Protein AF-0000000084732501 (afdb_homodimer)

Foldseek 3Di:
DDPPPPPPPPVVVVVVVVVVVVVVVVVVVVCVVCVVLVVLLVVLCVLQVVQDDPQQQCWFFDDPVTNLDTHQVLAVVLLVLLLVLLCVQQQVLQLVLLLCCQLPVPDPVSVVSLVVLVVLQPDDLLVLQVVLLQDDDDDPHVYVNQHQFSNSSSNSLNVNLNSLLNVQNNVLLVPDDVCQVVVCVVVVDDPVCCVPPPRCVLSVLSSLLSSLVSSLVSLQDDNNNVRRAQADRDDAPDGGDPRRHTHHLNNQLVVLCPDPDSSSPNSSSNSSNVSSVVSVVSNVVSVVSNVVSVVVVVVD/DDPPPPPPPPVVVVVVVVVVVVVVVVVVVVCVVCVVLVVLLVVLCVLQVVQDDPQQCCWFFDDPVTNLDTHQVLAVVLLVLLLVLLCVQQQVLQLVLLLCCQVPVPDPVSVVSLVVLVVLQPDDLLVLQVVLLQDDPDDPHVYVNQHQFSNSSSNSLNVNLNSLLNVQSNVLLVPDDVVQLVVCVVVPDDPVCCVPPPRCVLSVLSSLLSSLVSSLVSLQDDNNNVRRAQADRDDAPDGGDPRRHTHHLNNQLVVLCPDPDSSSPNSSSNSSNVSSVVSVVSNVVSVVSNVVSVVVVVVD

Nearest PDB structures (foldseek):
  2onk-assembly2_I  TM=7.971E-01  e=6.782E-07  Archaeoglobus fulgidus
  8y5f-assembly1_C  TM=7.490E-01  e=5.514E-06  Escherichia coli
  3puv-assembly1_G  TM=6.139E-01  e=3.830E-06  Escherichia coli K-12
  4jbw-assembly2_I  TM=6.764E-01  e=1.043E-05  Escherichia coli K-12
  2r6g-assembly1_G  TM=5.823E-01  e=5.140E-05  Escherichia coli K-12

Sequence (600 aa):
MAEARLPEKGLSYYRQIRNIVLGSITGLAFLVAVTPLLAIIYVAYDRGKEALSLSFVTTMPSGFPVGIEGGILNGIAGSLILIVLASLLSVPVGVWAGLYLWDQSHTRLAGVTRLLSDLLLGVPSVIWGVVGFYVFSTNTGWGLHWGFSGLAAGLTLGFIMIPIVTRVTEQALRDVPRSYIEGALALGATRFQVMRDLAIPAAITGIGTGILLGVLNVLGQTAPLVFTNYYNTGIPHSLVGSNGSVGDLAMQIFIYIHEPSKALHVKAMAAALVLTVIVLLLDMGIRLLSWGSRKYARKGMAEARLPEKGLSYYRQIRNIVLGSITGLAFLVAVTPLLAIIYVAYDRGKEALSLSFVTTMPSGFPVGIEGGILNGIAGSLILIVLASLLSVPVGVWAGLYLWDQSHTRLAGVTRLLSDLLLGVPSVIWGVVGFYVFSTNTGWGLHWGFSGLAAGLTLGFIMIPIVTRVTEQALRDVPRSYIEGALALGATRFQVMRDLAIPAAITGIGTGILLGVLNVLGQTAPLVFTNYYNTGIPHSLVGSNGSVGDLAMQIFIYIHEPSKALHVKAMAAALVLTVIVLLLDMGIRLLSWGSRKYARKG

Organism: NCBI:txid412449

Solvent-accessible surface area (backbone atoms only — not comparable to full-atom values): 28794 Å² total; per-residue (Å²): 134,84,80,75,73,73,80,74,64,70,70,44,52,58,50,46,51,50,47,48,51,51,46,50,51,39,50,48,24,43,48,63,64,48,42,57,58,54,48,46,53,46,52,22,42,74,55,3,53,87,51,62,49,70,59,26,59,69,24,46,37,31,65,83,63,79,47,71,30,62,22,45,27,19,16,56,54,24,40,50,49,33,52,51,45,12,42,66,50,13,47,63,36,7,42,46,38,7,51,44,35,56,73,42,51,84,40,68,67,31,49,52,52,51,51,48,32,56,48,54,68,36,54,31,43,49,54,51,6,54,45,32,17,39,42,30,20,32,76,88,43,89,24,73,49,26,31,42,2,32,48,40,28,8,46,44,42,8,60,66,26,19,42,47,22,16,51,31,25,22,51,24,47,67,68,49,61,61,65,62,54,53,50,42,44,74,74,66,47,47,70,65,51,42,42,66,70,43,45,44,65,73,17,42,49,44,30,49,44,25,45,48,52,28,51,36,52,50,63,25,54,42,51,31,31,63,48,11,22,52,62,28,60,49,78,52,90,40,46,50,33,94,54,2,17,32,9,28,48,51,43,47,30,56,53,27,57,71,42,90,46,64,69,29,36,23,42,18,23,26,48,45,40,52,50,48,50,51,40,47,50,54,52,51,53,41,49,60,56,35,59,59,50,60,55,56,62,70,72,99,135,83,79,75,74,71,82,76,62,71,69,44,54,59,49,45,51,50,46,48,51,52,44,49,51,40,51,49,26,45,48,63,63,48,44,56,56,54,48,45,53,46,53,21,42,75,55,3,52,90,50,63,49,70,59,27,59,71,25,47,38,33,63,83,64,79,47,70,30,62,22,43,27,19,16,56,53,24,39,51,51,34,50,50,46,11,42,67,51,12,48,62,36,8,42,46,38,6,50,44,38,54,74,43,52,83,40,66,67,32,49,52,50,51,50,50,31,54,49,54,69,36,54,32,43,48,53,49,7,52,44,34,18,37,42,29,20,31,75,88,44,90,23,72,49,25,30,42,2,31,48,39,28,9,47,43,42,8,61,66,27,19,40,47,21,16,50,30,24,23,51,24,46,66,68,50,61,59,66,61,53,53,51,44,44,72,74,65,47,50,71,65,52,43,42,65,70,43,45,44,65,74,17,42,48,44,33,50,43,25,45,48,52,28,50,37,50,50,64,25,53,41,49,31,31,63,49,12,22,53,62,30,60,49,78,53,90,38,47,50,33,96,54,3,17,30,10,28,49,51,42,46,30,56,53,26,56,71,43,90,47,67,68,30,36,22,41,19,24,26,48,45,38,50,51,48,50,50,40,47,50,54,53,50,51,43,49,59,56,36,57,59,51,59,54,57,62,69,71,101

InterPro domains:
  IPR000515 ABC transporter type 1, transmembrane domain MetI-like [PF00528] (91-288)
  IPR000515 ABC transporter type 1, transmembrane domain MetI-like [PS50928] (76-286)
  IPR000515 ABC transporter type 1, transmembrane domain MetI-like [cd06261] (76-236)
  IPR005672 Phosphate transport system permease protein PstA [TIGR00974] (24-289)
  IPR035906 MetI-like superfamily [G3DSA:1.10.3720.10] (19-296)
  IPR035906 MetI-like superfamily [SSF161098] (28-283)
  IPR051408 Binding-protein-dependent phosphate transport system permease [PTHR42922] (10-289)

pLDDT: mean 85.56, std 14.94, range [30.67, 98.19]

Radius of gyration: 26.14 Å; Cα contacts (8 Å, |Δi|>4): 1042; chains: 2; bounding box: 55×96×90 Å

Structure (mmCIF, N/CA/C/O backbone):
data_AF-0000000084732501-model_v1
#
loop_
_entity.id
_entity.type
_entity.pdbx_description
1 polymer 'Phosphate transport system permease protein PstA'
#
loop_
_atom_site.group_PDB
_atom_site.id
_atom_site.type_symbol
_atom_site.label_atom_id
_atom_site.label_alt_id
_atom_site.label_comp_id
_atom_site.label_asym_id
_atom_site.label_entity_id
_atom_site.label_seq_id
_atom_site.pdbx_PDB_ins_code
_atom_site.Cartn_x
_atom_site.Cartn_y
_atom_site.Cartn_z
_atom_site.occupancy
_atom_site.B_iso_or_equiv
_atom_site.auth_seq_id
_atom_site.auth_comp_id
_atom_site.auth_asym_id
_atom_site.auth_atom_id
_atom_site.pdbx_PDB_model_num
ATOM 1 N N . MET A 1 1 ? -8.578 67.25 -17.594 1 31.23 1 MET A N 1
ATOM 2 C CA . MET A 1 1 ? -7.66 66.25 -18.156 1 31.23 1 MET A CA 1
ATOM 3 C C . MET A 1 1 ? -8.203 64.875 -18 1 31.23 1 MET A C 1
ATOM 5 O O . MET A 1 1 ? -8.516 64.438 -16.891 1 31.23 1 MET A O 1
ATOM 9 N N . ALA A 1 2 ? -8.734 64.188 -19.094 1 41.19 2 ALA A N 1
ATOM 10 C CA . ALA A 1 2 ? -9.508 62.969 -19.312 1 41.19 2 ALA A CA 1
ATOM 11 C C . ALA A 1 2 ? -8.711 61.75 -18.906 1 41.19 2 ALA A C 1
ATOM 13 O O . ALA A 1 2 ? -7.59 61.531 -19.375 1 41.19 2 ALA A O 1
ATOM 14 N N . GLU A 1 3 ? -8.836 61.281 -17.688 1 38.03 3 GLU A N 1
ATOM 15 C CA . GLU A 1 3 ? -8.258 60.031 -17.156 1 38.03 3 GLU A CA 1
ATOM 16 C C . GLU A 1 3 ? -8.516 58.844 -18.078 1 38.03 3 GLU A C 1
ATOM 18 O O . GLU A 1 3 ? -9.672 58.5 -18.328 1 38.03 3 GLU A O 1
ATOM 23 N N . ALA A 1 4 ? -7.781 58.719 -19.203 1 39.06 4 ALA A N 1
ATOM 24 C CA . ALA A 1 4 ? -7.832 57.625 -20.141 1 39.06 4 ALA A CA 1
ATOM 25 C C . ALA A 1 4 ? -7.918 56.281 -19.422 1 39.06 4 ALA A C 1
ATOM 27 O O . ALA A 1 4 ? -7.012 55.906 -18.672 1 39.06 4 ALA A O 1
ATOM 28 N N . ARG A 1 5 ? -9.102 55.812 -19.172 1 38.72 5 ARG A N 1
ATOM 29 C CA . ARG A 1 5 ? -9.43 54.5 -18.703 1 38.72 5 ARG A CA 1
ATOM 30 C C . ARG A 1 5 ? -8.773 53.406 -19.562 1 38.72 5 ARG A C 1
ATOM 32 O O . ARG A 1 5 ? -9.016 53.344 -20.781 1 38.72 5 ARG A O 1
ATOM 39 N N . LEU A 1 6 ? -7.469 53.094 -19.375 1 40.5 6 LEU A N 1
ATOM 40 C CA . LEU A 1 6 ? -6.801 52 -20.047 1 40.5 6 LEU A CA 1
ATOM 41 C C . LEU A 1 6 ? -7.754 50.812 -20.219 1 40.5 6 LEU A C 1
ATOM 43 O O . LEU A 1 6 ? -8.5 50.469 -19.297 1 40.5 6 LEU A O 1
ATOM 47 N N . PRO A 1 7 ? -8.117 50.438 -21.391 1 40.34 7 PRO A N 1
ATOM 48 C CA . PRO A 1 7 ? -9.109 49.406 -21.734 1 40.34 7 PRO A CA 1
ATOM 49 C C . PRO A 1 7 ? -8.875 48.094 -21 1 40.34 7 PRO A C 1
ATOM 51 O O . PRO A 1 7 ? -7.758 47.562 -21 1 40.34 7 PRO A O 1
ATOM 54 N N . GLU A 1 8 ? -9.492 47.719 -19.875 1 43.47 8 GLU A N 1
ATOM 55 C CA . GLU A 1 8 ? -9.648 46.531 -19.031 1 43.47 8 GLU A CA 1
ATOM 56 C C . GLU A 1 8 ? -9.945 45.312 -19.875 1 43.47 8 GLU A C 1
ATOM 58 O O . GLU A 1 8 ? -10.109 44.219 -19.328 1 43.47 8 GLU A O 1
ATOM 63 N N . LYS A 1 9 ? -10.219 45.406 -21.156 1 46.12 9 LYS A N 1
ATOM 64 C CA . LYS A 1 9 ? -10.883 44.406 -21.984 1 46.12 9 LYS A CA 1
ATOM 65 C C . LYS A 1 9 ? -9.922 43.25 -22.328 1 46.12 9 LYS A C 1
ATOM 67 O O . LYS A 1 9 ? -10.352 42.125 -22.531 1 46.12 9 LYS A O 1
ATOM 72 N N . GLY A 1 10 ? -8.75 43.469 -22.797 1 44.5 10 GLY A N 1
ATOM 73 C CA . GLY A 1 10 ? -7.82 42.5 -23.391 1 44.5 10 GLY A CA 1
ATOM 74 C C . GLY A 1 10 ? -7.355 41.438 -22.422 1 44.5 10 GLY A C 1
ATOM 75 O O . GLY A 1 10 ? -6.93 40.344 -22.828 1 44.5 10 GLY A O 1
ATOM 76 N N . LEU A 1 11 ? -6.992 41.781 -21.219 1 49.66 11 LEU A N 1
ATOM 77 C CA . LEU A 1 11 ? -6.543 40.969 -20.109 1 49.66 11 LEU A CA 1
ATOM 78 C C . LEU A 1 11 ? -7.602 39.938 -19.719 1 49.66 11 LEU A C 1
ATOM 80 O O . LEU A 1 11 ? -7.293 38.938 -19.094 1 49.66 11 LEU A O 1
ATOM 84 N N . SER A 1 12 ? -8.844 40.219 -20.266 1 55.19 12 SER A N 1
ATOM 85 C CA . SER A 1 12 ? -10.031 39.469 -19.922 1 55.19 12 SER A CA 1
ATOM 86 C C . SER A 1 12 ? -10.062 38.125 -20.688 1 55.19 12 SER A C 1
ATOM 88 O O . SER A 1 12 ? -10.344 37.094 -20.109 1 55.19 12 SER A O 1
ATOM 90 N N . TYR A 1 13 ? -9.727 38.281 -21.953 1 51.94 13 TYR A N 1
ATOM 91 C CA . TYR A 1 13 ? -9.836 37.094 -22.781 1 51.94 13 TYR A CA 1
ATOM 92 C C . TYR A 1 13 ? -8.805 36.031 -22.359 1 51.94 13 TYR A C 1
ATOM 94 O O . TYR A 1 13 ? -9.117 34.844 -22.25 1 51.94 13 TYR A O 1
ATOM 102 N N . TYR A 1 14 ? -7.555 36.469 -22.297 1 54.69 14 TYR A N 1
ATOM 103 C CA . TYR A 1 14 ? -6.504 35.562 -21.859 1 54.69 14 TYR A CA 1
ATOM 104 C C . TYR A 1 14 ? -6.828 34.969 -20.484 1 54.69 14 TYR A C 1
ATOM 106 O O . TYR A 1 14 ? -6.602 33.781 -20.25 1 54.69 14 TYR A O 1
ATOM 114 N N . ARG A 1 15 ? -7.398 35.812 -19.703 1 60.75 15 ARG A N 1
ATOM 115 C CA . ARG A 1 15 ? -7.82 35.312 -18.406 1 60.75 15 ARG A CA 1
ATOM 116 C C . ARG A 1 15 ? -8.938 34.281 -18.531 1 60.75 15 ARG A C 1
ATOM 118 O O . ARG A 1 15 ? -8.969 33.281 -17.812 1 60.75 15 ARG A O 1
ATOM 125 N N . GLN A 1 16 ? -9.758 34.594 -19.5 1 58.16 16 GLN A N 1
ATOM 126 C CA . GLN A 1 16 ? -10.867 33.656 -19.703 1 58.16 16 GLN A CA 1
ATOM 127 C C . GLN A 1 16 ? -10.375 32.344 -20.281 1 58.16 16 GLN A C 1
ATOM 129 O O . GLN A 1 16 ? -10.805 31.266 -19.859 1 58.16 16 GLN A O 1
ATOM 134 N N . ILE A 1 17 ? -9.547 32.406 -21.312 1 57.41 17 ILE A N 1
ATOM 135 C CA . ILE A 1 17 ? -9.008 31.188 -21.922 1 57.41 17 ILE A CA 1
ATOM 136 C C . ILE A 1 17 ? -8.203 30.406 -20.891 1 57.41 17 ILE A C 1
ATOM 138 O O . ILE A 1 17 ? -8.305 29.172 -20.812 1 57.41 17 ILE A O 1
ATOM 142 N N . ARG A 1 18 ? -7.496 31.109 -20.188 1 60.03 18 ARG A N 1
ATOM 143 C CA . ARG A 1 18 ? -6.688 30.469 -19.156 1 60.03 18 ARG A CA 1
ATOM 144 C C . ARG A 1 18 ? -7.566 29.797 -18.109 1 60.03 18 ARG A C 1
ATOM 146 O O . ARG A 1 18 ? -7.262 28.703 -17.656 1 60.03 18 ARG A O 1
ATOM 153 N N . ASN A 1 19 ? -8.68 30.422 -17.844 1 61.62 19 ASN A N 1
ATOM 154 C CA . ASN A 1 19 ? -9.617 29.828 -16.906 1 61.62 19 ASN A CA 1
ATOM 155 C C . ASN A 1 19 ? -10.266 28.562 -17.469 1 61.62 19 ASN A C 1
ATOM 157 O O . ASN A 1 19 ? -10.461 27.578 -16.766 1 61.62 19 ASN A O 1
ATOM 161 N N . ILE A 1 20 ? -10.555 28.672 -18.734 1 58.94 20 ILE A N 1
ATOM 162 C CA . ILE A 1 20 ? -11.195 27.531 -19.391 1 58.94 20 ILE A CA 1
ATOM 163 C C . ILE A 1 20 ? -10.195 26.375 -19.5 1 58.94 20 ILE A C 1
ATOM 165 O O . ILE A 1 20 ? -10.539 25.219 -19.25 1 58.94 20 ILE A O 1
ATOM 169 N N . VAL A 1 21 ? -8.992 26.75 -19.859 1 63.66 21 VAL A N 1
ATOM 170 C CA . VAL A 1 21 ? -7.969 25.719 -20 1 63.66 21 VAL A CA 1
ATOM 171 C C . VAL A 1 21 ? -7.676 25.078 -18.641 1 63.66 21 VAL A C 1
ATOM 173 O O . VAL A 1 21 ? -7.629 23.844 -18.531 1 63.66 21 VAL A O 1
ATOM 176 N N . LEU A 1 22 ? -7.645 25.922 -17.703 1 65.12 22 LEU A N 1
ATOM 177 C CA . LEU A 1 22 ? -7.387 25.391 -16.375 1 65.12 22 LEU A CA 1
ATOM 178 C C . LEU A 1 22 ? -8.57 24.578 -15.875 1 65.12 22 LEU A C 1
ATOM 180 O O . LEU A 1 22 ? -8.391 23.547 -15.234 1 65.12 22 LEU A O 1
ATOM 184 N N . GLY A 1 23 ? -9.703 25.125 -16.281 1 64 23 GLY A N 1
ATOM 185 C CA . GLY A 1 23 ? -10.898 24.375 -15.914 1 64 23 GLY A CA 1
ATOM 186 C C . GLY A 1 23 ? -10.992 23.031 -16.609 1 64 23 GLY A C 1
ATOM 187 O O . GLY A 1 23 ? -11.352 22.031 -15.992 1 64 23 GLY A O 1
ATOM 188 N N . SER A 1 24 ? -10.695 23.031 -17.875 1 69.62 24 SER A N 1
ATOM 189 C CA . SER A 1 24 ? -10.773 21.797 -18.641 1 69.62 24 SER A CA 1
ATOM 190 C C . SER A 1 24 ? -9.727 20.781 -18.188 1 69.62 24 SER A C 1
ATOM 192 O O . SER A 1 24 ? -10.008 19.594 -18.078 1 69.62 24 SER A O 1
ATOM 194 N N . ILE A 1 25 ? -8.625 21.266 -17.875 1 73.62 25 ILE A N 1
ATOM 195 C CA . ILE A 1 25 ? -7.566 20.391 -17.406 1 73.62 25 ILE A CA 1
ATOM 196 C C . ILE A 1 25 ? -7.953 19.797 -16.062 1 73.62 25 ILE A C 1
ATOM 198 O O . ILE A 1 25 ? -7.715 18.609 -15.812 1 73.62 25 ILE A O 1
ATOM 202 N N . THR A 1 26 ? -8.609 20.656 -15.383 1 70.38 26 THR A N 1
ATOM 203 C CA . THR A 1 26 ? -9.07 20.188 -14.078 1 70.38 26 THR A CA 1
ATOM 204 C C . THR A 1 26 ? -10.148 19.125 -14.242 1 70.38 26 THR A C 1
ATOM 206 O O . THR A 1 26 ? -10.133 18.109 -13.531 1 70.38 26 THR A O 1
ATOM 209 N N . GLY A 1 27 ? -11.039 19.438 -15.141 1 71.19 27 GLY A N 1
ATOM 210 C CA . GLY A 1 27 ? -12.07 18.453 -15.422 1 71.19 27 GLY A CA 1
ATOM 211 C C . GLY A 1 27 ? -11.523 17.125 -15.914 1 71.19 27 GLY A C 1
ATOM 212 O O . GLY A 1 27 ? -11.961 16.062 -15.477 1 71.19 27 GLY A O 1
ATOM 213 N N . LEU A 1 28 ? -10.562 17.172 -16.703 1 75.94 28 LEU A N 1
ATOM 214 C CA . LEU A 1 28 ? -9.938 15.961 -17.25 1 75.94 28 LEU A CA 1
ATOM 215 C C . LEU A 1 28 ? -9.188 15.203 -16.156 1 75.94 28 LEU A C 1
ATOM 217 O O . LEU A 1 28 ? -9.242 13.969 -16.109 1 75.94 28 LEU A O 1
ATOM 221 N N . ALA A 1 29 ? -8.562 15.992 -15.359 1 73 29 ALA A N 1
ATOM 222 C CA . ALA A 1 29 ? -7.84 15.344 -14.266 1 73 29 ALA A CA 1
ATOM 223 C C . ALA A 1 29 ? -8.797 14.633 -13.32 1 73 29 ALA A C 1
ATOM 225 O O . ALA A 1 29 ? -8.508 13.523 -12.852 1 73 29 ALA A O 1
ATOM 226 N N . PHE A 1 30 ? -9.93 15.25 -13.211 1 70.31 30 PHE A N 1
ATOM 227 C CA . PHE A 1 30 ? -10.961 14.648 -12.375 1 70.31 30 PHE A CA 1
ATOM 228 C C . PHE A 1 30 ? -11.477 13.359 -13 1 70.31 30 PHE A C 1
ATOM 230 O O . PHE A 1 30 ? -11.602 12.336 -12.312 1 70.31 30 PHE A O 1
ATOM 237 N N . LEU A 1 31 ? -11.719 13.461 -14.211 1 75.38 31 LEU A N 1
ATOM 238 C CA . LEU A 1 31 ? -12.25 12.297 -14.914 1 75.38 31 LEU A CA 1
ATOM 239 C C . LEU A 1 31 ? -11.266 11.133 -14.852 1 75.38 31 LEU A C 1
ATOM 241 O O . LEU A 1 31 ? -11.656 10 -14.57 1 75.38 31 LEU A O 1
ATOM 245 N N . VAL A 1 32 ? -10.086 11.43 -14.992 1 79.19 32 VAL A N 1
ATOM 246 C CA . VAL A 1 32 ? -9.062 10.391 -14.992 1 79.19 32 VAL A CA 1
ATOM 247 C C . VAL A 1 32 ? -8.898 9.82 -13.586 1 79.19 32 VAL A C 1
ATOM 249 O O . VAL A 1 32 ? -8.695 8.617 -13.414 1 79.19 32 VAL A O 1
ATOM 252 N N . ALA A 1 33 ? -9.148 10.703 -12.641 1 72.5 33 ALA A N 1
ATOM 253 C CA . ALA A 1 33 ? -8.969 10.297 -11.25 1 72.5 33 ALA A CA 1
ATOM 254 C C . ALA A 1 33 ? -10.148 9.461 -10.766 1 72.5 33 ALA A C 1
ATOM 256 O O . ALA A 1 33 ? -9.992 8.578 -9.922 1 72.5 33 ALA A O 1
ATOM 257 N N . VAL A 1 34 ? -11.336 9.695 -11.297 1 78.06 34 VAL A N 1
ATOM 258 C CA . VAL A 1 34 ? -12.562 9.047 -10.836 1 78.06 34 VAL A CA 1
ATOM 259 C C . VAL A 1 34 ? -12.812 7.781 -11.664 1 78.06 34 VAL A C 1
ATOM 261 O O . VAL A 1 34 ? -13.391 6.812 -11.164 1 78.06 34 VAL A O 1
ATOM 264 N N . THR A 1 35 ? -12.352 7.715 -12.797 1 85.81 35 THR A N 1
ATOM 265 C CA . THR A 1 35 ? -12.625 6.676 -13.781 1 85.81 35 THR A CA 1
ATOM 266 C C . THR A 1 35 ? -12.164 5.312 -13.273 1 85.81 35 THR A C 1
ATOM 268 O O . THR A 1 35 ? -12.891 4.324 -13.391 1 85.81 35 THR A O 1
ATOM 271 N N . PRO A 1 36 ? -11.055 5.258 -12.594 1 89 36 PRO A N 1
ATOM 272 C CA . PRO A 1 36 ? -10.625 3.916 -12.188 1 89 36 PRO A CA 1
ATOM 273 C C . PRO A 1 36 ? -11.586 3.262 -11.203 1 89 36 PRO A C 1
ATOM 275 O O . PRO A 1 36 ? -11.82 2.053 -11.266 1 89 36 PRO A O 1
ATOM 278 N N . LEU A 1 37 ? -12.133 4.02 -10.281 1 90.5 37 LEU A N 1
ATOM 279 C CA . LEU A 1 37 ? -13.055 3.445 -9.312 1 90.5 37 LEU A CA 1
ATOM 280 C C . LEU A 1 37 ? -14.32 2.932 -10 1 90.5 37 LEU A C 1
ATOM 282 O O . LEU A 1 37 ? -14.773 1.824 -9.711 1 90.5 37 LEU A O 1
ATOM 286 N N . LEU A 1 38 ? -14.828 3.721 -10.914 1 89.81 38 LEU A N 1
ATOM 287 C CA . LEU A 1 38 ? -16.016 3.309 -11.664 1 89.81 38 LEU A CA 1
ATOM 288 C C . LEU A 1 38 ? -15.711 2.082 -12.523 1 89.81 38 LEU A C 1
ATOM 290 O O . LEU A 1 38 ? -16.547 1.189 -12.648 1 89.81 38 LEU A O 1
ATOM 294 N N . ALA A 1 39 ? -14.562 2.076 -13.086 1 89.94 39 ALA A N 1
ATOM 295 C CA . ALA A 1 39 ? -14.148 0.928 -13.891 1 89.94 39 ALA A CA 1
ATOM 296 C C . ALA A 1 39 ? -14.062 -0.335 -13.039 1 89.94 39 ALA A C 1
ATOM 298 O O . ALA A 1 39 ? -14.477 -1.412 -13.469 1 89.94 39 ALA A O 1
ATOM 299 N N . ILE A 1 40 ? -13.516 -0.196 -11.852 1 94.31 40 ILE A N 1
ATOM 300 C CA . ILE A 1 40 ? -13.367 -1.326 -10.945 1 94.31 40 ILE A CA 1
ATOM 301 C C . ILE A 1 40 ? -14.734 -1.891 -10.586 1 94.31 40 ILE A C 1
ATOM 303 O O . ILE A 1 40 ? -14.969 -3.096 -10.711 1 94.31 40 ILE A O 1
ATOM 307 N N . ILE A 1 41 ? -15.625 -0.994 -10.234 1 94.75 41 ILE A N 1
ATOM 308 C CA . ILE A 1 41 ? -16.953 -1.417 -9.828 1 94.75 41 ILE A CA 1
ATOM 309 C C . ILE A 1 41 ? -17.688 -2.035 -11.023 1 94.75 41 ILE A C 1
ATOM 311 O O . ILE A 1 41 ? -18.297 -3.1 -10.906 1 94.75 41 ILE A O 1
ATOM 315 N N . TYR A 1 42 ? -17.562 -1.419 -12.133 1 93.56 42 TYR A N 1
ATOM 316 C CA . TYR A 1 42 ? -18.266 -1.882 -13.328 1 93.56 42 TYR A CA 1
ATOM 317 C C . TYR A 1 42 ? -17.734 -3.238 -13.773 1 93.56 42 TYR A C 1
ATOM 319 O O . TYR A 1 42 ? -18.516 -4.164 -14.023 1 93.56 42 TYR A O 1
ATOM 327 N N . VAL A 1 43 ? -16.484 -3.396 -13.93 1 93.12 43 VAL A N 1
ATOM 328 C CA . VAL A 1 43 ? -15.883 -4.637 -14.414 1 93.12 43 VAL A CA 1
ATOM 329 C C . VAL A 1 43 ? -16.172 -5.766 -13.43 1 93.12 43 VAL A C 1
ATOM 331 O O . VAL A 1 43 ? -16.516 -6.875 -13.836 1 93.12 43 VAL A O 1
ATOM 334 N N . ALA A 1 44 ? -15.961 -5.484 -12.141 1 95.19 44 ALA A N 1
ATOM 335 C CA . ALA A 1 44 ? -16.219 -6.5 -11.125 1 95.19 44 ALA A CA 1
ATOM 336 C C . ALA A 1 44 ? -17.688 -6.945 -11.164 1 95.19 44 ALA A C 1
ATOM 338 O O . ALA A 1 44 ? -17.984 -8.141 -11.055 1 95.19 44 ALA A O 1
ATOM 339 N N . TYR A 1 45 ? -18.578 -5.965 -11.312 1 96.25 45 TYR A N 1
ATOM 340 C CA . TYR A 1 45 ? -20 -6.289 -11.352 1 96.25 45 TYR A CA 1
ATOM 341 C C . TYR A 1 45 ? -20.344 -7.055 -12.617 1 96.25 45 TYR A C 1
ATOM 343 O O . TYR A 1 45 ? -21.016 -8.086 -12.562 1 96.25 45 TYR A O 1
ATOM 351 N N . ASP A 1 46 ? -19.953 -6.551 -13.758 1 94.38 46 ASP A N 1
ATOM 352 C CA . ASP A 1 46 ? -20.297 -7.125 -15.055 1 94.38 46 ASP A CA 1
ATOM 353 C C . ASP A 1 46 ? -19.797 -8.562 -15.172 1 94.38 46 ASP A C 1
ATOM 355 O O . ASP A 1 46 ? -20.5 -9.43 -15.688 1 94.38 46 ASP A O 1
ATOM 359 N N . ARG A 1 47 ? -18.672 -8.859 -14.641 1 94.06 47 ARG A N 1
ATOM 360 C CA . ARG A 1 47 ? -18.047 -10.172 -14.82 1 94.06 47 ARG A CA 1
ATOM 361 C C . ARG A 1 47 ? -18.391 -11.094 -13.656 1 94.06 47 ARG A C 1
ATOM 363 O O . ARG A 1 47 ? -18.219 -12.312 -13.75 1 94.06 47 ARG A O 1
ATOM 370 N N . GLY A 1 48 ? -18.797 -10.484 -12.484 1 96.56 48 GLY A N 1
ATOM 371 C CA . GLY A 1 48 ? -19 -11.305 -11.297 1 96.56 48 GLY A CA 1
ATOM 372 C C . GLY A 1 48 ? -20.469 -11.438 -10.914 1 96.56 48 GLY A C 1
ATOM 373 O O . GLY A 1 48 ? -20.812 -12.195 -10.008 1 96.56 48 GLY A O 1
ATOM 374 N N . LYS A 1 49 ? -21.438 -10.781 -11.609 1 96.31 49 LYS A N 1
ATOM 375 C CA . LYS A 1 49 ? -22.844 -10.68 -11.195 1 96.31 49 LYS A CA 1
ATOM 376 C C . LYS A 1 49 ? -23.5 -12.047 -11.188 1 96.31 49 LYS A C 1
ATOM 378 O O . LYS A 1 49 ? -24.406 -12.297 -10.391 1 96.31 49 LYS A O 1
ATOM 383 N N . GLU A 1 50 ? -23.094 -12.992 -11.969 1 96.06 50 GLU A N 1
ATOM 384 C CA . GLU A 1 50 ? -23.719 -14.297 -12.078 1 96.06 50 GLU A CA 1
ATOM 385 C C . GLU A 1 50 ? -23.484 -15.141 -10.836 1 96.06 50 GLU A C 1
ATOM 387 O O . GLU A 1 50 ? -24.266 -16.047 -10.523 1 96.06 50 GLU A O 1
ATOM 392 N N . ALA A 1 51 ? -22.406 -14.82 -10.125 1 96.56 51 ALA A N 1
ATOM 393 C CA . ALA A 1 51 ? -22.062 -15.617 -8.953 1 96.56 51 ALA A CA 1
ATOM 394 C C . ALA A 1 51 ? -22.562 -14.953 -7.676 1 96.56 51 ALA A C 1
ATOM 396 O O . ALA A 1 51 ? -22.531 -15.547 -6.598 1 96.56 51 ALA A O 1
ATOM 397 N N . LEU A 1 52 ? -23.109 -13.781 -7.82 1 96.38 52 LEU A N 1
ATOM 398 C CA . LEU A 1 52 ? -23.531 -13.039 -6.641 1 96.38 52 LEU A CA 1
ATOM 399 C C . LEU A 1 52 ? -24.859 -13.57 -6.102 1 96.38 52 LEU A C 1
ATOM 401 O O . LEU A 1 52 ? -25.859 -13.617 -6.828 1 96.38 52 LEU A O 1
ATOM 405 N N . SER A 1 53 ? -24.875 -14.062 -4.988 1 95.81 53 SER A N 1
ATOM 406 C CA . SER A 1 53 ? -26.031 -14.555 -4.258 1 95.81 53 SER A CA 1
ATOM 407 C C . SER A 1 53 ? -25.781 -14.57 -2.754 1 95.81 53 SER A C 1
ATOM 409 O O . SER A 1 53 ? -24.641 -14.391 -2.314 1 95.81 53 SER A O 1
ATOM 411 N N . LEU A 1 54 ? -26.75 -14.727 -2.014 1 95.75 54 LEU A N 1
ATOM 412 C CA . LEU A 1 54 ? -26.594 -14.82 -0.566 1 95.75 54 LEU A CA 1
ATOM 413 C C . LEU A 1 54 ? -25.797 -16.062 -0.188 1 95.75 54 LEU A C 1
ATOM 415 O O . LEU A 1 54 ? -25.016 -16.047 0.761 1 95.75 54 LEU A O 1
ATOM 419 N N . SER A 1 55 ? -26.078 -17.094 -0.917 1 95.62 55 SER A N 1
ATOM 420 C CA . SER A 1 55 ? -25.344 -18.328 -0.681 1 95.62 55 SER A CA 1
ATOM 421 C C . SER A 1 55 ? -23.859 -18.156 -0.967 1 95.62 55 SER A C 1
ATOM 423 O O . SER A 1 55 ? -23.016 -18.781 -0.314 1 95.62 55 SER A O 1
ATOM 425 N N . PHE A 1 56 ? -23.531 -17.312 -1.928 1 96.88 56 PHE A N 1
ATOM 426 C CA . PHE A 1 56 ? -22.141 -17.062 -2.297 1 96.88 56 PHE A CA 1
ATOM 427 C C . PHE A 1 56 ? -21.375 -16.453 -1.134 1 96.88 56 PHE A C 1
ATOM 429 O O . PHE A 1 56 ? -20.203 -16.766 -0.922 1 96.88 56 PHE A O 1
ATOM 436 N N . VAL A 1 57 ? -22.047 -15.633 -0.252 1 97 57 VAL A N 1
ATOM 437 C CA . VAL A 1 57 ? -21.359 -14.898 0.804 1 97 57 VAL A CA 1
ATOM 438 C C . VAL A 1 57 ? -21.484 -15.656 2.125 1 97 57 VAL A C 1
ATOM 440 O O . VAL A 1 57 ? -20.734 -15.391 3.07 1 97 57 VAL A O 1
ATOM 443 N N . THR A 1 58 ? -22.391 -16.703 2.209 1 96.5 58 THR A N 1
ATOM 444 C CA . THR A 1 58 ? -22.688 -17.297 3.508 1 96.5 58 THR A CA 1
ATOM 445 C C . THR A 1 58 ? -22.188 -18.75 3.555 1 96.5 58 THR A C 1
ATOM 447 O O . THR A 1 58 ? -22.266 -19.406 4.594 1 96.5 58 THR A O 1
ATOM 450 N N . THR A 1 59 ? -21.672 -19.219 2.451 1 96.5 59 THR A N 1
ATOM 451 C CA . THR A 1 59 ? -21.234 -20.609 2.436 1 96.5 59 THR A CA 1
ATOM 452 C C . THR A 1 59 ? -19.734 -20.703 2.207 1 96.5 59 THR A C 1
ATOM 454 O O . THR A 1 59 ? -19.125 -19.766 1.708 1 96.5 59 THR A O 1
ATOM 457 N N . MET A 1 60 ? -19.219 -21.875 2.605 1 96.62 60 MET A N 1
ATOM 458 C CA . MET A 1 60 ? -17.812 -22.172 2.4 1 96.62 60 MET A CA 1
ATOM 459 C C . MET A 1 60 ? -17.562 -22.703 0.988 1 96.62 60 MET A C 1
ATOM 461 O O . MET A 1 60 ? -18.453 -23.25 0.359 1 96.62 60 MET A O 1
ATOM 465 N N . PRO A 1 61 ? -16.391 -22.391 0.454 1 95.56 61 PRO A N 1
ATOM 466 C CA . PRO A 1 61 ? -16.094 -22.969 -0.851 1 95.56 61 PRO A CA 1
ATOM 467 C C . PRO A 1 61 ? -16.062 -24.5 -0.819 1 95.56 61 PRO A C 1
ATOM 469 O O . PRO A 1 61 ? -15.648 -25.094 0.178 1 95.56 61 PRO A O 1
ATOM 472 N N . SER A 1 62 ? -16.562 -25.141 -1.858 1 93.56 62 SER A N 1
ATOM 473 C CA . SER A 1 62 ? -16.594 -26.594 -1.991 1 93.56 62 SER A CA 1
ATOM 474 C C . SER A 1 62 ? -16.469 -27.016 -3.451 1 93.56 62 SER A C 1
ATOM 476 O O . SER A 1 62 ? -16.328 -26.172 -4.34 1 93.56 62 SER A O 1
ATOM 478 N N . GLY A 1 63 ? -16.234 -28.281 -3.578 1 91.56 63 GLY A N 1
ATOM 479 C CA . GLY A 1 63 ? -16.156 -28.812 -4.93 1 91.56 63 GLY A CA 1
ATOM 480 C C . GLY A 1 63 ? -14.742 -28.984 -5.434 1 91.56 63 GLY A C 1
ATOM 481 O O . GLY A 1 63 ? -13.781 -28.781 -4.684 1 91.56 63 GLY A O 1
ATOM 482 N N . PHE A 1 64 ? -14.625 -29.469 -6.672 1 86.88 64 PHE A N 1
ATOM 483 C CA . PHE A 1 64 ? -13.344 -29.656 -7.348 1 86.88 64 PHE A CA 1
ATOM 484 C C . PHE A 1 64 ? -13.406 -29.141 -8.781 1 86.88 64 PHE A C 1
ATOM 486 O O . PHE A 1 64 ? -14.305 -29.531 -9.539 1 86.88 64 PHE A O 1
ATOM 493 N N . PRO A 1 65 ? -12.492 -28.281 -9.102 1 88.94 65 PRO A N 1
ATOM 494 C CA . PRO A 1 65 ? -11.469 -27.641 -8.266 1 88.94 65 PRO A CA 1
ATOM 495 C C . PRO A 1 65 ? -12.07 -26.812 -7.141 1 88.94 65 PRO A C 1
ATOM 497 O O . PRO A 1 65 ? -13.242 -26.406 -7.219 1 88.94 65 PRO A O 1
ATOM 500 N N . VAL A 1 66 ? -11.328 -26.609 -6.191 1 85.69 66 VAL A N 1
ATOM 501 C CA . VAL A 1 66 ? -11.812 -25.953 -4.98 1 85.69 66 VAL A CA 1
ATOM 502 C C . VAL A 1 66 ? -12.422 -24.594 -5.34 1 85.69 66 VAL A C 1
ATOM 504 O O . VAL A 1 66 ? -11.812 -23.812 -6.07 1 85.69 66 VAL A O 1
ATOM 507 N N . GLY A 1 67 ? -13.703 -24.391 -4.836 1 91.75 67 GLY A N 1
ATOM 508 C CA . GLY A 1 67 ? -14.359 -23.094 -5.023 1 91.75 67 GLY A CA 1
ATOM 509 C C . GLY A 1 67 ? -15.383 -23.109 -6.141 1 91.75 67 GLY A C 1
ATOM 510 O O . GLY A 1 67 ? -16.156 -22.156 -6.293 1 91.75 67 GLY A O 1
ATOM 511 N N . ILE A 1 68 ? -15.391 -24.156 -6.945 1 93.19 68 ILE A N 1
ATOM 512 C CA . ILE A 1 68 ? -16.344 -24.219 -8.055 1 93.19 68 ILE A CA 1
ATOM 513 C C . ILE A 1 68 ? -17.766 -24.234 -7.508 1 93.19 68 ILE A C 1
ATOM 515 O O . ILE A 1 68 ? -18.688 -23.703 -8.133 1 93.19 68 ILE A O 1
ATOM 519 N N . GLU A 1 69 ? -17.844 -24.812 -6.375 1 93.94 69 GLU A N 1
ATOM 520 C CA . GLU A 1 69 ? -19.109 -24.797 -5.637 1 93.94 69 GLU A CA 1
ATOM 521 C C . GLU A 1 69 ? -18.953 -24.031 -4.324 1 93.94 69 GLU A C 1
ATOM 523 O O . GLU A 1 69 ? -17.844 -23.766 -3.875 1 93.94 69 GLU A O 1
ATOM 528 N N . GLY A 1 70 ? -20.078 -23.562 -3.871 1 95.56 70 GLY A N 1
ATOM 529 C CA . GLY A 1 70 ? -20.062 -22.828 -2.609 1 95.56 70 GLY A CA 1
ATOM 530 C C . GLY A 1 70 ? -19.734 -21.359 -2.766 1 95.56 70 GLY A C 1
ATOM 531 O O . GLY A 1 70 ? -19.984 -20.766 -3.816 1 95.56 70 GLY A O 1
ATOM 532 N N . GLY A 1 71 ? -19.266 -20.766 -1.61 1 96.81 71 GLY A N 1
ATOM 533 C CA . GLY A 1 71 ? -19.094 -19.328 -1.63 1 96.81 71 GLY A CA 1
ATOM 534 C C . GLY A 1 71 ? -17.766 -18.875 -1.042 1 96.81 71 GLY A C 1
ATOM 535 O O . GLY A 1 71 ? -16.734 -19.5 -1.26 1 96.81 71 GLY A O 1
ATOM 536 N N . ILE A 1 72 ? -17.766 -17.75 -0.438 1 97.44 72 ILE A N 1
ATOM 537 C CA . ILE A 1 72 ? -16.5 -17.125 -0.066 1 97.44 72 ILE A CA 1
ATOM 538 C C . ILE A 1 72 ? -16.516 -16.797 1.425 1 97.44 72 ILE A C 1
ATOM 540 O O . ILE A 1 72 ? -15.82 -15.867 1.866 1 97.44 72 ILE A O 1
ATOM 544 N N . LEU A 1 73 ? -17.297 -17.516 2.252 1 97.25 73 LEU A N 1
ATOM 545 C CA . LEU A 1 73 ? -17.391 -17.25 3.68 1 97.25 73 LEU A CA 1
ATOM 546 C C . LEU A 1 73 ? -16.047 -17.391 4.363 1 97.25 73 LEU A C 1
ATOM 548 O O . LEU A 1 73 ? -15.734 -16.656 5.305 1 97.25 73 LEU A O 1
ATOM 552 N N . ASN A 1 74 ? -15.258 -18.359 3.98 1 96.06 74 ASN A N 1
ATOM 553 C CA . ASN A 1 74 ? -13.914 -18.531 4.535 1 96.06 74 ASN A CA 1
ATOM 554 C C . ASN A 1 74 ? -13.062 -17.281 4.324 1 96.06 74 ASN A C 1
ATOM 556 O O . ASN A 1 74 ? -12.328 -16.859 5.223 1 96.06 74 ASN A O 1
ATOM 560 N N . GLY A 1 75 ? -13.195 -16.703 3.098 1 96.81 75 GLY A N 1
ATOM 561 C CA . GLY A 1 75 ? -12.438 -15.5 2.785 1 96.81 75 GLY A CA 1
ATOM 562 C C . GLY A 1 75 ? -12.844 -14.305 3.629 1 96.81 75 GLY A C 1
ATOM 563 O O . GLY A 1 75 ? -11.984 -13.547 4.086 1 96.81 75 GLY A O 1
ATOM 564 N N . ILE A 1 76 ? -14.148 -14.164 3.834 1 96.75 76 ILE A N 1
ATOM 565 C CA . ILE A 1 76 ? -14.664 -13.062 4.641 1 96.75 76 ILE A CA 1
ATOM 566 C C . ILE A 1 76 ? -14.219 -13.234 6.09 1 96.75 76 ILE A C 1
ATOM 568 O O . ILE A 1 76 ? -13.633 -12.312 6.676 1 96.75 76 ILE A O 1
ATOM 572 N N . ALA A 1 77 ? -14.43 -14.398 6.633 1 96.06 77 ALA A N 1
ATOM 573 C CA . ALA A 1 77 ? -14.07 -14.688 8.023 1 96.06 77 ALA A CA 1
ATOM 574 C C . ALA A 1 77 ? -12.562 -14.602 8.227 1 96.06 77 ALA A C 1
ATOM 576 O O . ALA A 1 77 ? -12.102 -14.031 9.219 1 96.06 77 ALA A O 1
ATOM 577 N N . GLY A 1 78 ? -11.812 -15.219 7.352 1 95.88 78 GLY A N 1
ATOM 578 C CA . GLY A 1 78 ? -10.367 -15.188 7.48 1 95.88 78 GLY A CA 1
ATOM 579 C C . GLY A 1 78 ? -9.781 -13.789 7.355 1 95.88 78 GLY A C 1
ATOM 580 O O . GLY A 1 78 ? -8.828 -13.445 8.055 1 95.88 78 GLY A O 1
ATOM 581 N N . SER A 1 79 ? -10.359 -12.977 6.41 1 96.5 79 SER A N 1
ATOM 582 C CA . SER A 1 79 ? -9.93 -11.586 6.32 1 96.5 79 SER A CA 1
ATOM 583 C C . SER A 1 79 ? -10.125 -10.859 7.645 1 96.5 79 SER A C 1
ATOM 585 O O . SER A 1 79 ? -9.258 -10.094 8.07 1 96.5 79 SER A O 1
ATOM 587 N N . LEU A 1 80 ? -11.234 -11.109 8.266 1 95.56 80 LEU A N 1
ATOM 588 C CA . LEU A 1 80 ? -11.516 -10.492 9.555 1 95.56 80 LEU A CA 1
ATOM 589 C C . LEU A 1 80 ? -10.523 -10.961 10.617 1 95.56 80 LEU A C 1
ATOM 591 O O . LEU A 1 80 ? -10.039 -10.156 11.422 1 95.56 80 LEU A O 1
ATOM 595 N N . ILE A 1 81 ? -10.242 -12.203 10.648 1 96.12 81 ILE A N 1
ATOM 596 C CA . ILE A 1 81 ? -9.297 -12.766 11.609 1 96.12 81 ILE A CA 1
ATOM 597 C C . ILE A 1 81 ? -7.926 -12.109 11.43 1 96.12 81 ILE A C 1
ATOM 599 O O . ILE A 1 81 ? -7.301 -11.695 12.406 1 96.12 81 ILE A O 1
ATOM 603 N N . LEU A 1 82 ? -7.488 -12.016 10.234 1 96.75 82 LEU A N 1
ATOM 604 C CA . LEU A 1 82 ? -6.18 -11.445 9.953 1 96.75 82 LEU A CA 1
ATOM 605 C C . LEU A 1 82 ? -6.125 -9.977 10.367 1 96.75 82 LEU A C 1
ATOM 607 O O . LEU A 1 82 ? -5.125 -9.523 10.922 1 96.75 82 LEU A O 1
ATOM 611 N N . ILE A 1 83 ? -7.203 -9.258 10.094 1 96.62 83 ILE A N 1
ATOM 612 C CA . ILE A 1 83 ? -7.262 -7.848 10.453 1 96.62 83 ILE A CA 1
ATOM 613 C C . ILE A 1 83 ? -7.203 -7.699 11.977 1 96.62 83 ILE A C 1
ATOM 615 O O . ILE A 1 83 ? -6.547 -6.797 12.492 1 96.62 83 ILE A O 1
ATOM 619 N N . VAL A 1 84 ? -7.895 -8.516 12.656 1 96.94 84 VAL A N 1
ATOM 620 C CA . VAL A 1 84 ? -7.914 -8.461 14.109 1 96.94 84 VAL A CA 1
ATOM 621 C C . VAL A 1 84 ? -6.523 -8.766 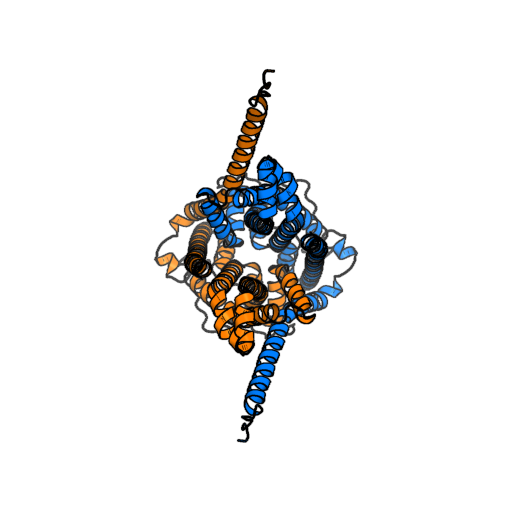14.656 1 96.94 84 VAL A C 1
ATOM 623 O O . VAL A 1 84 ? -6.027 -8.062 15.539 1 96.94 84 VAL A O 1
ATOM 626 N N . LEU A 1 85 ? -5.887 -9.742 14.172 1 97 85 LEU A N 1
ATOM 627 C CA . LEU A 1 85 ? -4.543 -10.109 14.609 1 97 85 LEU A CA 1
ATOM 628 C C . LEU A 1 85 ? -3.555 -8.984 14.32 1 97 85 LEU A C 1
ATOM 630 O O . LEU A 1 85 ? -2.748 -8.625 15.18 1 97 85 LEU A O 1
ATOM 634 N N . ALA A 1 86 ? -3.6 -8.484 13.109 1 97.75 86 ALA A N 1
ATOM 635 C CA . ALA A 1 86 ? -2.715 -7.387 12.727 1 97.75 86 ALA A CA 1
ATOM 636 C C . ALA A 1 86 ? -2.936 -6.172 13.625 1 97.75 86 ALA A C 1
ATOM 638 O O . ALA A 1 86 ? -1.977 -5.523 14.047 1 97.75 86 ALA A O 1
ATOM 639 N N . SER A 1 87 ? -4.215 -5.902 13.922 1 97.62 87 SER A N 1
ATOM 640 C CA . SER A 1 87 ? -4.562 -4.738 14.734 1 97.62 87 SER A CA 1
ATOM 641 C C . SER A 1 87 ? -4.129 -4.926 16.188 1 97.62 87 SER A C 1
ATOM 643 O O . SER A 1 87 ? -3.721 -3.967 16.844 1 97.62 87 SER A O 1
ATOM 645 N N . LEU A 1 88 ? -4.277 -6.086 16.672 1 97.31 88 LEU A N 1
ATOM 646 C CA . LEU A 1 88 ? -3.891 -6.371 18.062 1 97.31 88 LEU A CA 1
ATOM 647 C C . LEU A 1 88 ? -2.414 -6.059 18.281 1 97.31 88 LEU A C 1
ATOM 649 O O . LEU A 1 88 ? -2.027 -5.637 19.375 1 97.31 88 LEU A O 1
ATOM 653 N N . LEU A 1 89 ? -1.648 -6.191 17.297 1 95.5 89 LEU A N 1
ATOM 654 C CA . LEU A 1 89 ? -0.228 -5.879 17.391 1 95.5 89 LEU A CA 1
ATOM 655 C C . LEU A 1 89 ? 0.029 -4.406 17.078 1 95.5 89 LEU A C 1
ATOM 657 O O . LEU A 1 89 ? 0.643 -3.693 17.875 1 95.5 89 LEU A O 1
ATOM 661 N N . SER A 1 90 ? -0.453 -3.959 16 1 96.5 90 SER A N 1
ATOM 662 C CA . SER A 1 90 ? -0.044 -2.684 15.43 1 96.5 90 SER A CA 1
ATOM 663 C C . SER A 1 90 ? -0.648 -1.51 16.188 1 96.5 90 SER A C 1
ATOM 665 O O . SER A 1 90 ? -0.014 -0.463 16.328 1 96.5 90 SER A O 1
ATOM 667 N N . VAL A 1 91 ? -1.909 -1.658 16.656 1 95.38 91 VAL A N 1
ATOM 668 C CA . VAL A 1 91 ? -2.615 -0.525 17.25 1 95.38 91 VAL A CA 1
ATOM 669 C C . VAL A 1 91 ? -1.958 -0.139 18.562 1 95.38 91 VAL A C 1
ATOM 671 O O . VAL A 1 91 ? -1.552 1.011 18.75 1 95.38 91 VAL A O 1
ATOM 674 N N . PRO A 1 92 ? -1.763 -1.047 19.516 1 93.75 92 PRO A N 1
ATOM 675 C CA . PRO A 1 92 ? -1.105 -0.644 20.75 1 93.75 92 PRO A CA 1
ATOM 676 C C . PRO A 1 92 ? 0.322 -0.149 20.531 1 93.75 92 PRO A C 1
ATOM 678 O O . PRO A 1 92 ? 0.712 0.886 21.078 1 93.75 92 PRO A O 1
ATOM 681 N N . VAL A 1 93 ? 1.079 -0.843 19.734 1 93.19 93 VAL A N 1
ATOM 682 C CA . VAL A 1 93 ? 2.477 -0.483 19.516 1 93.19 93 VAL A CA 1
ATOM 683 C C . VAL A 1 93 ? 2.557 0.835 18.75 1 93.19 93 VAL A C 1
ATOM 685 O O . VAL A 1 93 ? 3.322 1.729 19.109 1 93.19 93 VAL A O 1
ATOM 688 N N . GLY A 1 94 ? 1.763 0.933 17.672 1 94.12 94 GLY A N 1
ATOM 689 C CA . GLY A 1 94 ? 1.78 2.127 16.844 1 94.12 94 GLY A CA 1
ATOM 690 C C . GLY A 1 94 ? 1.301 3.367 17.562 1 94.12 94 GLY A C 1
ATOM 691 O O . GLY A 1 94 ? 1.897 4.438 17.438 1 94.12 94 GLY A O 1
ATOM 692 N N . VAL A 1 95 ? 0.209 3.236 18.281 1 92.31 95 VAL A N 1
ATOM 693 C CA . VAL A 1 95 ? -0.324 4.367 19.031 1 92.31 95 VAL A CA 1
ATOM 694 C C . VAL A 1 95 ? 0.69 4.812 20.094 1 92.31 95 VAL A C 1
ATOM 696 O O . VAL A 1 95 ? 0.959 6.008 20.234 1 92.31 95 VAL A O 1
ATOM 699 N N . TRP A 1 96 ? 1.269 3.887 20.75 1 90.5 96 TRP A N 1
ATOM 700 C CA . TRP A 1 96 ? 2.258 4.227 21.766 1 90.5 96 TRP A CA 1
ATOM 701 C C . TRP A 1 96 ? 3.48 4.887 21.141 1 90.5 96 TRP A C 1
ATOM 703 O O . TRP A 1 96 ? 4.02 5.852 21.672 1 90.5 96 TRP A O 1
ATOM 713 N N . ALA A 1 97 ? 3.945 4.348 20.078 1 91.12 97 ALA A N 1
ATOM 714 C CA . ALA A 1 97 ? 5.09 4.934 19.391 1 91.12 97 ALA A CA 1
ATOM 715 C C . ALA A 1 97 ? 4.77 6.344 18.906 1 91.12 97 ALA A C 1
ATOM 717 O O . ALA A 1 97 ? 5.609 7.242 19 1 91.12 97 ALA A O 1
ATOM 718 N N . GLY A 1 98 ? 3.537 6.469 18.328 1 92 98 GLY A N 1
ATOM 719 C CA . GLY A 1 98 ? 3.119 7.797 17.922 1 92 98 GLY A CA 1
ATOM 720 C C . GLY A 1 98 ? 3.051 8.789 19.062 1 92 98 GLY A C 1
ATOM 721 O O . GLY A 1 98 ? 3.428 9.953 18.906 1 92 98 GLY A O 1
ATOM 722 N N . LEU A 1 99 ? 2.568 8.375 20.156 1 89.44 99 LEU A N 1
ATOM 723 C CA . LEU A 1 99 ? 2.514 9.195 21.359 1 89.44 99 LEU A CA 1
ATOM 724 C C . LEU A 1 99 ? 3.916 9.602 21.812 1 89.44 99 LEU A C 1
ATOM 726 O O . LEU A 1 99 ? 4.137 10.75 22.188 1 89.44 99 LEU A O 1
ATOM 730 N N . TYR A 1 100 ? 4.766 8.688 21.781 1 87.12 100 TYR A N 1
ATOM 731 C CA . TYR A 1 100 ? 6.148 8.969 22.141 1 87.12 100 TYR A CA 1
ATOM 732 C C . TYR A 1 100 ? 6.766 10 21.203 1 87.12 100 TYR A C 1
ATOM 734 O O . TYR A 1 100 ? 7.441 10.93 21.656 1 87.12 100 TYR A O 1
ATOM 742 N N . LEU A 1 101 ? 6.574 9.812 19.984 1 90.12 101 LEU A N 1
ATOM 743 C CA . LEU A 1 101 ? 7.133 10.734 19 1 90.12 101 LEU A CA 1
ATOM 744 C C . LEU A 1 101 ? 6.582 12.148 19.203 1 90.12 101 LEU A C 1
ATOM 746 O O . LEU A 1 101 ? 7.309 13.125 19.031 1 90.12 101 LEU A O 1
ATOM 750 N N . TRP A 1 102 ? 5.344 12.141 19.531 1 89.94 102 TRP A N 1
ATOM 751 C CA . TRP A 1 102 ? 4.715 13.438 19.766 1 89.94 102 TRP A CA 1
ATOM 752 C C . TRP A 1 102 ? 5.258 14.086 21.031 1 89.94 102 TRP A C 1
ATOM 754 O O . TRP A 1 102 ? 5.594 15.273 21.031 1 89.94 102 TRP A O 1
ATOM 764 N N . ASP A 1 103 ? 5.379 13.352 22.062 1 86.25 103 ASP A N 1
ATOM 765 C CA . ASP A 1 103 ? 5.785 13.859 23.375 1 86.25 103 ASP A CA 1
ATOM 766 C C . ASP A 1 103 ? 7.27 14.219 23.391 1 86.25 103 ASP A C 1
ATOM 768 O O . ASP A 1 103 ? 7.652 15.258 23.938 1 86.25 103 ASP A O 1
ATOM 772 N N . GLN A 1 104 ? 8.102 13.352 22.875 1 86.38 104 GLN A N 1
ATOM 773 C CA . GLN A 1 104 ? 9.547 13.531 22.891 1 86.38 104 GLN A CA 1
ATOM 774 C C . GLN A 1 104 ? 10.078 13.914 21.516 1 86.38 104 GLN A C 1
ATOM 776 O O . GLN A 1 104 ? 11.094 13.383 21.062 1 86.38 104 GLN A O 1
ATOM 781 N N . SER A 1 105 ? 9.352 14.742 20.875 1 85.56 105 SER A N 1
ATOM 782 C CA . SER A 1 105 ? 9.594 15.062 19.469 1 85.5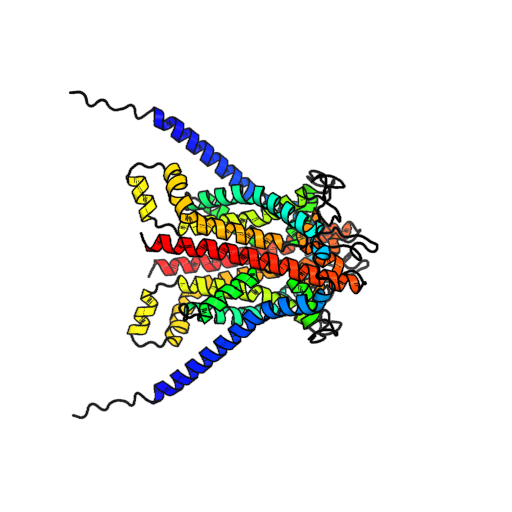6 105 SER A CA 1
ATOM 783 C C . SER A 1 105 ? 10.984 15.648 19.266 1 85.56 105 SER A C 1
ATOM 785 O O . SER A 1 105 ? 11.57 15.508 18.188 1 85.56 105 SER A O 1
ATOM 787 N N . HIS A 1 106 ? 11.641 16.141 20.297 1 87.69 106 HIS A N 1
ATOM 788 C CA . HIS A 1 106 ? 12.891 16.875 20.156 1 87.69 106 HIS A CA 1
ATOM 789 C C . HIS A 1 106 ? 14.094 15.961 20.375 1 87.69 106 HIS A C 1
ATOM 791 O O . HIS A 1 106 ? 15.234 16.359 20.125 1 87.69 106 HIS A O 1
ATOM 797 N N . THR A 1 107 ? 13.898 14.836 20.797 1 87.62 107 THR A N 1
ATOM 798 C CA . THR A 1 107 ? 15 13.938 21.125 1 87.62 107 THR A CA 1
ATOM 799 C C . THR A 1 107 ? 15.539 13.25 19.859 1 87.62 107 THR A C 1
ATOM 801 O O . THR A 1 107 ? 14.828 13.133 18.859 1 87.62 107 THR A O 1
ATOM 804 N N . ARG A 1 108 ? 16.75 12.875 19.938 1 88.06 108 ARG A N 1
ATOM 805 C CA . ARG A 1 108 ? 17.375 12.141 18.859 1 88.06 108 ARG A CA 1
ATOM 806 C C . ARG A 1 108 ? 16.672 10.797 18.625 1 88.06 108 ARG A C 1
ATOM 808 O O . ARG A 1 108 ? 16.547 10.352 17.484 1 88.06 108 ARG A O 1
ATOM 815 N N . LEU A 1 109 ? 16.266 10.211 19.672 1 85 109 LEU A N 1
ATOM 816 C CA . LEU A 1 109 ? 15.594 8.922 19.578 1 85 109 LEU A CA 1
ATOM 817 C C . LEU A 1 109 ? 14.297 9.055 18.781 1 85 109 LEU A C 1
ATOM 819 O O . LEU A 1 109 ? 13.945 8.164 18.016 1 85 109 LEU A O 1
ATOM 823 N N . ALA A 1 110 ? 13.609 10.141 19.016 1 87.56 110 ALA A N 1
ATOM 824 C CA . ALA A 1 110 ? 12.383 10.383 18.25 1 87.56 110 ALA A CA 1
ATOM 825 C C . ALA A 1 110 ? 12.688 10.539 16.766 1 87.56 110 ALA A C 1
ATOM 827 O O . ALA A 1 110 ? 11.953 10.016 15.922 1 87.56 110 ALA A O 1
ATOM 828 N N . GLY A 1 111 ? 13.797 11.195 16.5 1 87.19 111 GLY A N 1
ATOM 829 C CA . GLY A 1 111 ? 14.203 11.359 15.109 1 87.19 111 GLY A CA 1
ATOM 830 C C . GLY A 1 111 ? 14.531 10.047 14.422 1 87.19 111 GLY A C 1
ATOM 831 O O . GLY A 1 111 ? 14.102 9.812 13.289 1 87.19 111 GLY A O 1
ATOM 832 N N . VAL A 1 112 ? 15.227 9.25 15.07 1 86.12 112 VAL A N 1
ATOM 833 C CA . VAL A 1 112 ? 15.602 7.945 14.523 1 86.12 112 VAL A CA 1
ATOM 834 C C . VAL A 1 112 ? 14.352 7.09 14.328 1 86.12 112 VAL A C 1
ATOM 836 O O . VAL A 1 112 ? 14.219 6.387 13.328 1 86.12 112 VAL A O 1
ATOM 839 N N . THR A 1 113 ? 13.445 7.172 15.32 1 86.56 113 THR A N 1
ATOM 840 C CA . THR A 1 113 ? 12.211 6.402 15.227 1 86.56 113 THR A CA 1
ATOM 841 C C . THR A 1 113 ? 11.375 6.863 14.039 1 86.56 113 THR A C 1
ATOM 843 O O . THR A 1 113 ? 10.797 6.043 13.32 1 86.56 113 THR A O 1
ATOM 846 N N . ARG A 1 114 ? 11.359 8.133 13.797 1 87.81 114 ARG A N 1
ATOM 847 C CA . ARG A 1 114 ? 10.648 8.68 12.641 1 87.81 114 ARG A CA 1
ATOM 848 C C . ARG A 1 114 ? 11.266 8.18 11.336 1 87.81 114 ARG A C 1
ATOM 850 O O . ARG A 1 114 ? 10.547 7.746 10.43 1 87.81 114 ARG A O 1
ATOM 857 N N . LEU A 1 115 ? 12.555 8.227 11.367 1 85.44 115 LEU A N 1
ATOM 858 C CA . LEU A 1 115 ? 13.273 7.801 10.172 1 85.44 115 LEU A CA 1
ATOM 859 C C . LEU A 1 115 ? 13.016 6.324 9.875 1 85.44 115 LEU A C 1
ATOM 861 O O . LEU A 1 115 ? 12.719 5.953 8.742 1 85.44 115 LEU A O 1
ATOM 865 N N . LEU A 1 116 ? 13.094 5.539 10.867 1 87.81 116 LEU A N 1
ATOM 866 C CA . LEU A 1 116 ? 12.914 4.102 10.695 1 87.81 116 LEU A CA 1
ATOM 867 C C . LEU A 1 116 ? 11.477 3.781 10.297 1 87.81 116 LEU A C 1
ATOM 869 O O . LEU A 1 116 ? 11.242 2.881 9.484 1 87.81 116 LEU A O 1
ATOM 873 N N . SER A 1 117 ? 10.516 4.453 10.914 1 88.69 117 SER A N 1
ATOM 874 C CA . SER A 1 117 ? 9.117 4.273 10.539 1 88.69 117 SER A CA 1
ATOM 875 C C . SER A 1 117 ? 8.891 4.625 9.07 1 88.69 117 SER A C 1
ATOM 877 O O . SER A 1 117 ? 8.211 3.889 8.352 1 88.69 117 SER A O 1
ATOM 879 N N . ASP A 1 118 ? 9.508 5.676 8.641 1 87.06 118 ASP A N 1
ATOM 880 C CA . ASP A 1 118 ? 9.367 6.105 7.254 1 87.06 118 ASP A CA 1
ATOM 881 C C . ASP A 1 118 ? 10.016 5.102 6.301 1 87.06 118 ASP A C 1
ATOM 883 O O . ASP A 1 118 ? 9.484 4.84 5.219 1 87.06 118 ASP A O 1
ATOM 887 N N . LEU A 1 119 ? 11.133 4.598 6.703 1 88.75 119 LEU A N 1
ATOM 888 C CA . LEU A 1 119 ? 11.812 3.604 5.883 1 88.75 119 LEU A CA 1
ATOM 889 C C . LEU A 1 119 ? 10.984 2.332 5.77 1 88.75 119 LEU A C 1
ATOM 891 O O . LEU A 1 119 ? 10.922 1.718 4.699 1 88.75 119 LEU A O 1
ATOM 895 N N . LEU A 1 120 ? 10.367 1.962 6.816 1 90.56 120 LEU A N 1
ATOM 896 C CA . LEU A 1 120 ? 9.547 0.755 6.832 1 90.56 120 LEU A CA 1
ATOM 897 C C . LEU A 1 120 ? 8.359 0.893 5.883 1 90.56 120 LEU A C 1
ATOM 899 O O . LEU A 1 120 ? 7.945 -0.085 5.262 1 90.56 120 LEU A O 1
ATOM 903 N N . LEU A 1 121 ? 7.867 2.088 5.738 1 88.5 121 LEU A N 1
ATOM 904 C CA . LEU A 1 121 ? 6.727 2.338 4.863 1 88.5 121 LEU A CA 1
ATOM 905 C C . LEU A 1 121 ? 7.094 2.082 3.404 1 88.5 121 LEU A C 1
ATOM 907 O O . LEU A 1 121 ? 6.219 1.794 2.582 1 88.5 121 LEU A O 1
ATOM 911 N N . GLY A 1 122 ? 8.352 2.119 3.125 1 87.88 122 GLY A N 1
ATOM 912 C CA . GLY A 1 122 ? 8.805 1.961 1.751 1 87.88 122 GLY A CA 1
ATOM 913 C C . GLY A 1 122 ? 9.148 0.526 1.397 1 87.88 122 GLY A C 1
ATOM 914 O O . GLY A 1 122 ? 9.375 0.206 0.228 1 87.88 122 GLY A O 1
ATOM 915 N N . VAL A 1 123 ? 9.117 -0.335 2.377 1 91.88 123 VAL A N 1
ATOM 916 C CA . VAL A 1 123 ? 9.508 -1.721 2.137 1 91.88 123 VAL A CA 1
ATOM 917 C C . VAL A 1 123 ? 8.445 -2.414 1.282 1 91.88 123 VAL A C 1
ATOM 919 O O . VAL A 1 123 ? 7.262 -2.402 1.622 1 91.88 123 VAL A O 1
ATOM 922 N N . PRO A 1 124 ? 8.828 -3.027 0.22 1 93.5 124 PRO A N 1
ATOM 923 C CA . PRO A 1 124 ? 7.875 -3.738 -0.636 1 93.5 124 PRO A CA 1
ATOM 924 C C . PRO A 1 124 ? 7.184 -4.895 0.084 1 93.5 124 PRO A C 1
ATOM 926 O O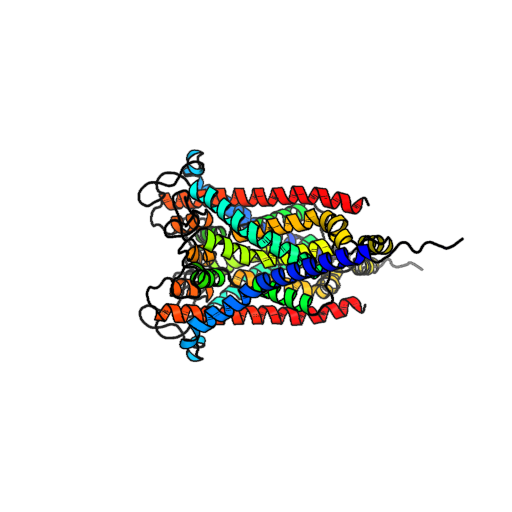 . PRO A 1 124 ? 7.812 -5.59 0.886 1 93.5 124 PRO A O 1
ATOM 929 N N . SER A 1 125 ? 5.992 -5.117 -0.252 1 92.38 125 SER A N 1
ATOM 930 C CA . SER A 1 125 ? 5.184 -6.078 0.489 1 92.38 125 SER A CA 1
ATOM 931 C C . SER A 1 125 ? 5.703 -7.5 0.296 1 92.38 125 SER A C 1
ATOM 933 O O . SER A 1 125 ? 5.602 -8.328 1.2 1 92.38 125 SER A O 1
ATOM 935 N N . VAL A 1 126 ? 6.266 -7.816 -0.918 1 95.38 126 VAL A N 1
ATOM 936 C CA . VAL A 1 126 ? 6.785 -9.156 -1.181 1 95.38 126 VAL A CA 1
ATOM 937 C C . VAL A 1 126 ? 7.922 -9.461 -0.21 1 95.38 126 VAL A C 1
ATOM 939 O O . VAL A 1 126 ? 8.078 -10.609 0.227 1 95.38 126 VAL A O 1
ATOM 942 N N . ILE A 1 127 ? 8.68 -8.461 0.131 1 96.06 127 ILE A N 1
ATOM 943 C CA . ILE A 1 127 ? 9.789 -8.641 1.053 1 96.06 127 ILE A CA 1
ATOM 944 C C . ILE A 1 127 ? 9.266 -8.977 2.445 1 96.06 127 ILE A C 1
ATOM 946 O O . ILE A 1 127 ? 9.805 -9.844 3.135 1 96.06 127 ILE A O 1
ATOM 950 N N . TRP A 1 128 ? 8.203 -8.312 2.834 1 95.06 128 TRP A N 1
ATOM 951 C CA . TRP A 1 128 ? 7.555 -8.633 4.102 1 95.06 128 TRP A CA 1
ATOM 952 C C . TRP A 1 128 ? 7.098 -10.094 4.125 1 95.06 128 TRP A C 1
ATOM 954 O O . TRP A 1 128 ? 7.242 -10.773 5.141 1 95.06 128 TRP A O 1
ATOM 964 N N . GLY A 1 129 ? 6.625 -10.523 3.021 1 94.5 129 GLY A N 1
ATOM 965 C CA . GLY A 1 129 ? 6.164 -11.906 2.926 1 94.5 129 GLY A CA 1
ATOM 966 C C . GLY A 1 129 ? 7.281 -12.922 3.07 1 94.5 129 GLY A C 1
ATOM 967 O O . GLY A 1 129 ? 7.184 -13.852 3.869 1 94.5 129 GLY A O 1
ATOM 968 N N . VAL A 1 130 ? 8.328 -12.711 2.35 1 93.62 130 VAL A N 1
ATOM 969 C CA . VAL A 1 130 ? 9.43 -13.672 2.332 1 93.62 130 VAL A CA 1
ATOM 970 C C . VAL A 1 130 ? 10.125 -13.68 3.689 1 93.62 130 VAL A C 1
ATOM 972 O O . VAL A 1 130 ? 10.477 -14.742 4.207 1 93.62 130 VAL A O 1
ATOM 975 N N . VAL A 1 131 ? 10.32 -12.531 4.242 1 92.75 131 VAL A N 1
ATOM 976 C CA . VAL A 1 131 ? 10.961 -12.453 5.551 1 92.75 131 VAL A CA 1
ATOM 977 C C . VAL A 1 131 ? 10.047 -13.055 6.613 1 92.75 131 VAL A C 1
ATOM 979 O O . VAL A 1 131 ? 10.508 -13.766 7.508 1 92.75 131 VAL A O 1
ATOM 982 N N . GLY A 1 132 ? 8.75 -12.727 6.527 1 93.19 132 GLY A N 1
ATOM 983 C CA . GLY A 1 132 ? 7.812 -13.375 7.426 1 93.19 132 GLY A CA 1
ATOM 984 C C . GLY A 1 132 ? 7.852 -14.891 7.344 1 93.19 132 GLY A C 1
ATOM 985 O O . GLY A 1 132 ? 7.777 -15.578 8.367 1 93.19 132 GLY A O 1
ATOM 986 N N . PHE A 1 133 ? 7.996 -15.383 6.133 1 91.75 133 PHE A N 1
ATOM 987 C CA . PHE A 1 133 ? 8.109 -16.828 5.902 1 91.75 133 PHE A CA 1
ATOM 988 C C . PHE A 1 133 ? 9.32 -17.391 6.637 1 91.75 133 PHE A C 1
ATOM 990 O O . PHE A 1 133 ? 9.203 -18.391 7.352 1 91.75 133 PHE A O 1
ATOM 997 N N . TYR A 1 134 ? 10.422 -16.719 6.531 1 90.06 134 TYR A N 1
ATOM 998 C CA . TYR A 1 134 ? 11.664 -17.234 7.113 1 90.06 134 TYR A CA 1
ATOM 999 C C . TYR A 1 134 ? 11.672 -17.047 8.625 1 90.06 134 TYR A C 1
ATOM 1001 O O . TYR A 1 134 ? 12.281 -17.844 9.352 1 90.06 134 TYR A O 1
ATOM 1009 N N . VAL A 1 135 ? 10.969 -16.047 9.125 1 90.06 135 VAL A N 1
ATOM 1010 C CA . VAL A 1 135 ? 11 -15.766 10.555 1 90.06 135 VAL A CA 1
ATOM 1011 C C . VAL A 1 135 ? 9.938 -16.594 11.266 1 90.06 135 VAL A C 1
ATOM 1013 O O . VAL A 1 135 ? 10.203 -17.188 12.312 1 90.06 135 VAL A O 1
ATOM 1016 N N . PHE A 1 136 ? 8.742 -16.703 10.68 1 91.12 136 PHE A N 1
ATOM 1017 C CA . PHE A 1 136 ? 7.609 -17.266 11.414 1 91.12 136 PHE A CA 1
ATOM 1018 C C . PHE A 1 136 ? 7.316 -18.688 10.945 1 91.12 136 PHE A C 1
ATOM 1020 O O . PHE A 1 136 ? 6.891 -19.531 11.734 1 91.12 136 PHE A O 1
ATOM 1027 N N . SER A 1 137 ? 7.531 -18.984 9.648 1 87.56 137 SER A N 1
ATOM 1028 C CA . SER A 1 137 ? 6.906 -20.172 9.078 1 87.56 137 SER A CA 1
ATOM 1029 C C . SER A 1 137 ? 7.91 -21.312 8.938 1 87.56 137 SER A C 1
ATOM 1031 O O . SER A 1 137 ? 7.586 -22.469 9.211 1 87.56 137 SER A O 1
ATOM 1033 N N . THR A 1 138 ? 9.141 -21.016 8.453 1 83.69 138 THR A N 1
ATOM 1034 C CA . THR A 1 138 ? 10.07 -22.078 8.07 1 83.69 138 THR A CA 1
ATOM 1035 C C . THR A 1 138 ? 10.805 -22.625 9.289 1 83.69 138 THR A C 1
ATOM 1037 O O . THR A 1 138 ? 10.852 -21.969 10.336 1 83.69 138 THR A O 1
ATOM 1040 N N . ASN A 1 139 ? 11.297 -23.734 9.055 1 72.25 139 ASN A N 1
ATOM 1041 C CA . ASN A 1 139 ? 12.125 -24.391 10.062 1 72.25 139 ASN A CA 1
ATOM 1042 C C . ASN A 1 139 ? 13.586 -23.984 9.953 1 72.25 139 ASN A C 1
ATOM 1044 O O . ASN A 1 139 ? 14.383 -24.25 10.852 1 72.25 139 ASN A O 1
ATOM 1048 N N . THR A 1 140 ? 14.023 -23.547 8.906 1 58.12 140 THR A N 1
ATOM 1049 C CA . THR A 1 140 ? 15.445 -23.344 8.625 1 58.12 140 THR A CA 1
ATOM 1050 C C . THR A 1 140 ? 15.914 -21.984 9.172 1 58.12 140 THR A C 1
ATOM 1052 O O . THR A 1 140 ? 17.109 -21.719 9.219 1 58.12 140 THR A O 1
ATOM 1055 N N . GLY A 1 141 ? 14.961 -21.125 9.586 1 54.44 141 GLY A N 1
ATOM 1056 C CA . GLY A 1 141 ? 15.453 -19.844 10.047 1 54.44 141 GLY A CA 1
ATOM 1057 C C . GLY A 1 141 ? 15.25 -19.625 11.539 1 54.44 141 GLY A C 1
ATOM 1058 O O . GLY A 1 141 ? 15.32 -20.578 12.32 1 54.44 141 GLY A O 1
ATOM 1059 N N . TRP A 1 142 ? 15.359 -18.438 11.984 1 61.12 142 TRP A N 1
ATOM 1060 C CA . TRP A 1 142 ? 15.055 -18.078 13.367 1 61.12 142 TRP A CA 1
ATOM 1061 C C . TRP A 1 142 ? 13.688 -18.594 13.781 1 61.12 142 TRP A C 1
ATOM 1063 O O . TRP A 1 142 ? 13.25 -18.375 14.914 1 61.12 142 TRP A O 1
ATOM 1073 N N . GLY A 1 143 ? 13.102 -19.5 12.992 1 63.28 143 GLY A N 1
ATOM 1074 C CA . GLY A 1 143 ? 11.688 -19.625 12.688 1 63.28 143 GLY A CA 1
ATOM 1075 C C . GLY A 1 143 ? 10.898 -20.328 13.781 1 63.28 143 GLY A C 1
ATOM 1076 O O . GLY A 1 143 ? 11.461 -21.078 14.562 1 63.28 143 GLY A O 1
ATOM 1077 N N . LEU A 1 144 ? 9.914 -19.719 14.273 1 76.5 144 LEU A N 1
ATOM 1078 C CA . LEU A 1 144 ? 8.914 -20.125 15.25 1 76.5 144 LEU A CA 1
ATOM 1079 C C . LEU A 1 144 ? 8.156 -21.359 14.766 1 76.5 144 LEU A C 1
ATOM 1081 O O . LEU A 1 144 ? 7.445 -22 15.547 1 76.5 144 LEU A O 1
ATOM 1085 N N . HIS A 1 145 ? 8.5 -21.859 13.43 1 81.69 145 HIS A N 1
ATOM 1086 C CA . HIS A 1 145 ? 7.988 -23.078 12.828 1 81.69 145 HIS A CA 1
ATOM 1087 C C . HIS A 1 145 ? 6.469 -23.141 12.922 1 81.69 145 HIS A C 1
ATOM 1089 O O . HIS A 1 145 ? 5.91 -24.188 13.297 1 81.69 145 HIS A O 1
ATOM 1095 N N . TRP A 1 146 ? 5.855 -22.062 12.672 1 86.19 146 TRP A N 1
ATOM 1096 C CA . TRP A 1 146 ? 4.398 -22.016 12.742 1 86.19 146 TRP A CA 1
ATOM 1097 C C . TRP A 1 146 ? 3.771 -22.516 11.445 1 86.19 146 TRP A C 1
ATOM 1099 O O . TRP A 1 146 ? 2.559 -22.734 11.383 1 86.19 146 TRP A O 1
ATOM 1109 N N . GLY A 1 147 ? 4.688 -22.766 10.367 1 86.62 147 GLY A N 1
ATOM 1110 C CA . GLY A 1 147 ? 4.113 -23.109 9.078 1 86.62 147 GLY A CA 1
ATOM 1111 C C . GLY A 1 147 ? 3.262 -22 8.492 1 86.62 147 GLY A C 1
ATOM 1112 O O . GLY A 1 147 ? 3.295 -20.859 8.969 1 86.62 147 GLY A O 1
ATOM 1113 N N . PHE A 1 148 ? 2.654 -22.297 7.414 1 90.12 148 PHE A N 1
ATOM 1114 C CA . PHE A 1 148 ? 1.642 -21.359 6.922 1 90.12 148 PHE A CA 1
ATOM 1115 C C . PHE A 1 148 ? 0.502 -21.219 7.926 1 90.12 148 PHE A C 1
ATOM 1117 O O . PHE A 1 148 ? -0.153 -22.219 8.266 1 90.12 148 PHE A O 1
ATOM 1124 N N . SER A 1 149 ? 0.311 -20.016 8.43 1 93.69 149 SER A N 1
ATOM 1125 C CA . SER A 1 149 ? -0.657 -19.875 9.508 1 93.69 149 SER A CA 1
ATOM 1126 C C . SER A 1 149 ? -1.202 -18.453 9.57 1 93.69 149 SER A C 1
ATOM 1128 O O . SER A 1 149 ? -0.53 -17.5 9.148 1 93.69 149 SER A O 1
ATOM 1130 N N . GLY A 1 150 ? -2.406 -18.406 10.117 1 95.38 150 GLY A N 1
ATOM 1131 C CA . GLY A 1 150 ? -3.014 -17.109 10.336 1 95.38 150 GLY A CA 1
ATOM 1132 C C . GLY A 1 150 ? -2.193 -16.219 11.25 1 95.38 150 GLY A C 1
ATOM 1133 O O . GLY A 1 150 ? -2.152 -15 11.055 1 95.38 150 GLY A O 1
ATOM 1134 N N . LEU A 1 151 ? -1.521 -16.781 12.172 1 95.19 151 LEU A N 1
ATOM 1135 C CA . LEU A 1 151 ? -0.727 -15.992 13.102 1 95.19 151 LEU A CA 1
ATOM 1136 C C . LEU A 1 151 ? 0.49 -15.391 12.414 1 95.19 151 LEU A C 1
ATOM 1138 O O . LEU A 1 151 ? 0.816 -14.219 12.625 1 95.19 151 LEU A O 1
ATOM 1142 N N . ALA A 1 152 ? 1.188 -16.219 11.641 1 94.56 152 ALA A N 1
ATOM 1143 C CA . ALA A 1 152 ? 2.326 -15.719 10.875 1 94.56 152 ALA A CA 1
ATOM 1144 C C . ALA A 1 152 ? 1.907 -14.57 9.961 1 94.56 152 ALA A C 1
ATOM 1146 O O . ALA A 1 152 ? 2.564 -13.531 9.914 1 94.56 152 ALA A O 1
ATOM 1147 N N . ALA A 1 153 ? 0.779 -14.797 9.297 1 96.31 153 ALA A N 1
ATOM 1148 C CA . ALA A 1 153 ? 0.262 -13.789 8.375 1 96.31 153 ALA A CA 1
ATOM 1149 C C . ALA A 1 153 ? -0.228 -12.555 9.125 1 96.31 153 ALA A C 1
ATOM 1151 O O . ALA A 1 153 ? 0.068 -11.422 8.734 1 96.31 153 ALA A O 1
ATOM 1152 N N . GLY A 1 154 ? -0.993 -12.773 10.156 1 96.88 154 GLY A N 1
ATOM 1153 C CA . GLY A 1 154 ? -1.506 -11.672 10.953 1 96.88 154 GLY A CA 1
ATOM 1154 C C . GLY A 1 154 ? -0.411 -10.797 11.539 1 96.88 154 GLY A C 1
ATOM 1155 O O . GLY A 1 154 ? -0.507 -9.57 11.508 1 96.88 154 GLY A O 1
ATOM 1156 N N . LEU A 1 155 ? 0.616 -11.375 12.023 1 95.12 155 LEU A N 1
ATOM 1157 C CA . LEU A 1 155 ? 1.725 -10.617 12.594 1 95.12 155 LEU A CA 1
ATOM 1158 C C . LEU A 1 155 ? 2.498 -9.883 11.5 1 95.12 155 LEU A C 1
ATOM 1160 O O . LEU A 1 155 ? 2.918 -8.742 11.695 1 95.12 155 LEU A O 1
ATOM 1164 N N . THR A 1 156 ? 2.775 -10.57 10.391 1 95.94 156 THR A N 1
ATOM 1165 C CA . THR A 1 156 ? 3.438 -9.914 9.273 1 95.94 156 THR A CA 1
ATOM 1166 C C . THR A 1 156 ? 2.668 -8.664 8.844 1 95.94 156 THR A C 1
ATOM 1168 O O . THR A 1 156 ? 3.254 -7.59 8.695 1 95.94 156 THR A O 1
ATOM 1171 N N . LEU A 1 157 ? 1.331 -8.812 8.695 1 97.06 157 LEU A N 1
ATOM 1172 C CA . LEU A 1 157 ? 0.483 -7.676 8.367 1 97.06 157 LEU A CA 1
ATOM 1173 C C . LEU A 1 157 ? 0.531 -6.621 9.461 1 97.06 157 LEU A C 1
ATOM 1175 O O . LEU A 1 157 ? 0.508 -5.422 9.18 1 97.06 157 LEU A O 1
ATOM 1179 N N . GLY A 1 158 ? 0.581 -7.066 10.656 1 96.81 158 GLY A N 1
ATOM 1180 C CA . GLY A 1 158 ? 0.694 -6.148 11.781 1 96.81 158 GLY A CA 1
ATOM 1181 C C . GLY A 1 158 ? 1.95 -5.301 11.727 1 96.81 158 GLY A C 1
ATOM 1182 O O . GLY A 1 158 ? 1.903 -4.098 12 1 96.81 158 GLY A O 1
ATOM 1183 N N . PHE A 1 159 ? 3.029 -5.914 11.422 1 95.5 159 PHE A N 1
ATOM 1184 C CA . PHE A 1 159 ? 4.285 -5.184 11.328 1 95.5 159 PHE A CA 1
ATOM 1185 C C . PHE A 1 159 ? 4.23 -4.152 10.203 1 95.5 159 PHE A C 1
ATOM 1187 O O . PHE A 1 159 ? 4.785 -3.059 10.336 1 95.5 159 PHE A O 1
ATOM 1194 N N . ILE A 1 160 ? 3.58 -4.496 9.109 1 94.75 160 ILE A N 1
ATOM 1195 C CA . ILE A 1 160 ? 3.391 -3.551 8.016 1 94.75 160 ILE A CA 1
ATOM 1196 C C . ILE A 1 160 ? 2.572 -2.355 8.5 1 94.75 160 ILE A C 1
ATOM 1198 O O . ILE A 1 160 ? 2.857 -1.213 8.141 1 94.75 160 ILE A O 1
ATOM 1202 N N . MET A 1 161 ? 1.676 -2.602 9.367 1 95.94 161 MET A N 1
ATOM 1203 C CA . MET A 1 161 ? 0.683 -1.62 9.789 1 95.94 161 MET A CA 1
ATOM 1204 C C . MET A 1 161 ? 1.241 -0.726 10.898 1 95.94 161 MET A C 1
ATOM 1206 O O . MET A 1 161 ? 0.75 0.384 11.109 1 95.94 161 MET A O 1
ATOM 1210 N N . ILE A 1 162 ? 2.275 -1.073 11.57 1 95 162 ILE A N 1
ATOM 1211 C CA . ILE A 1 162 ? 2.803 -0.356 12.727 1 95 162 ILE A CA 1
ATOM 1212 C C . ILE A 1 162 ? 3.23 1.05 12.312 1 95 162 ILE A C 1
ATOM 1214 O O . ILE A 1 162 ? 2.801 2.037 12.914 1 95 162 ILE A O 1
ATOM 1218 N N . PRO A 1 163 ? 4.082 1.157 11.305 1 92.88 163 PRO A N 1
ATOM 1219 C CA . PRO A 1 163 ? 4.523 2.512 10.961 1 92.88 163 PRO A CA 1
ATOM 1220 C C . PRO A 1 163 ? 3.377 3.398 10.477 1 92.88 163 PRO A C 1
ATOM 1222 O O . PRO A 1 163 ? 3.4 4.613 10.688 1 92.88 163 PRO A O 1
ATOM 1225 N N . ILE A 1 164 ? 2.354 2.836 9.859 1 92.44 164 ILE A N 1
ATOM 1226 C CA . ILE A 1 164 ? 1.188 3.602 9.438 1 92.44 164 ILE A CA 1
ATOM 1227 C C . ILE A 1 164 ? 0.475 4.18 10.656 1 92.44 164 ILE A C 1
ATOM 1229 O O . ILE A 1 164 ? 0.252 5.391 10.734 1 92.44 164 ILE A O 1
ATOM 1233 N N . VAL A 1 165 ? 0.248 3.357 11.633 1 94.44 165 VAL A N 1
ATOM 1234 C 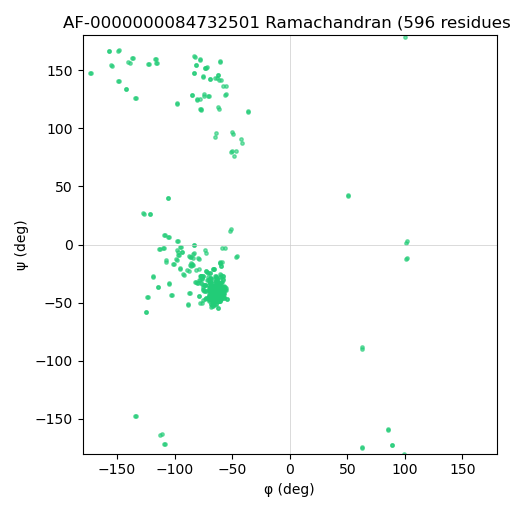CA . VAL A 1 165 ? -0.458 3.777 12.836 1 94.44 165 VAL A CA 1
ATOM 1235 C C . VAL A 1 165 ? 0.403 4.762 13.625 1 94.44 165 VAL A C 1
ATOM 1237 O O . VAL A 1 165 ? -0.107 5.742 14.172 1 94.44 165 VAL A O 1
ATOM 1240 N N . THR A 1 166 ? 1.673 4.523 13.656 1 93.44 166 THR A N 1
ATOM 1241 C CA . THR A 1 166 ? 2.602 5.387 14.375 1 93.44 166 THR A CA 1
ATOM 1242 C C . THR A 1 166 ? 2.572 6.801 13.812 1 93.44 166 THR A C 1
ATOM 1244 O O . THR A 1 166 ? 2.375 7.77 14.547 1 93.44 166 THR A O 1
ATOM 1247 N N . ARG A 1 167 ? 2.67 6.883 12.539 1 90.62 167 ARG A N 1
ATOM 1248 C CA . ARG A 1 167 ? 2.789 8.195 11.906 1 90.62 167 ARG A CA 1
ATOM 1249 C C . ARG A 1 167 ? 1.46 8.938 11.945 1 90.62 167 ARG A C 1
ATOM 1251 O O . ARG A 1 167 ? 1.43 10.156 12.156 1 90.62 167 ARG A O 1
ATOM 1258 N N . VAL A 1 168 ? 0.402 8.289 11.734 1 90.88 168 VAL A N 1
ATOM 1259 C CA . VAL A 1 168 ? -0.895 8.953 11.75 1 90.88 168 VAL A CA 1
ATOM 1260 C C . VAL A 1 168 ? -1.229 9.406 13.172 1 90.88 168 VAL A C 1
ATOM 1262 O O . VAL A 1 168 ? -1.855 10.445 13.367 1 90.88 168 VAL A O 1
ATOM 1265 N N . THR A 1 169 ? -0.847 8.586 14.125 1 93.06 169 THR A N 1
ATOM 1266 C CA . THR A 1 169 ? -1.049 8.969 15.516 1 93.06 169 THR A CA 1
ATOM 1267 C C . THR A 1 169 ? -0.24 10.211 15.859 1 93.06 169 THR A C 1
ATOM 1269 O O . THR A 1 169 ? -0.767 11.156 16.453 1 93.06 169 THR A O 1
ATOM 1272 N N . GLU A 1 170 ? 0.988 10.188 15.492 1 92.19 170 GLU A N 1
ATOM 1273 C CA . GLU A 1 170 ? 1.824 11.359 15.742 1 92.19 170 GLU A CA 1
ATOM 1274 C C . GLU A 1 170 ? 1.227 12.609 15.094 1 92.19 170 GLU A C 1
ATOM 1276 O O . GLU A 1 170 ? 1.14 13.656 15.734 1 92.19 170 GLU A O 1
ATOM 1281 N N . GLN A 1 171 ? 0.82 12.445 13.875 1 89.06 171 GLN A N 1
ATOM 1282 C CA . GLN A 1 171 ? 0.269 13.578 13.133 1 89.06 171 GLN A CA 1
ATOM 1283 C C . GLN A 1 171 ? -1.024 14.07 13.773 1 89.06 171 GLN A C 1
ATOM 1285 O O . GLN A 1 171 ? -1.242 15.281 13.891 1 89.06 171 GLN A O 1
ATOM 1290 N N . ALA A 1 172 ? -1.893 13.188 14.148 1 91 172 ALA A N 1
ATOM 1291 C CA . ALA A 1 172 ? -3.148 13.555 14.797 1 91 172 ALA A CA 1
ATOM 1292 C C . ALA A 1 172 ? -2.895 14.312 16.094 1 91 172 ALA A C 1
ATOM 1294 O O . ALA A 1 172 ? -3.596 15.281 16.391 1 91 172 ALA A O 1
ATOM 1295 N N . LEU A 1 173 ? -1.912 13.938 16.781 1 92.38 173 LEU A N 1
ATOM 1296 C CA . LEU A 1 173 ? -1.582 14.586 18.047 1 92.38 173 LEU A CA 1
ATOM 1297 C C . LEU A 1 173 ? -0.957 15.961 17.812 1 92.38 173 LEU A C 1
ATOM 1299 O O . LEU A 1 173 ? -1.162 16.891 18.609 1 92.38 173 LEU A O 1
ATOM 1303 N N . ARG A 1 174 ? -0.218 16.047 16.766 1 90.12 174 ARG A N 1
ATOM 1304 C CA . ARG A 1 174 ? 0.404 17.328 16.422 1 90.12 174 ARG A CA 1
ATOM 1305 C C . ARG A 1 174 ? -0.646 18.359 16.031 1 90.12 174 ARG A C 1
ATOM 1307 O O . ARG A 1 174 ? -0.407 19.562 16.125 1 90.12 174 ARG A O 1
ATOM 1314 N N . ASP A 1 175 ? -1.779 17.875 15.664 1 86.75 175 ASP A N 1
ATOM 1315 C CA . ASP A 1 175 ? -2.857 18.766 15.242 1 86.75 175 ASP A CA 1
ATOM 1316 C C . ASP A 1 175 ? -3.562 19.375 16.453 1 86.75 175 ASP A C 1
ATOM 1318 O O . ASP A 1 175 ? -4.316 20.344 16.312 1 86.75 175 ASP A O 1
ATOM 1322 N N . VAL A 1 176 ? -3.303 18.875 17.625 1 88.75 176 VAL A N 1
ATOM 1323 C CA . VAL A 1 176 ? -3.875 19.438 18.844 1 88.75 176 VAL A CA 1
ATOM 1324 C C . VAL A 1 176 ? -3.164 20.75 19.188 1 88.75 176 VAL A C 1
ATOM 1326 O O . VAL A 1 176 ? -1.934 20.797 19.266 1 88.75 176 VAL A O 1
ATOM 1329 N N . PRO A 1 177 ? -3.9 21.797 19.422 1 89.12 177 PRO A N 1
ATOM 1330 C CA . PRO A 1 177 ? -3.283 23.078 19.719 1 89.12 177 PRO A CA 1
ATOM 1331 C C . PRO A 1 177 ? -2.357 23.031 20.938 1 89.12 177 PRO A C 1
ATOM 1333 O O . PRO A 1 177 ? -2.734 22.484 21.984 1 89.12 177 PRO A O 1
ATOM 1336 N N . ARG A 1 178 ? -1.285 23.609 20.844 1 87.06 178 ARG A N 1
ATOM 1337 C CA . ARG A 1 178 ? -0.269 23.609 21.891 1 87.06 178 ARG A CA 1
ATOM 1338 C C . ARG A 1 178 ? -0.741 24.375 23.109 1 87.06 178 ARG A C 1
ATOM 1340 O O . ARG A 1 178 ? -0.348 24.078 24.25 1 87.06 178 ARG A O 1
ATOM 1347 N N . SER A 1 179 ? -1.572 25.328 22.781 1 89.38 179 SER A N 1
ATOM 1348 C CA . SER A 1 179 ? -2.08 26.156 23.875 1 89.38 179 SER A CA 1
ATOM 1349 C C . SER A 1 179 ? -2.836 25.328 24.891 1 89.38 179 SER A C 1
ATOM 1351 O O . SER A 1 179 ? -2.756 25.578 26.094 1 89.38 179 SER A O 1
ATOM 1353 N N . TYR A 1 180 ? -3.484 24.297 24.391 1 87.38 180 TYR A N 1
ATOM 1354 C CA . TYR A 1 180 ? -4.223 23.406 25.266 1 87.38 180 TYR A CA 1
ATOM 1355 C C . TYR A 1 180 ? -3.273 22.594 26.141 1 87.38 180 TYR A C 1
ATOM 1357 O O . TYR A 1 180 ? -3.52 22.406 27.328 1 87.38 180 TYR A O 1
ATOM 1365 N N . ILE A 1 181 ? -2.26 22.234 25.594 1 89.25 181 ILE A N 1
ATOM 1366 C CA . ILE A 1 181 ? -1.279 21.406 26.281 1 89.25 181 ILE A CA 1
ATOM 1367 C C . ILE A 1 181 ? -0.506 22.234 27.297 1 89.25 181 ILE A C 1
ATOM 1369 O O . ILE A 1 181 ? -0.384 21.859 28.453 1 89.25 181 ILE A O 1
ATOM 1373 N N . GLU A 1 182 ? -0.049 23.375 26.938 1 89.81 182 GLU A N 1
ATOM 1374 C CA . GLU A 1 182 ? 0.704 24.266 27.797 1 89.81 182 GLU A CA 1
ATOM 1375 C C . GLU A 1 182 ? -0.154 24.766 28.953 1 89.81 182 GLU A C 1
ATOM 1377 O O . GLU A 1 182 ? 0.338 24.938 30.078 1 89.81 182 GLU A O 1
ATOM 1382 N N . GLY A 1 183 ? -1.354 25 28.609 1 90.62 183 GLY A N 1
ATOM 1383 C CA . GLY A 1 183 ? -2.27 25.422 29.656 1 90.62 183 GLY A CA 1
ATOM 1384 C C . GLY A 1 183 ? -2.451 24.375 30.734 1 90.62 183 GLY A C 1
ATOM 1385 O O . GLY A 1 183 ? -2.428 24.703 31.922 1 90.62 183 GLY A O 1
ATOM 1386 N N . ALA A 1 184 ? -2.617 23.172 30.359 1 91.31 184 ALA A N 1
ATOM 1387 C CA . ALA A 1 184 ? -2.801 22.094 31.312 1 91.31 184 ALA A CA 1
ATOM 1388 C C . ALA A 1 184 ? -1.537 21.859 32.156 1 91.31 184 ALA A C 1
ATOM 1390 O O . ALA A 1 184 ? -1.612 21.625 33.344 1 91.31 184 ALA A O 1
ATOM 1391 N N . LEU A 1 185 ? -0.453 22.016 31.531 1 88.88 185 LEU A N 1
ATOM 1392 C CA . LEU A 1 185 ? 0.815 21.859 32.25 1 88.88 185 LEU A CA 1
ATOM 1393 C C . LEU A 1 185 ? 1.03 23 33.25 1 88.88 185 LEU A C 1
ATOM 1395 O O . LEU A 1 185 ? 1.542 22.781 34.344 1 88.88 185 LEU A O 1
ATOM 1399 N N . ALA A 1 186 ? 0.667 24.109 32.844 1 92.56 186 ALA A N 1
ATOM 1400 C CA . ALA A 1 186 ? 0.78 25.281 33.719 1 92.56 186 ALA A CA 1
ATOM 1401 C C . ALA A 1 186 ? -0.106 25.125 34.938 1 92.56 186 ALA A C 1
ATOM 1403 O O . ALA A 1 186 ? 0.221 25.641 36.031 1 92.56 186 ALA A O 1
ATOM 1404 N N . LEU A 1 187 ? -1.192 24.406 34.781 1 93.06 187 LEU A N 1
ATOM 1405 C CA . LEU A 1 187 ? -2.129 24.188 35.875 1 93.06 187 LEU A CA 1
ATOM 1406 C C . LEU A 1 187 ? -1.659 23.031 36.781 1 93.06 187 LEU A C 1
ATOM 1408 O O . LEU A 1 187 ? -2.303 22.719 37.781 1 93.06 187 LEU A O 1
ATOM 1412 N N . GLY A 1 188 ? -0.507 22.422 36.438 1 89.94 188 GLY A N 1
ATOM 1413 C CA . GLY A 1 188 ? 0.097 21.422 37.312 1 89.94 188 GLY A CA 1
ATOM 1414 C C . GLY A 1 188 ? -0.168 20 36.844 1 89.94 188 GLY A C 1
ATOM 1415 O O . GLY A 1 188 ? 0.187 19.047 37.531 1 89.94 188 GLY A O 1
ATOM 1416 N N . ALA A 1 189 ? -0.861 19.906 35.719 1 90 189 ALA A N 1
ATOM 1417 C CA . ALA A 1 189 ? -1.086 18.547 35.188 1 90 189 ALA A CA 1
ATOM 1418 C C . ALA A 1 189 ? 0.231 17.891 34.812 1 90 189 ALA A C 1
ATOM 1420 O O . ALA A 1 189 ? 1.147 18.547 34.312 1 90 189 ALA A O 1
ATOM 1421 N N . THR A 1 190 ? 0.288 16.578 35.062 1 85.56 190 THR A N 1
ATOM 1422 C CA . THR A 1 190 ? 1.457 15.82 34.625 1 85.56 190 THR A CA 1
ATOM 1423 C C . THR A 1 190 ? 1.383 15.523 33.156 1 85.56 190 THR A C 1
ATOM 1425 O O . THR A 1 190 ? 0.313 15.625 32.531 1 85.56 190 THR A O 1
ATOM 1428 N N . ARG A 1 191 ? 2.504 15.242 32.562 1 82 191 ARG A N 1
ATOM 1429 C CA . ARG A 1 191 ? 2.557 14.93 31.141 1 82 191 ARG A CA 1
ATOM 1430 C C . ARG A 1 191 ? 1.648 13.75 30.797 1 82 191 ARG A C 1
ATOM 1432 O O . ARG A 1 191 ? 1 13.742 29.75 1 82 191 ARG A O 1
ATOM 1439 N N . PHE A 1 192 ? 1.614 12.812 31.672 1 82.06 192 PHE A N 1
ATOM 1440 C CA . PHE A 1 192 ? 0.776 11.641 31.438 1 82.06 192 PHE A CA 1
ATOM 1441 C C . PHE A 1 192 ? -0.701 12.016 31.5 1 82.06 192 PHE A C 1
ATOM 1443 O O . PHE A 1 192 ? -1.503 11.5 30.703 1 82.06 192 PHE A O 1
ATOM 1450 N N . GLN A 1 193 ? -1.026 12.852 32.406 1 86.69 193 GLN A N 1
ATOM 1451 C CA . GLN A 1 193 ? -2.402 13.328 32.5 1 86.69 193 GLN A CA 1
ATOM 1452 C C . GLN A 1 193 ? -2.805 14.094 31.219 1 86.69 193 GLN A C 1
ATOM 1454 O O . GLN A 1 193 ? -3.922 13.938 30.734 1 86.69 193 GLN A O 1
ATOM 1459 N N . VAL A 1 194 ? -1.863 14.898 30.766 1 88.25 194 VAL A N 1
ATOM 1460 C CA . VAL A 1 194 ? -2.127 15.672 29.562 1 88.25 194 VAL A CA 1
ATOM 1461 C C . VAL A 1 194 ? -2.328 14.727 28.375 1 88.25 194 VAL A C 1
ATOM 1463 O O . VAL A 1 194 ? -3.256 14.906 27.594 1 88.25 194 VAL A O 1
ATOM 1466 N N . MET A 1 195 ? -1.509 13.75 28.328 1 87.62 195 MET A N 1
ATOM 1467 C CA . MET A 1 195 ? -1.59 12.781 27.25 1 87.62 195 MET A CA 1
ATOM 1468 C C . MET A 1 195 ? -2.906 12.016 27.297 1 87.62 195 MET A C 1
ATOM 1470 O O . MET A 1 195 ? -3.619 11.93 26.297 1 87.62 195 MET A O 1
ATOM 1474 N N . ARG A 1 196 ? -3.248 11.492 28.359 1 87.75 196 ARG A N 1
ATOM 1475 C CA . ARG A 1 196 ? -4.391 10.602 28.531 1 87.75 196 ARG A CA 1
ATOM 1476 C C . ARG A 1 196 ? -5.703 11.375 28.5 1 87.75 196 ARG A C 1
ATOM 1478 O O . ARG A 1 196 ? -6.676 10.938 27.891 1 87.75 196 ARG A O 1
ATOM 1485 N N . ASP A 1 197 ? -5.684 12.547 29.125 1 91 197 ASP A N 1
ATOM 1486 C CA . ASP A 1 197 ? -6.949 13.227 29.375 1 91 197 ASP A CA 1
ATOM 1487 C C . ASP A 1 197 ? -7.199 14.336 28.359 1 91 197 ASP A C 1
ATOM 1489 O O . ASP A 1 197 ? -8.328 14.797 28.188 1 91 197 ASP A O 1
ATOM 1493 N N . LEU A 1 198 ? -6.195 14.766 27.656 1 91.06 198 LEU A N 1
ATOM 1494 C CA . LEU A 1 198 ? -6.379 15.906 26.766 1 91.06 198 LEU A CA 1
ATOM 1495 C C . LEU A 1 198 ? -5.965 15.555 25.344 1 91.06 198 LEU A C 1
ATOM 1497 O O . LEU A 1 198 ? -6.797 15.531 24.438 1 91.06 198 LEU A O 1
ATOM 1501 N N . ALA A 1 199 ? -4.738 15.156 25.203 1 91.75 199 ALA A N 1
ATOM 1502 C CA . ALA A 1 199 ? -4.176 14.984 23.859 1 91.75 199 ALA A CA 1
ATOM 1503 C C . ALA A 1 199 ? -4.867 13.836 23.125 1 91.75 199 ALA A C 1
ATOM 1505 O O . ALA A 1 199 ? -5.344 14.016 22 1 91.75 199 ALA A O 1
ATOM 1506 N N . ILE A 1 200 ? -4.98 12.68 23.781 1 92.44 200 ILE A N 1
ATOM 1507 C CA . ILE A 1 200 ? -5.531 11.492 23.125 1 92.44 200 ILE A CA 1
ATOM 1508 C C . ILE A 1 200 ? -7.008 11.719 22.797 1 92.44 200 ILE A C 1
ATOM 1510 O O . ILE A 1 200 ? -7.434 11.531 21.656 1 92.44 200 ILE A O 1
ATOM 1514 N N . PRO A 1 201 ? -7.773 12.211 23.75 1 92.62 201 PRO A N 1
ATOM 1515 C CA . PRO A 1 201 ? -9.188 12.469 23.438 1 92.62 201 PRO A CA 1
ATOM 1516 C C . PRO A 1 201 ? -9.367 13.5 22.328 1 92.62 201 PRO A C 1
ATOM 1518 O O . PRO A 1 201 ? -10.266 13.359 21.5 1 92.62 201 PRO A O 1
ATOM 1521 N N . ALA A 1 202 ? -8.523 14.477 22.328 1 91.25 202 ALA A N 1
ATOM 1522 C CA . ALA A 1 202 ? -8.617 15.523 21.312 1 91.25 202 ALA A CA 1
ATOM 1523 C C . ALA A 1 202 ? -8.234 14.992 19.938 1 91.25 202 ALA A C 1
ATOM 1525 O O . ALA A 1 202 ? -8.711 15.5 18.922 1 91.25 202 ALA A O 1
ATOM 1526 N N . ALA A 1 203 ? -7.457 13.961 19.906 1 93.62 203 ALA A N 1
ATOM 1527 C CA . ALA A 1 203 ? -6.93 13.453 18.641 1 93.62 203 ALA A CA 1
ATOM 1528 C C . ALA A 1 203 ? -7.582 12.125 18.266 1 93.62 203 ALA A C 1
ATOM 1530 O O . ALA A 1 203 ? -7.176 11.477 17.297 1 93.62 203 ALA A O 1
ATOM 1531 N N . ILE A 1 204 ? -8.602 11.688 18.984 1 92.19 204 ILE A N 1
ATOM 1532 C CA . ILE A 1 204 ? -9.125 10.328 18.891 1 92.19 204 ILE A CA 1
ATOM 1533 C C . ILE A 1 204 ? -9.672 10.086 17.484 1 92.19 204 ILE A C 1
ATOM 1535 O O . ILE A 1 204 ? -9.539 8.992 16.938 1 92.19 204 ILE A O 1
ATOM 1539 N N . THR A 1 205 ? -10.273 11.078 16.891 1 88.62 205 THR A N 1
ATOM 1540 C CA . THR A 1 205 ? -10.836 10.93 15.562 1 88.62 205 THR A CA 1
ATOM 1541 C C . THR A 1 205 ? -9.734 10.758 14.523 1 88.62 205 THR A C 1
ATOM 1543 O O . THR A 1 205 ? -9.828 9.906 13.641 1 88.62 205 THR A O 1
ATOM 1546 N N . GLY A 1 206 ? -8.664 11.602 14.664 1 88.44 206 GLY A N 1
ATOM 1547 C CA . GLY A 1 206 ? -7.527 11.453 13.773 1 88.44 206 GLY A CA 1
ATOM 1548 C C . GLY A 1 206 ? -6.82 10.117 13.914 1 88.44 206 GLY A C 1
ATOM 1549 O O . GLY A 1 206 ? -6.473 9.484 12.922 1 88.44 206 GLY A O 1
ATOM 1550 N N . ILE A 1 207 ? -6.676 9.711 15.141 1 92.88 207 ILE A N 1
ATOM 1551 C CA . ILE A 1 207 ? -6.031 8.43 15.422 1 92.88 207 ILE A CA 1
ATOM 1552 C C . ILE A 1 207 ? -6.879 7.297 14.852 1 92.88 207 ILE A C 1
ATOM 1554 O O . ILE A 1 207 ? -6.355 6.398 14.18 1 92.88 207 ILE A O 1
ATOM 1558 N N . GLY A 1 208 ? -8.172 7.344 15.086 1 91.06 208 GLY A N 1
ATOM 1559 C CA . GLY A 1 208 ? -9.078 6.328 14.562 1 91.06 208 GLY A CA 1
ATOM 1560 C C . GLY A 1 208 ? -9.062 6.238 13.047 1 91.06 208 GLY A C 1
ATOM 1561 O O . GLY A 1 208 ? -9.055 5.137 12.492 1 91.06 208 GLY A O 1
ATOM 1562 N N . THR A 1 209 ? -9.039 7.387 12.391 1 84.31 209 THR A N 1
ATOM 1563 C CA . THR A 1 209 ? -8.953 7.422 10.93 1 84.31 209 THR A CA 1
ATOM 1564 C C . THR A 1 209 ? -7.66 6.781 10.445 1 84.31 209 THR A C 1
ATOM 1566 O O . THR A 1 209 ? -7.66 6.043 9.461 1 84.31 209 THR A O 1
ATOM 1569 N N . GLY A 1 210 ? -6.66 7.113 11.133 1 86.56 210 GLY A N 1
ATOM 1570 C CA . GLY A 1 210 ? -5.375 6.527 10.789 1 86.56 210 GLY A CA 1
ATOM 1571 C C . GLY A 1 210 ? -5.348 5.016 10.938 1 86.56 210 GLY A C 1
ATOM 1572 O O . GLY A 1 210 ? -4.812 4.312 10.078 1 86.56 210 GLY A O 1
ATOM 1573 N N . ILE A 1 211 ? -5.883 4.535 12.039 1 92.88 211 ILE A N 1
ATOM 1574 C CA . ILE A 1 211 ? -5.965 3.098 12.273 1 92.88 211 ILE A CA 1
ATOM 1575 C C . ILE A 1 211 ? -6.758 2.434 11.156 1 92.88 211 ILE A C 1
ATOM 1577 O O . ILE A 1 211 ? -6.359 1.387 10.641 1 92.88 211 ILE A O 1
ATOM 1581 N N . LEU A 1 212 ? -7.793 3.027 10.758 1 90.38 212 LEU A N 1
ATOM 1582 C CA . LEU A 1 212 ? -8.625 2.461 9.703 1 90.38 212 LEU A CA 1
ATOM 1583 C C . LEU A 1 212 ? -7.883 2.447 8.367 1 90.38 212 LEU A C 1
ATOM 1585 O O . LEU A 1 212 ? -8.023 1.51 7.582 1 90.38 212 LEU A O 1
ATOM 1589 N N . LEU A 1 213 ? -7.176 3.51 8.125 1 86.25 213 LEU A N 1
ATOM 1590 C CA . LEU A 1 213 ? -6.363 3.521 6.914 1 86.25 213 LEU A CA 1
ATOM 1591 C C . LEU A 1 213 ? -5.367 2.365 6.914 1 86.25 213 LEU A C 1
ATOM 1593 O O . LEU A 1 213 ? -5.125 1.75 5.875 1 86.25 213 LEU A O 1
ATOM 1597 N N . GLY A 1 214 ? -4.797 2.141 8.078 1 93.5 214 GLY A N 1
ATOM 1598 C CA . GLY A 1 214 ? -3.92 0.989 8.211 1 93.5 214 GLY A CA 1
ATOM 1599 C C . GLY A 1 214 ? -4.621 -0.33 7.953 1 93.5 214 GLY A C 1
ATOM 1600 O O . GLY A 1 214 ? -4.086 -1.201 7.266 1 93.5 214 GLY A O 1
ATOM 1601 N N . VAL A 1 215 ? -5.805 -0.454 8.445 1 95.12 215 VAL A N 1
ATOM 1602 C CA . VAL A 1 215 ? -6.605 -1.661 8.273 1 95.12 215 VAL A CA 1
ATOM 1603 C C . VAL A 1 215 ? -6.926 -1.859 6.789 1 95.12 215 VAL A C 1
ATOM 1605 O O . VAL A 1 215 ? -6.809 -2.971 6.266 1 95.12 215 VAL A O 1
ATOM 1608 N N . LEU A 1 216 ? -7.336 -0.812 6.16 1 92.5 216 LEU A N 1
ATOM 1609 C CA . LEU A 1 216 ? -7.648 -0.897 4.738 1 92.5 216 LEU A CA 1
ATOM 1610 C C . LEU A 1 216 ? -6.41 -1.279 3.932 1 92.5 216 LEU A C 1
ATOM 1612 O O . LEU A 1 216 ? -6.5 -2.053 2.975 1 92.5 216 LEU A O 1
ATOM 1616 N N . ASN A 1 217 ? -5.309 -0.759 4.32 1 91.44 217 ASN A N 1
ATOM 1617 C CA . ASN A 1 217 ? -4.059 -1.081 3.643 1 91.44 217 ASN A CA 1
ATOM 1618 C C . ASN A 1 217 ? -3.732 -2.568 3.746 1 91.44 217 ASN A C 1
ATOM 1620 O O . ASN A 1 217 ? -3.42 -3.209 2.74 1 91.44 217 ASN A O 1
ATOM 1624 N N . VAL A 1 218 ? -3.814 -3.137 4.906 1 95 218 VAL A N 1
ATOM 1625 C CA . VAL A 1 218 ? -3.389 -4.52 5.09 1 95 218 VAL A CA 1
ATOM 1626 C C . VAL A 1 218 ? -4.457 -5.465 4.543 1 95 218 VAL A C 1
ATOM 1628 O O . VAL A 1 218 ? -4.145 -6.578 4.109 1 95 218 VAL A O 1
ATOM 1631 N N . LEU A 1 219 ? -5.695 -5.027 4.539 1 93.31 219 LEU A N 1
ATOM 1632 C CA . LEU A 1 219 ? -6.773 -5.805 3.934 1 93.31 219 LEU A CA 1
ATOM 1633 C C . LEU A 1 219 ? -6.508 -6.035 2.449 1 93.31 219 LEU A C 1
ATOM 1635 O O . LEU A 1 219 ? -6.934 -7.047 1.889 1 93.31 219 LEU A O 1
ATOM 1639 N N . GLY A 1 220 ? -5.785 -5.199 1.855 1 89.69 220 GLY A N 1
ATOM 1640 C CA . GLY A 1 220 ? -5.547 -5.258 0.423 1 89.69 220 GLY A CA 1
ATOM 1641 C C . GLY A 1 220 ? -4.234 -5.93 0.063 1 89.69 220 GLY A C 1
ATOM 1642 O O . GLY A 1 220 ? -3.863 -5.988 -1.11 1 89.69 220 GLY A O 1
ATOM 1643 N N . GLN A 1 221 ? -3.52 -6.414 1.053 1 93 221 GLN A N 1
ATOM 1644 C CA . GLN A 1 221 ? -2.229 -7.047 0.8 1 93 221 GLN A CA 1
ATOM 1645 C C . GLN A 1 221 ? -2.398 -8.516 0.424 1 93 221 GLN A C 1
ATOM 1647 O O . GLN A 1 221 ? -3.082 -9.266 1.124 1 93 221 GLN A O 1
ATOM 1652 N N . THR A 1 222 ? -1.804 -8.922 -0.655 1 92.94 222 THR A N 1
ATOM 1653 C CA . THR A 1 222 ? -1.856 -10.305 -1.112 1 92.94 222 THR A CA 1
ATOM 1654 C C . THR A 1 222 ? -0.475 -10.953 -1.051 1 92.94 222 THR A C 1
ATOM 1656 O O . THR A 1 222 ? -0.331 -12.078 -0.58 1 92.94 222 THR A O 1
ATOM 1659 N N . ALA A 1 223 ? 0.524 -10.172 -1.36 1 91.62 223 ALA A N 1
ATOM 1660 C CA . ALA A 1 223 ? 1.869 -10.711 -1.544 1 91.62 223 ALA A CA 1
ATOM 1661 C C . ALA A 1 223 ? 2.395 -11.328 -0.251 1 91.62 223 ALA A C 1
ATOM 1663 O O . ALA A 1 223 ? 2.902 -12.453 -0.254 1 91.62 223 ALA A O 1
ATOM 1664 N N . PRO A 1 224 ? 2.221 -10.633 0.889 1 94.06 224 PRO A N 1
ATOM 1665 C CA . PRO A 1 224 ? 2.736 -11.25 2.111 1 94.06 224 PRO A CA 1
ATOM 1666 C C . PRO A 1 224 ? 2.02 -12.555 2.459 1 94.06 224 PRO A C 1
ATOM 1668 O O . PRO A 1 224 ? 2.613 -13.445 3.066 1 94.06 224 PRO A O 1
ATOM 1671 N N . LEU A 1 225 ? 0.788 -12.664 2.041 1 94.69 225 LEU A N 1
ATOM 1672 C CA . LEU A 1 225 ? -0.032 -13.805 2.441 1 94.69 225 LEU A CA 1
ATOM 1673 C C . LEU A 1 225 ? 0.343 -15.055 1.646 1 94.69 225 LEU A C 1
ATOM 1675 O O . LEU A 1 225 ? 0.193 -16.172 2.133 1 94.69 225 LEU A O 1
ATOM 1679 N N . VAL A 1 226 ? 0.839 -14.852 0.483 1 92.69 226 VAL A N 1
ATOM 1680 C CA . VAL A 1 226 ? 1.249 -15.969 -0.355 1 92.69 226 VAL A CA 1
ATOM 1681 C C . VAL A 1 226 ? 2.338 -16.781 0.352 1 92.69 226 VAL A C 1
ATOM 1683 O O . VAL A 1 226 ? 2.4 -18 0.222 1 92.69 226 VAL A O 1
ATOM 1686 N N . PHE A 1 227 ? 3.086 -16.094 1.21 1 91.69 227 PHE A N 1
ATOM 1687 C CA . PHE A 1 227 ? 4.262 -16.734 1.779 1 91.69 227 PHE A CA 1
ATOM 1688 C C . PHE A 1 227 ? 4.031 -17.094 3.246 1 91.69 227 PHE A C 1
ATOM 1690 O O . PHE A 1 227 ? 4.777 -17.875 3.826 1 91.69 227 PHE A O 1
ATOM 1697 N N . THR A 1 228 ? 2.994 -16.531 3.844 1 92.94 228 THR A N 1
ATOM 1698 C CA . THR A 1 228 ? 2.873 -16.703 5.289 1 92.94 228 THR A CA 1
ATOM 1699 C C . THR A 1 228 ? 1.589 -17.438 5.645 1 92.94 228 THR A C 1
ATOM 1701 O O . THR A 1 228 ? 1.512 -18.094 6.688 1 92.94 228 THR A O 1
ATOM 1704 N N . ASN A 1 229 ? 0.61 -17.328 4.828 1 92.75 229 ASN A N 1
ATOM 1705 C CA . ASN A 1 229 ? -0.712 -17.875 5.098 1 92.75 229 ASN A CA 1
ATOM 1706 C C . ASN A 1 229 ? -1.158 -18.828 3.986 1 92.75 229 ASN A C 1
ATOM 1708 O O . ASN A 1 229 ? -1.586 -19.953 4.258 1 92.75 229 ASN A O 1
ATOM 1712 N N . TYR A 1 230 ? -0.978 -18.438 2.797 1 86.19 230 TYR A N 1
ATOM 1713 C CA . TYR A 1 230 ? -1.414 -19.031 1.541 1 86.19 230 TYR A CA 1
ATOM 1714 C C . TYR A 1 230 ? -2.936 -19.078 1.456 1 86.19 230 TYR A C 1
ATOM 171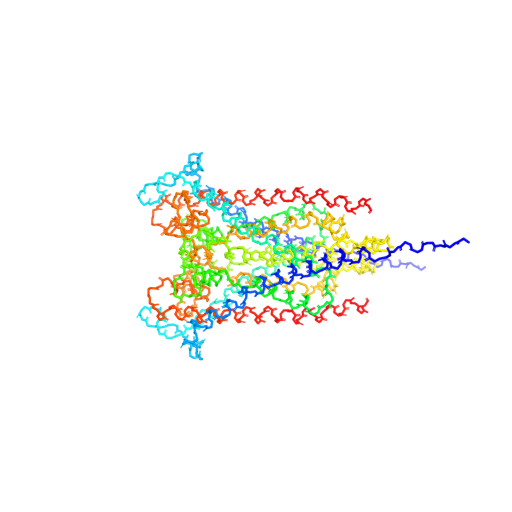6 O O . TYR A 1 230 ? -3.572 -18.078 1.119 1 86.19 230 TYR A O 1
ATOM 1724 N N . TYR A 1 231 ? -3.596 -20.234 1.996 1 88.19 231 TYR A N 1
ATOM 1725 C CA . TYR A 1 231 ? -5.043 -20.266 1.824 1 88.19 231 TYR A CA 1
ATOM 1726 C C . TYR A 1 231 ? -5.656 -21.438 2.572 1 88.19 231 TYR A C 1
ATOM 1728 O O . TYR A 1 231 ? -5.008 -22.469 2.756 1 88.19 231 TYR A O 1
ATOM 1736 N N . ASN A 1 232 ? -6.844 -21.219 3.033 1 90.69 232 ASN A N 1
ATOM 1737 C CA . ASN A 1 232 ? -7.645 -22.25 3.682 1 90.69 232 ASN A CA 1
ATOM 1738 C C . ASN A 1 232 ? -9.125 -22.125 3.318 1 90.69 232 ASN A C 1
ATOM 1740 O O . ASN A 1 232 ? -9.672 -21.016 3.316 1 90.69 232 ASN A O 1
ATOM 1744 N N . THR A 1 233 ? -9.75 -23.234 2.973 1 90.06 233 THR A N 1
ATOM 1745 C CA . THR A 1 233 ? -11.133 -23.234 2.516 1 90.06 233 THR A CA 1
ATOM 1746 C C . THR A 1 233 ? -12.094 -23.281 3.701 1 90.06 233 THR A C 1
ATOM 1748 O O . THR A 1 233 ? -13.289 -23 3.551 1 90.06 233 THR A O 1
ATOM 1751 N N . GLY A 1 234 ? -11.625 -23.641 4.824 1 89.12 234 GLY A N 1
ATOM 1752 C CA . GLY A 1 234 ? -12.445 -23.75 6.02 1 89.12 234 GLY A CA 1
ATOM 1753 C C . GLY A 1 234 ? -12.172 -22.656 7.031 1 89.12 234 GLY A C 1
ATOM 1754 O O . GLY A 1 234 ? -11.609 -21.609 6.688 1 89.12 234 GLY A O 1
ATOM 1755 N N . ILE A 1 235 ? -12.758 -22.812 8.172 1 84 235 ILE A N 1
ATOM 1756 C CA . ILE A 1 235 ? -12.453 -21.969 9.32 1 84 235 ILE A CA 1
ATOM 1757 C C . ILE A 1 235 ? -11.461 -22.688 10.234 1 84 235 ILE A C 1
ATOM 1759 O O . ILE A 1 235 ? -11.734 -23.797 10.703 1 84 235 ILE A O 1
ATOM 1763 N N . PRO A 1 236 ? -10.336 -22.016 10.398 1 80.69 236 PRO A N 1
ATOM 1764 C CA . PRO A 1 236 ? -9.297 -22.75 11.125 1 80.69 236 PRO A CA 1
ATOM 1765 C C . PRO A 1 236 ? -9.641 -22.953 12.602 1 80.69 236 PRO A C 1
ATOM 1767 O O . PRO A 1 236 ? -10.297 -22.094 13.211 1 80.69 236 PRO A O 1
ATOM 1770 N N . HIS A 1 237 ? -9.258 -24.109 13.031 1 81.25 237 HIS A N 1
ATOM 1771 C CA . HIS A 1 237 ? -9.406 -24.406 14.453 1 81.25 237 HIS A CA 1
ATOM 1772 C C . HIS A 1 237 ? -8.211 -23.922 15.25 1 81.25 237 HIS A C 1
ATOM 1774 O O . HIS A 1 237 ? -8.273 -23.844 16.484 1 81.25 237 HIS A O 1
ATOM 1780 N N . SER A 1 238 ? -7.16 -23.672 14.609 1 85.5 238 SER A N 1
ATOM 1781 C CA . SER A 1 238 ? -5.945 -23.109 15.188 1 85.5 238 SER A CA 1
ATOM 1782 C C . SER A 1 238 ? -5.32 -22.062 14.273 1 85.5 238 SER A C 1
ATOM 1784 O O . SER A 1 238 ? -5.555 -22.078 13.062 1 85.5 238 SER A O 1
ATOM 1786 N N . LEU A 1 239 ? -4.59 -21.234 14.906 1 88.38 239 LEU A N 1
ATOM 1787 C CA . LEU A 1 239 ? -3.961 -20.188 14.109 1 88.38 239 LEU A CA 1
ATOM 1788 C C . LEU A 1 239 ? -2.477 -20.469 13.914 1 88.38 239 LEU A C 1
ATOM 1790 O O . LEU A 1 239 ? -1.737 -19.625 13.414 1 88.38 239 LEU A O 1
ATOM 1794 N N . VAL A 1 240 ? -2.043 -21.656 14.367 1 83.94 240 VAL A N 1
ATOM 1795 C CA . VAL A 1 240 ? -0.658 -22.062 14.148 1 83.94 240 VAL A CA 1
ATOM 1796 C C . VAL A 1 240 ? -0.609 -23.531 13.711 1 83.94 240 VAL A C 1
ATOM 1798 O O . VAL A 1 240 ? -1.577 -24.266 13.898 1 83.94 240 VAL A O 1
ATOM 1801 N N . GLY A 1 241 ? 0.455 -23.938 13.109 1 77.94 241 GLY A N 1
ATOM 1802 C CA . GLY A 1 241 ? 0.631 -25.328 12.711 1 77.94 241 GLY A CA 1
ATOM 1803 C C . GLY A 1 241 ? 0.097 -25.625 11.328 1 77.94 241 GLY A C 1
ATOM 1804 O O . GLY A 1 241 ? -0.253 -24.703 10.578 1 77.94 241 GLY A O 1
ATOM 1805 N N . SER A 1 242 ? 0.054 -26.859 10.891 1 72.94 242 SER A N 1
ATOM 1806 C CA . SER A 1 242 ? -0.3 -27.328 9.562 1 72.94 242 SER A CA 1
ATOM 1807 C C . SER A 1 242 ? -1.722 -26.922 9.188 1 72.94 242 SER A C 1
ATOM 1809 O O . SER A 1 242 ? -2.047 -26.797 8.008 1 72.94 242 SER A O 1
ATOM 1811 N N . ASN A 1 243 ? -2.447 -26.562 10.117 1 79.62 243 ASN A N 1
ATOM 1812 C CA . ASN A 1 243 ? -3.826 -26.172 9.836 1 79.62 243 ASN A CA 1
ATOM 1813 C C . ASN A 1 243 ? -4.109 -24.75 10.281 1 79.62 243 ASN A C 1
ATOM 1815 O O . ASN A 1 243 ? -5.246 -24.406 10.617 1 79.62 243 ASN A O 1
ATOM 1819 N N . GLY A 1 244 ? -3.113 -24.031 10.305 1 89.81 244 GLY A N 1
ATOM 1820 C CA . GLY A 1 244 ? -3.254 -22.719 10.914 1 89.81 244 GLY A CA 1
ATOM 1821 C C . GLY A 1 244 ? -3.553 -21.625 9.914 1 89.81 244 GLY A C 1
ATOM 1822 O O . GLY A 1 244 ? -3.811 -20.469 10.289 1 89.81 244 GLY A O 1
ATOM 1823 N N . SER A 1 245 ? -3.607 -22 8.602 1 93.75 245 SER A N 1
ATOM 1824 C CA . SER A 1 245 ? -3.902 -21.016 7.578 1 93.75 245 SER A CA 1
ATOM 1825 C C . SER A 1 245 ? -5.371 -20.609 7.605 1 93.75 245 SER A C 1
ATOM 1827 O O . SER A 1 245 ? -6.215 -21.344 8.117 1 93.75 245 SER A O 1
ATOM 1829 N N . VAL A 1 246 ? -5.664 -19.469 7.207 1 94.94 246 VAL A N 1
ATOM 1830 C CA . VAL A 1 246 ? -7.031 -18.953 7.125 1 94.94 246 VAL A CA 1
ATOM 1831 C C . VAL A 1 246 ? -7.328 -18.516 5.695 1 94.94 246 VAL A C 1
ATOM 1833 O O . VAL A 1 246 ? -6.41 -18.234 4.918 1 94.94 246 VAL A O 1
ATOM 1836 N N . GLY A 1 247 ? -8.609 -18.531 5.387 1 94.38 247 GLY A N 1
ATOM 1837 C CA . GLY A 1 247 ? -9 -17.922 4.125 1 94.38 247 GLY A CA 1
ATOM 1838 C C . GLY A 1 247 ? -8.938 -16.406 4.152 1 94.38 247 GLY A C 1
ATOM 1839 O O . GLY A 1 247 ? -8.969 -15.797 5.227 1 94.38 247 GLY A O 1
ATOM 1840 N N . ASP A 1 248 ? -8.711 -15.82 2.99 1 95.38 248 ASP A N 1
ATOM 1841 C CA . ASP A 1 248 ? -8.734 -14.367 2.82 1 95.38 248 ASP A CA 1
ATOM 1842 C C . ASP A 1 248 ? -9.211 -13.984 1.421 1 95.38 248 ASP A C 1
ATOM 1844 O O . ASP A 1 248 ? -8.883 -14.656 0.441 1 95.38 248 ASP A O 1
ATOM 1848 N N . LEU A 1 249 ? -9.984 -12.953 1.398 1 96.81 249 LEU A N 1
ATOM 1849 C CA . LEU A 1 249 ? -10.656 -12.594 0.153 1 96.81 249 LEU A CA 1
ATOM 1850 C C . LEU A 1 249 ? -9.641 -12.227 -0.924 1 96.81 249 LEU A C 1
ATOM 1852 O O . LEU A 1 249 ? -9.797 -12.609 -2.086 1 96.81 249 LEU A O 1
ATOM 1856 N N . ALA A 1 250 ? -8.617 -11.469 -0.576 1 95.25 250 ALA A N 1
ATOM 1857 C CA . ALA A 1 250 ? -7.609 -11.062 -1.55 1 95.25 250 ALA A CA 1
ATOM 1858 C C . ALA A 1 250 ? -6.918 -12.273 -2.162 1 95.25 250 ALA A C 1
ATOM 1860 O O . ALA A 1 250 ? -6.758 -12.359 -3.383 1 95.25 250 ALA A O 1
ATOM 1861 N N . MET A 1 251 ? -6.57 -13.219 -1.361 1 94.06 251 MET A N 1
ATOM 1862 C CA . MET A 1 251 ? -5.93 -14.445 -1.833 1 94.06 251 MET A CA 1
ATOM 1863 C C . MET A 1 251 ? -6.906 -15.289 -2.646 1 94.06 251 MET A C 1
ATOM 1865 O O . MET A 1 251 ? -6.508 -15.953 -3.602 1 94.06 251 MET A O 1
ATOM 1869 N N . GLN A 1 252 ? -8.117 -15.297 -2.166 1 95.38 252 GLN A N 1
ATOM 1870 C CA . GLN A 1 252 ? -9.133 -16.047 -2.895 1 95.38 252 GLN A CA 1
ATOM 1871 C C . GLN A 1 252 ? -9.289 -15.531 -4.32 1 95.38 252 GLN A C 1
ATOM 1873 O O . GLN A 1 252 ? -9.383 -16.312 -5.266 1 95.38 252 GLN A O 1
ATOM 1878 N N . ILE A 1 253 ? -9.352 -14.234 -4.484 1 95.81 253 ILE A N 1
ATOM 1879 C CA . ILE A 1 253 ? -9.414 -13.617 -5.805 1 95.81 253 ILE A CA 1
ATOM 1880 C C . ILE A 1 253 ? -8.188 -14.016 -6.617 1 95.81 253 ILE A C 1
ATOM 1882 O O . ILE A 1 253 ? -8.305 -14.438 -7.773 1 95.81 253 ILE A O 1
ATOM 1886 N N . PHE A 1 254 ? -7.07 -13.992 -5.984 1 94 254 PHE A N 1
ATOM 1887 C CA . PHE A 1 254 ? -5.797 -14.312 -6.617 1 94 254 PHE A CA 1
ATOM 1888 C C . PHE A 1 254 ? -5.777 -15.758 -7.109 1 94 254 PHE A C 1
ATOM 1890 O O . PHE A 1 254 ? -5.41 -16.016 -8.25 1 94 254 PHE A O 1
ATOM 1897 N N . ILE A 1 255 ? -6.219 -16.641 -6.281 1 93.69 255 ILE A N 1
ATOM 1898 C CA . ILE A 1 255 ? -6.188 -18.062 -6.602 1 93.69 255 ILE A CA 1
ATOM 1899 C C . ILE A 1 255 ? -7.211 -18.375 -7.695 1 93.69 255 ILE A C 1
ATOM 1901 O O . ILE A 1 255 ? -6.895 -19.062 -8.672 1 93.69 255 ILE A O 1
ATOM 1905 N N . TYR A 1 256 ? -8.43 -17.844 -7.562 1 94.94 256 TYR A N 1
ATOM 1906 C CA . TYR A 1 256 ? -9.523 -18.156 -8.484 1 94.94 256 TYR A CA 1
ATOM 1907 C C . TYR A 1 256 ? -9.219 -17.625 -9.883 1 94.94 256 TYR A C 1
ATOM 1909 O O . TYR A 1 256 ? -9.539 -18.281 -10.883 1 94.94 256 TYR A O 1
ATOM 1917 N N . ILE A 1 257 ? -8.586 -16.516 -9.977 1 92.56 257 ILE A N 1
ATOM 1918 C CA . ILE A 1 257 ? -8.32 -15.906 -11.281 1 92.56 257 ILE A CA 1
ATOM 1919 C C . ILE A 1 257 ? -7.234 -16.688 -12.008 1 92.56 257 ILE A C 1
ATOM 1921 O O . ILE A 1 257 ? -7.145 -16.656 -13.234 1 92.56 257 ILE A O 1
ATOM 1925 N N . HIS A 1 258 ? -6.371 -17.438 -11.297 1 90.44 258 HIS A N 1
ATOM 1926 C CA . HIS A 1 258 ? -5.277 -18.203 -11.898 1 90.44 258 HIS A CA 1
ATOM 1927 C C . HIS A 1 258 ? -5.738 -19.594 -12.312 1 90.44 258 HIS A C 1
ATOM 1929 O O . HIS A 1 258 ? -5 -20.312 -12.992 1 90.44 258 HIS A O 1
ATOM 1935 N N . GLU A 1 259 ? -6.918 -19.922 -11.891 1 92.06 259 GLU A N 1
ATOM 1936 C CA . GLU A 1 259 ? -7.473 -21.188 -12.336 1 92.06 259 GLU A CA 1
ATOM 1937 C C . GLU A 1 259 ? -7.953 -21.109 -13.781 1 92.06 259 GLU A C 1
ATOM 1939 O O . GLU A 1 259 ? -8.453 -20.062 -14.219 1 92.06 259 GLU A O 1
ATOM 1944 N N . PRO A 1 260 ? -7.824 -22.141 -14.516 1 91.25 260 PRO A N 1
ATOM 1945 C CA . PRO A 1 260 ? -8.281 -22.125 -15.906 1 91.25 260 PRO A CA 1
ATOM 1946 C C . PRO A 1 260 ? -9.805 -22.156 -16.031 1 91.25 260 PRO A C 1
ATOM 1948 O O . PRO A 1 260 ? -10.344 -21.875 -17.094 1 91.25 260 PRO A O 1
ATOM 1951 N N . SER A 1 261 ? -10.57 -22.328 -15.047 1 92.88 261 SER A N 1
ATOM 1952 C CA . SER A 1 261 ? -12.023 -22.438 -15.039 1 92.88 261 SER A CA 1
ATOM 1953 C C . SER A 1 261 ? -12.688 -21.078 -15.164 1 92.88 261 SER A C 1
ATOM 1955 O O . SER A 1 261 ? -12.484 -20.203 -14.312 1 92.88 261 SER A O 1
ATOM 1957 N N . LYS A 1 262 ? -13.523 -20.969 -16.125 1 92.25 262 LYS A N 1
ATOM 1958 C CA . LYS A 1 262 ? -14.266 -19.719 -16.312 1 92.25 262 LYS A CA 1
ATOM 1959 C C . LYS A 1 262 ? -15.195 -19.453 -15.141 1 92.25 262 LYS A C 1
ATOM 1961 O O . LYS A 1 262 ? -15.414 -18.297 -14.758 1 92.25 262 LYS A O 1
ATOM 1966 N N . ALA A 1 263 ? -15.727 -20.516 -14.656 1 94.81 263 ALA A N 1
ATOM 1967 C CA . ALA A 1 263 ? -16.625 -20.391 -13.516 1 94.81 263 ALA A CA 1
ATOM 1968 C C . ALA A 1 263 ? -15.906 -19.781 -12.312 1 94.81 263 ALA A C 1
ATOM 1970 O O . ALA A 1 263 ? -16.484 -18.969 -11.578 1 94.81 263 ALA A O 1
ATOM 1971 N N . LEU A 1 264 ? -14.695 -20.141 -12.18 1 95.94 264 LEU A N 1
ATOM 1972 C CA . LEU A 1 264 ? -13.922 -19.609 -11.055 1 95.94 264 LEU A CA 1
ATOM 1973 C C . LEU A 1 264 ? -13.516 -18.172 -11.305 1 95.94 264 LEU A C 1
ATOM 1975 O O . LEU A 1 264 ? -13.383 -17.391 -10.359 1 95.94 264 LEU A O 1
ATOM 1979 N N . HIS A 1 265 ? -13.398 -17.812 -12.562 1 95.38 265 HIS A N 1
ATOM 1980 C CA . HIS A 1 265 ? -13.141 -16.422 -12.875 1 95.38 265 HIS A CA 1
ATOM 1981 C C . HIS A 1 265 ? -14.328 -15.539 -12.484 1 95.38 265 HIS A C 1
ATOM 1983 O O . HIS A 1 265 ? -14.148 -14.438 -11.953 1 95.38 265 HIS A O 1
ATOM 1989 N N . VAL A 1 266 ? -15.492 -16.047 -12.758 1 96.69 266 VAL A N 1
ATOM 1990 C CA . VAL A 1 266 ? -16.703 -15.32 -12.398 1 96.69 266 VAL A CA 1
ATOM 1991 C C . VAL A 1 266 ? -16.781 -15.156 -10.883 1 96.69 266 VAL A C 1
ATOM 1993 O O . VAL A 1 266 ? -17.109 -14.07 -10.391 1 96.69 266 VAL A O 1
ATOM 1996 N N . LYS A 1 267 ? -16.453 -16.188 -10.195 1 97.44 267 LYS A N 1
ATOM 1997 C CA . LYS A 1 267 ? -16.484 -16.125 -8.734 1 97.44 267 LYS A CA 1
ATOM 1998 C C . LYS A 1 267 ? -15.398 -15.195 -8.195 1 97.44 267 LYS A C 1
ATOM 2000 O O . LYS A 1 267 ? -15.602 -14.523 -7.18 1 97.44 267 LYS A O 1
ATOM 2005 N N . ALA A 1 268 ? -14.25 -15.211 -8.867 1 97.06 268 ALA A N 1
ATOM 2006 C CA . ALA A 1 268 ? -13.188 -14.281 -8.484 1 97.06 268 ALA A CA 1
ATOM 2007 C C . ALA A 1 268 ? -13.664 -12.836 -8.586 1 97.06 268 ALA A C 1
ATOM 2009 O O . ALA A 1 268 ? -13.414 -12.031 -7.684 1 97.06 268 ALA A O 1
ATOM 2010 N N . MET A 1 269 ? -14.391 -12.539 -9.625 1 96.88 269 MET A N 1
ATOM 2011 C CA . MET A 1 269 ? -14.867 -11.172 -9.852 1 96.88 269 MET A CA 1
ATOM 2012 C C . MET A 1 269 ? -15.992 -10.828 -8.883 1 96.88 269 MET A C 1
ATOM 2014 O O . MET A 1 269 ? -16.109 -9.68 -8.453 1 96.88 269 MET A O 1
ATOM 2018 N N . ALA A 1 270 ? -16.766 -11.758 -8.586 1 98.12 270 ALA A N 1
ATOM 2019 C CA . ALA A 1 270 ? -17.781 -11.555 -7.551 1 98.12 270 ALA A CA 1
ATOM 2020 C C . ALA A 1 270 ?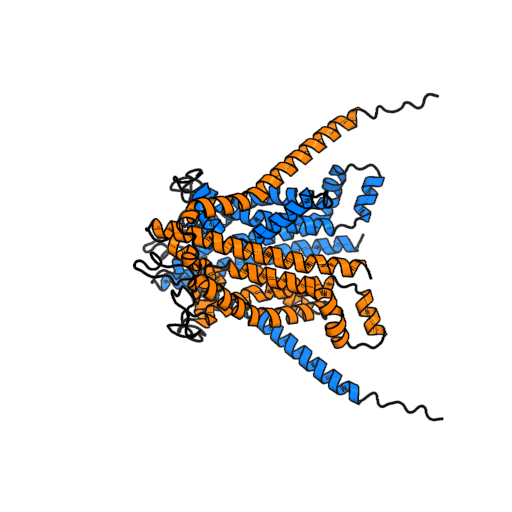 -17.125 -11.258 -6.199 1 98.12 270 ALA A C 1
ATOM 2022 O O . ALA A 1 270 ? -17.562 -10.352 -5.484 1 98.12 270 ALA A O 1
ATOM 2023 N N . ALA A 1 271 ? -16.156 -12.094 -5.855 1 97.81 271 ALA A N 1
ATOM 2024 C CA . ALA A 1 271 ? -15.422 -11.867 -4.613 1 97.81 271 ALA A CA 1
ATOM 2025 C C . ALA A 1 271 ? -14.758 -10.492 -4.609 1 97.81 271 ALA A C 1
ATOM 2027 O O . ALA A 1 271 ? -14.727 -9.812 -3.578 1 97.81 271 ALA A O 1
ATOM 2028 N N . ALA A 1 272 ? -14.211 -10.086 -5.746 1 97.5 272 ALA A N 1
ATOM 2029 C CA . ALA A 1 272 ? -13.602 -8.766 -5.883 1 97.5 272 ALA A CA 1
ATOM 2030 C C . ALA A 1 272 ? -14.617 -7.664 -5.613 1 97.5 272 ALA A C 1
ATOM 2032 O O . ALA A 1 272 ? -14.305 -6.66 -4.965 1 97.5 272 ALA A O 1
ATOM 2033 N N . LEU A 1 273 ? -15.797 -7.828 -6.105 1 97.25 273 LEU A N 1
ATOM 2034 C CA . LEU A 1 273 ? -16.859 -6.852 -5.867 1 97.25 273 LEU A CA 1
ATOM 2035 C C . LEU A 1 273 ? -17.219 -6.789 -4.391 1 97.25 273 LEU A C 1
ATOM 2037 O O . LEU A 1 273 ? -17.375 -5.703 -3.832 1 97.25 273 LEU A O 1
ATOM 2041 N N . VAL A 1 274 ? -17.344 -7.941 -3.77 1 97.56 274 VAL A N 1
ATOM 2042 C CA . VAL A 1 274 ? -17.672 -7.992 -2.348 1 97.56 274 VAL A CA 1
ATOM 2043 C C . VAL A 1 274 ? -16.578 -7.297 -1.539 1 97.56 274 VAL A C 1
ATOM 2045 O O . VAL A 1 274 ? -16.875 -6.484 -0.659 1 97.56 274 VAL A O 1
ATOM 2048 N N . LEU A 1 275 ? -15.336 -7.645 -1.836 1 96.94 275 LEU A N 1
ATOM 2049 C CA . LEU A 1 275 ? -14.219 -7.023 -1.136 1 96.94 275 LEU A CA 1
ATOM 2050 C C . LEU A 1 275 ? -14.219 -5.512 -1.341 1 96.94 275 LEU A C 1
ATOM 2052 O O . LEU A 1 275 ? -13.992 -4.754 -0.395 1 96.94 275 LEU A O 1
ATOM 2056 N N . THR A 1 276 ? -14.461 -5.102 -2.562 1 95.69 276 THR A N 1
ATOM 2057 C CA . THR A 1 276 ? -14.531 -3.678 -2.873 1 95.69 276 THR A CA 1
ATOM 2058 C C . THR A 1 276 ? -15.633 -3 -2.059 1 95.69 276 THR A C 1
ATOM 2060 O O . THR A 1 276 ? -15.414 -1.928 -1.488 1 95.69 276 THR A O 1
ATOM 2063 N N . VAL A 1 277 ? -16.766 -3.574 -1.956 1 95 277 VAL A N 1
ATOM 2064 C CA . VAL A 1 277 ? -17.875 -3.021 -1.2 1 95 277 VAL A CA 1
ATOM 2065 C C . VAL A 1 277 ? -17.516 -2.945 0.281 1 95 277 VAL A C 1
ATOM 2067 O O . VAL A 1 277 ? -17.781 -1.941 0.943 1 95 277 VAL A O 1
ATOM 2070 N N . ILE A 1 278 ? -16.875 -3.965 0.788 1 94.62 278 ILE A N 1
ATOM 2071 C CA . ILE A 1 278 ? -16.453 -3.975 2.184 1 94.62 278 ILE A CA 1
ATOM 2072 C C . ILE A 1 278 ? -15.484 -2.824 2.438 1 94.62 278 ILE A C 1
ATOM 2074 O O . ILE A 1 278 ? -15.648 -2.066 3.396 1 94.62 278 ILE A O 1
ATOM 2078 N N . VAL A 1 279 ? -14.531 -2.686 1.568 1 93.25 279 VAL A N 1
ATOM 2079 C CA . VAL A 1 279 ? -13.523 -1.646 1.708 1 93.25 279 VAL A CA 1
ATOM 2080 C C . VAL A 1 279 ? -14.18 -0.27 1.622 1 93.25 279 VAL A C 1
ATOM 2082 O O . VAL A 1 279 ? -13.852 0.627 2.406 1 93.25 279 VAL A O 1
ATOM 2085 N N . LEU A 1 280 ? -15.086 -0.069 0.684 1 91.75 280 LEU A N 1
ATOM 2086 C CA . LEU A 1 280 ? -15.766 1.21 0.519 1 91.75 280 LEU A CA 1
ATOM 2087 C C . LEU A 1 280 ? -16.625 1.531 1.741 1 91.75 280 LEU A C 1
ATOM 2089 O O . LEU A 1 280 ? -16.672 2.68 2.186 1 91.75 280 LEU A O 1
ATOM 2093 N N . LEU A 1 281 ? -17.266 0.546 2.299 1 92.5 281 LEU A N 1
ATOM 2094 C CA . LEU A 1 281 ? -18.094 0.75 3.484 1 92.5 281 LEU A CA 1
ATOM 2095 C C . LEU A 1 281 ? -17.234 1.104 4.691 1 92.5 281 LEU A C 1
ATOM 2097 O O . LEU A 1 281 ? -17.594 1.992 5.473 1 92.5 281 LEU A O 1
ATOM 2101 N N . LEU A 1 282 ? -16.141 0.41 4.812 1 90.19 282 LEU A N 1
ATOM 2102 C CA . LEU A 1 282 ? -15.234 0.716 5.906 1 90.19 282 LEU A CA 1
ATOM 2103 C C . LEU A 1 282 ? -14.648 2.115 5.754 1 90.19 282 LEU A C 1
ATOM 2105 O O . LEU A 1 282 ? -14.539 2.859 6.73 1 90.19 282 LEU A O 1
ATOM 2109 N N . ASP A 1 283 ? -14.305 2.373 4.543 1 87.81 283 ASP A N 1
ATOM 2110 C CA . ASP A 1 283 ? -13.742 3.689 4.254 1 87.81 283 ASP A CA 1
ATOM 2111 C C . ASP A 1 283 ? -14.758 4.793 4.535 1 87.81 283 ASP A C 1
ATOM 2113 O O . ASP A 1 283 ? -14.445 5.781 5.203 1 87.81 283 ASP A O 1
ATOM 2117 N N . MET A 1 284 ? -15.969 4.676 4.141 1 85.75 284 MET A N 1
ATOM 2118 C CA . MET A 1 284 ? -17.031 5.652 4.344 1 85.75 284 MET A CA 1
ATOM 2119 C C . MET A 1 284 ? -17.406 5.754 5.816 1 85.75 284 MET A C 1
ATOM 2121 O O . MET A 1 284 ? -17.719 6.844 6.309 1 85.75 284 MET A O 1
ATOM 2125 N N . GLY A 1 285 ? -17.453 4.672 6.469 1 80 285 GLY A N 1
ATOM 2126 C CA . GLY A 1 285 ? -17.75 4.688 7.895 1 80 285 GLY A CA 1
ATOM 2127 C C . GLY A 1 285 ? -16.766 5.527 8.695 1 80 285 GLY A C 1
ATOM 2128 O O . GLY A 1 285 ? -17.172 6.301 9.562 1 80 285 GLY A O 1
ATOM 2129 N N . ILE A 1 286 ? -15.547 5.531 8.367 1 72.62 286 ILE A N 1
ATOM 2130 C CA . ILE A 1 286 ? -14.492 6.293 9.031 1 72.62 286 ILE A CA 1
ATOM 2131 C C . ILE A 1 286 ? -14.711 7.785 8.797 1 72.62 286 ILE A C 1
ATOM 2133 O O . ILE A 1 286 ? -14.523 8.602 9.703 1 72.62 286 ILE A O 1
ATOM 2137 N N . ARG A 1 287 ? -15.117 8.086 7.664 1 73.81 287 ARG A N 1
ATOM 2138 C CA . ARG A 1 287 ? -15.312 9.492 7.301 1 73.81 287 ARG A CA 1
ATOM 2139 C C . ARG A 1 287 ? -16.484 10.094 8.062 1 73.81 287 ARG A C 1
ATOM 2141 O O . ARG A 1 287 ? -16.453 11.273 8.43 1 73.81 287 ARG A O 1
ATOM 2148 N N . LEU A 1 288 ? -17.422 9.266 8.203 1 75.44 288 LEU A N 1
ATOM 2149 C CA . LEU A 1 288 ? -18.578 9.742 8.938 1 75.44 288 LEU A CA 1
ATOM 2150 C C . LEU A 1 288 ? -18.25 9.945 10.414 1 75.44 288 LEU A C 1
ATOM 2152 O O . LEU A 1 288 ? -18.781 10.867 11.047 1 75.44 288 LEU A O 1
ATOM 2156 N N . LEU A 1 289 ? -17.344 9.188 10.844 1 69.5 289 LEU A N 1
ATOM 2157 C CA . LEU A 1 289 ? -16.922 9.328 12.234 1 69.5 289 LEU A CA 1
ATOM 2158 C C . LEU A 1 289 ? -16.031 10.547 12.406 1 69.5 289 LEU A C 1
ATOM 2160 O O . LEU A 1 289 ? -16.062 11.203 13.453 1 69.5 289 LEU A O 1
ATOM 2164 N N . SER A 1 290 ? -15.219 10.867 11.391 1 64.5 290 SER A N 1
ATOM 2165 C CA . SER A 1 290 ? -14.273 11.969 11.477 1 64.5 290 SER A CA 1
ATOM 2166 C C . SER A 1 290 ? -14.961 13.312 11.234 1 64.5 290 SER A C 1
ATOM 2168 O O . SER A 1 290 ? -14.469 14.352 11.664 1 64.5 290 SER A O 1
ATOM 2170 N N . TRP A 1 291 ? -15.953 13.367 10.406 1 57.5 291 TRP A N 1
ATOM 2171 C CA . TRP A 1 291 ? -16.703 14.594 10.148 1 57.5 291 TRP A CA 1
ATOM 2172 C C . TRP A 1 291 ? -17.297 15.148 11.445 1 57.5 291 TRP A C 1
ATOM 2174 O O . TRP A 1 291 ? -17.344 16.375 11.641 1 57.5 291 TRP A O 1
ATOM 2184 N N . GLY A 1 292 ? -17.688 14.266 12.258 1 49.91 292 GLY A N 1
ATOM 2185 C CA . GLY A 1 292 ? -18.297 14.766 13.484 1 49.91 292 GLY A CA 1
ATOM 2186 C C . GLY A 1 292 ? -17.297 15.438 14.406 1 49.91 292 GLY A C 1
ATOM 2187 O O . GLY A 1 292 ? -17.641 16.359 15.148 1 49.91 292 GLY A O 1
ATOM 2188 N N . SER A 1 293 ? -16.062 15.031 14.414 1 50.28 293 SER A N 1
ATOM 2189 C CA . SER A 1 293 ? -15.102 15.555 15.383 1 50.28 293 SER A CA 1
ATOM 2190 C C . SER A 1 293 ? -14.539 16.891 14.93 1 50.28 293 SER A C 1
ATOM 2192 O O . SER A 1 293 ? -13.953 17.625 15.734 1 50.28 293 SER A O 1
ATOM 2194 N N . ARG A 1 294 ? -14.383 17.141 13.594 1 48.62 294 ARG A N 1
ATOM 2195 C CA . ARG A 1 294 ? -13.914 18.453 13.156 1 48.62 294 ARG A CA 1
ATOM 2196 C C . ARG A 1 294 ? -14.852 19.547 13.648 1 48.62 294 ARG A C 1
ATOM 2198 O O . ARG A 1 294 ? -14.414 20.688 13.883 1 48.62 294 ARG A O 1
ATOM 2205 N N . LYS A 1 295 ? -16.062 19.234 13.852 1 43.12 295 LYS A N 1
ATOM 2206 C CA . LYS A 1 295 ? -16.984 20.234 14.375 1 43.12 295 LYS A CA 1
ATOM 2207 C C . LYS A 1 295 ? -16.656 20.578 15.82 1 43.12 295 LYS A C 1
ATOM 2209 O O . LYS A 1 295 ? -16.812 21.734 16.234 1 43.12 295 LYS A O 1
ATOM 2214 N N . TYR A 1 296 ? -16.203 19.672 16.484 1 42.16 296 TYR A N 1
ATOM 2215 C CA . TYR A 1 296 ? -15.977 20.031 17.875 1 42.16 296 TYR A CA 1
ATOM 2216 C C . TYR A 1 296 ? -14.719 20.875 18.016 1 42.16 296 TYR A C 1
ATOM 2218 O O . TYR A 1 296 ? -14.586 21.656 18.969 1 42.16 296 TYR A O 1
ATOM 2226 N N . ALA A 1 297 ? -13.711 20.797 17.156 1 43.47 297 ALA A N 1
ATOM 2227 C CA . ALA A 1 297 ? -12.516 21.625 17.297 1 43.47 297 ALA A CA 1
ATOM 2228 C C . ALA A 1 297 ? -12.82 23.094 16.969 1 43.47 297 ALA A C 1
ATOM 2230 O O . ALA A 1 297 ? -12.102 24 17.406 1 43.47 297 ALA A O 1
ATOM 2231 N N . ARG A 1 298 ? -13.68 23.406 16.047 1 40.06 298 ARG A N 1
ATOM 2232 C CA . ARG A 1 298 ? -13.992 24.797 15.758 1 40.06 298 ARG A CA 1
ATOM 2233 C C . ARG A 1 298 ? -14.781 25.422 16.906 1 40.06 298 ARG A C 1
ATOM 2235 O O . ARG A 1 298 ? -14.797 26.656 17.047 1 40.06 298 ARG A O 1
ATOM 2242 N N . LYS A 1 299 ? -15.555 24.688 17.609 1 40.5 299 LYS A N 1
ATOM 2243 C CA . LYS A 1 299 ? -16.406 25.406 18.562 1 40.5 299 LYS A CA 1
ATOM 2244 C C . LYS A 1 299 ? -15.625 25.797 19.812 1 40.5 299 LYS A C 1
ATOM 2246 O O . LYS A 1 299 ? -16.125 26.547 20.656 1 40.5 299 LYS A O 1
ATOM 2251 N N . GLY A 1 300 ? -14.539 25.125 20.047 1 35.22 300 GLY A N 1
ATOM 2252 C CA . GLY A 1 300 ? -13.914 25.719 21.219 1 35.22 300 GLY A CA 1
ATOM 2253 C C . GLY A 1 300 ? -12.836 26.734 20.891 1 35.22 300 GLY A C 1
ATOM 2254 O O . GLY A 1 300 ? -12.32 26.75 19.766 1 35.22 300 GLY A O 1
ATOM 2255 N N . MET B 1 1 ? 2.516 31.188 62.688 1 30.67 1 MET B N 1
ATOM 2256 C CA . MET B 1 1 ? 1.693 30.094 62.156 1 30.67 1 MET B CA 1
ATOM 2257 C C . MET B 1 1 ? 2.375 29.406 61 1 30.67 1 MET B C 1
ATOM 2259 O O . MET B 1 1 ? 2.689 30.031 60 1 30.67 1 MET B O 1
ATOM 2263 N N . ALA B 1 2 ? 3.092 28.234 61.188 1 39.12 2 ALA B N 1
ATOM 2264 C CA . ALA B 1 2 ? 4.031 27.422 60.438 1 39.12 2 ALA B CA 1
ATOM 2265 C C . ALA B 1 2 ? 3.371 26.828 59.188 1 39.12 2 ALA B C 1
ATOM 2267 O O . ALA B 1 2 ? 2.301 26.219 59.281 1 39.12 2 ALA B O 1
ATOM 2268 N N . GLU B 1 3 ? 3.521 27.453 58.031 1 39.19 3 GLU B N 1
ATOM 2269 C CA . GLU B 1 3 ? 3.082 27 56.719 1 39.19 3 GLU B CA 1
ATOM 2270 C C . GLU B 1 3 ? 3.461 25.547 56.469 1 39.19 3 GLU B C 1
ATOM 2272 O O . GLU B 1 3 ? 4.641 25.188 56.5 1 39.19 3 GLU B O 1
ATOM 2277 N N . ALA B 1 4 ? 2.695 24.578 57 1 41.91 4 ALA B N 1
ATOM 2278 C CA . ALA B 1 4 ? 2.828 23.141 56.781 1 41.91 4 ALA B CA 1
ATOM 2279 C C . ALA B 1 4 ? 3.119 22.812 55.344 1 41.91 4 ALA B C 1
ATOM 2281 O O . ALA B 1 4 ? 2.289 23.062 54.469 1 41.91 4 ALA B O 1
ATOM 2282 N N . ARG B 1 5 ? 4.371 22.812 54.969 1 39.47 5 ARG B N 1
ATOM 2283 C CA . ARG B 1 5 ? 4.871 22.297 53.688 1 39.47 5 ARG B CA 1
ATOM 2284 C C . ARG B 1 5 ? 4.336 20.891 53.406 1 39.47 5 ARG B C 1
ATOM 2286 O O . ARG B 1 5 ? 4.562 19.969 54.219 1 39.47 5 ARG B O 1
ATOM 2293 N N . LEU B 1 6 ? 3.088 20.75 52.906 1 41.12 6 LEU B N 1
ATOM 2294 C CA . LEU B 1 6 ? 2.543 19.469 52.469 1 41.12 6 LEU B CA 1
ATOM 2295 C C . LEU B 1 6 ? 3.623 18.609 51.812 1 41.12 6 LEU B C 1
ATOM 2297 O O . LEU B 1 6 ? 4.438 19.125 51.031 1 41.12 6 LEU B O 1
ATOM 2301 N N . PRO B 1 7 ? 4 17.5 52.375 1 40.44 7 PRO B N 1
ATOM 2302 C CA . PRO B 1 7 ? 5.098 16.641 51.938 1 40.44 7 PRO B CA 1
ATOM 2303 C C . PRO B 1 7 ? 5.043 16.312 50.438 1 40.44 7 PRO B C 1
ATOM 2305 O O . PRO B 1 7 ? 4.004 15.891 49.938 1 40.44 7 PRO B O 1
ATOM 2308 N N . GLU B 1 8 ? 5.699 16.969 49.5 1 43.38 8 GLU B N 1
ATOM 2309 C CA . GLU B 1 8 ? 6.008 16.859 48.062 1 43.38 8 GLU B CA 1
ATOM 2310 C C . GLU B 1 8 ? 6.473 15.445 47.719 1 43.38 8 GLU B C 1
ATOM 2312 O O . GLU B 1 8 ? 6.746 15.148 46.531 1 43.38 8 GLU B O 1
ATOM 2317 N N . LYS B 1 9 ? 6.762 14.562 48.625 1 45.5 9 LYS B N 1
ATOM 2318 C CA . LYS B 1 9 ? 7.574 13.359 48.469 1 45.5 9 LYS B CA 1
ATOM 2319 C C . LYS B 1 9 ? 6.777 12.258 47.781 1 45.5 9 LYS B C 1
ATOM 2321 O O . LYS B 1 9 ? 7.344 11.453 47.031 1 45.5 9 LYS B O 1
ATOM 2326 N N . GLY B 1 10 ? 5.609 11.883 48.156 1 44.53 10 GLY B N 1
ATOM 2327 C CA . GLY B 1 10 ? 4.82 10.727 47.781 1 44.53 10 GLY B CA 1
ATOM 2328 C C . GLY B 1 10 ? 4.445 10.734 46.312 1 44.53 10 GLY B C 1
ATOM 2329 O O . GLY B 1 10 ? 4.195 9.68 45.719 1 44.53 10 GLY B O 1
ATOM 2330 N N . LEU B 1 11 ? 4.02 11.836 45.75 1 49.81 11 LEU B N 1
ATOM 2331 C CA . LEU B 1 11 ? 3.627 12.109 44.375 1 49.81 11 LEU B CA 1
ATOM 2332 C C . LEU B 1 11 ? 4.781 11.852 43.406 1 49.81 11 LEU B C 1
ATOM 2334 O O . LEU B 1 11 ? 4.566 11.625 42.219 1 49.81 11 LEU B O 1
ATOM 2338 N N . SER B 1 12 ? 5.992 11.75 44.062 1 55.44 12 SER B N 1
ATOM 2339 C CA . SER B 1 12 ? 7.242 11.625 43.312 1 55.44 12 SER B CA 1
ATOM 2340 C C . SER B 1 12 ? 7.445 10.195 42.812 1 55.44 12 SER B C 1
ATOM 2342 O O . SER B 1 12 ? 7.82 9.984 41.656 1 55.44 12 SER B O 1
ATOM 2344 N N . TYR B 1 13 ? 7.152 9.289 43.781 1 52.03 13 TYR B N 1
ATOM 2345 C CA . TYR B 1 13 ? 7.422 7.906 43.406 1 52.03 13 TYR B CA 1
ATOM 2346 C C . TYR B 1 13 ? 6.488 7.441 42.281 1 52.03 13 TYR B C 1
ATOM 2348 O O . TYR B 1 13 ? 6.922 6.777 41.344 1 52.03 13 TYR B O 1
ATOM 2356 N N . TYR B 1 14 ? 5.211 7.656 42.5 1 54.84 14 TYR B N 1
ATOM 2357 C CA . TYR B 1 14 ? 4.242 7.293 41.469 1 54.84 14 TYR B CA 1
ATOM 2358 C C . TYR B 1 14 ? 4.574 7.973 40.156 1 54.84 14 TYR B C 1
ATOM 2360 O O . TYR B 1 14 ? 4.465 7.363 39.094 1 54.84 14 TYR B O 1
ATOM 2368 N N . ARG B 1 15 ? 5.035 9.156 40.281 1 61.06 15 ARG B N 1
ATOM 2369 C CA . ARG B 1 15 ? 5.453 9.867 39.062 1 61.06 15 ARG B CA 1
ATOM 2370 C C . ARG B 1 15 ? 6.676 9.211 38.438 1 61.06 15 ARG B C 1
ATOM 2372 O O . ARG B 1 15 ? 6.777 9.109 37.219 1 61.06 15 ARG B O 1
ATOM 2379 N N . GLN B 1 16 ? 7.488 8.758 39.344 1 58.31 16 GLN B N 1
ATOM 2380 C CA . GLN B 1 16 ? 8.695 8.109 38.844 1 58.31 16 GLN B CA 1
ATOM 2381 C C . GLN B 1 16 ? 8.359 6.762 38.188 1 58.31 16 GLN B C 1
ATOM 2383 O O . GLN B 1 16 ? 8.883 6.434 37.125 1 58.31 16 GLN B O 1
ATOM 2388 N N . ILE B 1 17 ? 7.578 5.949 38.875 1 57.5 17 ILE B N 1
ATOM 2389 C CA . ILE B 1 17 ? 7.188 4.652 38.312 1 57.5 17 ILE B CA 1
ATOM 2390 C C . ILE B 1 17 ? 6.43 4.848 37 1 57.5 17 ILE B C 1
ATOM 2392 O O . ILE B 1 17 ? 6.652 4.117 36.031 1 57.5 17 ILE B O 1
ATOM 2396 N N . ARG B 1 18 ? 5.629 5.762 37.062 1 60 18 ARG B N 1
ATOM 2397 C CA . ARG B 1 18 ? 4.844 6.051 35.875 1 60 18 ARG B CA 1
ATOM 2398 C C . ARG B 1 18 ? 5.742 6.488 34.719 1 60 18 ARG B C 1
ATOM 2400 O O . ARG B 1 18 ? 5.531 6.094 33.562 1 60 18 ARG B O 1
ATOM 2407 N N . ASN B 1 19 ? 6.773 7.199 35.062 1 61.72 19 ASN B N 1
ATOM 2408 C CA . ASN B 1 19 ? 7.727 7.617 34.062 1 61.72 19 ASN B CA 1
ATOM 2409 C C . ASN B 1 19 ? 8.523 6.43 33.5 1 61.72 19 ASN B C 1
ATOM 2411 O O . ASN B 1 19 ? 8.781 6.352 32.312 1 61.72 19 ASN B O 1
ATOM 2415 N N . ILE B 1 20 ? 8.844 5.562 34.406 1 58.94 20 ILE B N 1
ATOM 2416 C CA . ILE B 1 20 ? 9.617 4.398 34 1 58.94 20 ILE B CA 1
ATOM 2417 C C . ILE B 1 20 ? 8.75 3.469 33.156 1 58.94 20 ILE B C 1
ATOM 2419 O O . ILE B 1 20 ? 9.195 2.938 32.156 1 58.94 20 ILE B O 1
ATOM 2423 N N . VAL B 1 21 ? 7.531 3.316 33.625 1 63.69 21 VAL B N 1
ATOM 2424 C CA . VAL B 1 21 ? 6.625 2.439 32.875 1 63.69 21 VAL B CA 1
ATOM 2425 C C . VAL B 1 21 ? 6.348 3.025 31.5 1 63.69 21 VAL B C 1
ATOM 2427 O O . VAL B 1 21 ? 6.414 2.314 30.484 1 63.69 21 VAL B O 1
ATOM 2430 N N . LEU B 1 22 ? 6.195 4.297 31.531 1 65.44 22 LEU B N 1
ATOM 2431 C CA . LEU B 1 22 ? 5.941 4.934 30.25 1 65.44 22 LEU B CA 1
ATOM 2432 C C . LEU B 1 22 ? 7.184 4.891 29.359 1 65.44 22 LEU B C 1
ATOM 2434 O O . LEU B 1 22 ? 7.082 4.691 28.156 1 65.44 22 LEU B O 1
ATOM 2438 N N . GLY B 1 23 ? 8.258 5.066 30.094 1 64.19 23 GLY B N 1
ATOM 2439 C CA . GLY B 1 23 ? 9.508 4.969 29.359 1 64.19 23 GLY B CA 1
ATOM 2440 C C . GLY B 1 23 ? 9.773 3.578 28.812 1 64.19 23 GLY B C 1
ATOM 2441 O O . GLY B 1 23 ? 10.203 3.428 27.672 1 64.19 23 GLY B O 1
ATOM 2442 N N . SER B 1 24 ? 9.531 2.59 29.609 1 69.94 24 SER B N 1
ATOM 2443 C CA . SER B 1 24 ? 9.766 1.213 29.188 1 69.94 24 SER B CA 1
ATOM 2444 C C . SER B 1 24 ? 8.805 0.811 28.062 1 69.94 24 SER B C 1
ATOM 2446 O O . SER B 1 24 ? 9.203 0.137 27.109 1 69.94 24 SER B O 1
ATOM 2448 N N . ILE B 1 25 ? 7.66 1.24 28.188 1 73.69 25 ILE B N 1
ATOM 2449 C CA . ILE B 1 25 ? 6.676 0.915 27.156 1 73.69 25 ILE B CA 1
ATOM 2450 C C . ILE B 1 25 ? 7.066 1.583 25.828 1 73.69 25 ILE B C 1
ATOM 2452 O O . ILE B 1 25 ? 6.945 0.979 24.766 1 73.69 25 ILE B O 1
ATOM 2456 N N . THR B 1 26 ? 7.594 2.732 26.078 1 70.38 26 THR B N 1
ATOM 2457 C CA . THR B 1 26 ? 8.055 3.459 24.906 1 70.38 26 THR B CA 1
ATOM 2458 C C . THR B 1 26 ? 9.234 2.748 24.25 1 70.38 26 THR B C 1
ATOM 2460 O O . THR B 1 26 ? 9.305 2.627 23.031 1 70.38 26 THR B O 1
ATOM 2463 N N . GLY B 1 27 ? 10.133 2.359 25.125 1 71.5 27 GLY B N 1
ATOM 2464 C CA . GLY B 1 27 ? 11.273 1.611 24.625 1 71.5 27 GLY B CA 1
ATOM 2465 C C . GLY B 1 27 ? 10.875 0.326 23.922 1 71.5 27 GLY B C 1
ATOM 2466 O O . GLY B 1 27 ? 11.406 0.008 22.859 1 71.5 27 GLY B O 1
ATOM 2467 N N . LEU B 1 28 ? 9.945 -0.347 24.406 1 76 28 LEU B N 1
ATOM 2468 C CA . LEU B 1 28 ? 9.469 -1.598 23.812 1 76 28 LEU B CA 1
ATOM 2469 C C . LEU B 1 28 ? 8.766 -1.345 22.484 1 76 28 LEU B C 1
ATOM 2471 O O . LEU B 1 28 ? 8.945 -2.102 21.531 1 76 28 LEU B O 1
ATOM 2475 N N . ALA B 1 29 ? 8.023 -0.291 22.531 1 72.88 29 ALA B N 1
ATOM 2476 C CA . ALA B 1 29 ? 7.332 0.049 21.297 1 72.88 29 ALA B CA 1
ATOM 2477 C C . ALA B 1 29 ? 8.32 0.391 20.188 1 72.88 29 ALA B C 1
ATOM 2479 O O . ALA B 1 29 ? 8.133 -0.004 19.031 1 72.88 29 ALA B O 1
ATOM 2480 N N . PHE B 1 30 ? 9.375 0.999 20.656 1 70.44 30 PHE B N 1
ATOM 2481 C CA . PHE B 1 30 ? 10.43 1.344 19.703 1 70.44 30 PHE B CA 1
ATOM 2482 C C . PHE B 1 30 ? 11.109 0.089 19.172 1 70.44 30 PHE B C 1
ATOM 2484 O O . PHE B 1 30 ? 11.32 -0.041 17.969 1 70.44 30 PHE B O 1
ATOM 2491 N N . LEU B 1 31 ? 11.375 -0.73 20.047 1 75.44 31 LEU B N 1
ATOM 2492 C CA . LEU B 1 31 ? 12.055 -1.958 19.656 1 75.44 31 LEU B CA 1
ATOM 2493 C C . LEU B 1 31 ? 11.203 -2.77 18.688 1 75.44 31 LEU B C 1
ATOM 2495 O O . LEU B 1 31 ? 11.703 -3.246 17.672 1 75.44 31 LEU B O 1
ATOM 2499 N N . VAL B 1 32 ? 10.016 -2.797 18.938 1 79.12 32 VAL B N 1
ATOM 2500 C CA . VAL B 1 32 ? 9.117 -3.578 18.094 1 79.12 32 VAL B CA 1
ATOM 2501 C C . VAL B 1 32 ? 8.953 -2.896 16.734 1 79.12 32 VAL B C 1
ATOM 2503 O O . VAL B 1 32 ? 8.875 -3.566 15.711 1 79.12 32 VAL B O 1
ATOM 2506 N N . ALA B 1 33 ? 9.062 -1.587 16.797 1 72.38 33 ALA B N 1
ATOM 2507 C CA . ALA B 1 33 ? 8.875 -0.821 15.57 1 72.38 33 ALA B CA 1
ATOM 2508 C C . ALA B 1 33 ? 10.117 -0.882 14.695 1 72.38 33 ALA B C 1
ATOM 2510 O O . ALA B 1 33 ? 10.023 -0.831 13.461 1 72.38 33 ALA B O 1
ATOM 2511 N N . VAL B 1 34 ? 11.297 -1.005 15.281 1 78 34 VAL B N 1
ATOM 2512 C CA . VAL B 1 34 ? 12.562 -0.966 14.562 1 78 34 VAL B CA 1
ATOM 2513 C C . VAL B 1 34 ? 12.977 -2.381 14.164 1 78 34 VAL B C 1
ATOM 2515 O O . VAL B 1 34 ? 13.625 -2.578 13.133 1 78 34 VAL B O 1
ATOM 2518 N N . THR B 1 35 ? 12.562 -3.324 14.844 1 85.94 35 THR B N 1
ATOM 2519 C CA . THR B 1 35 ? 12.984 -4.715 14.711 1 85.94 35 THR B CA 1
ATOM 2520 C C . THR B 1 35 ? 12.648 -5.258 13.328 1 85.94 35 THR B C 1
ATOM 2522 O O . THR B 1 35 ? 13.469 -5.914 12.695 1 85.94 35 THR B O 1
ATOM 2525 N N . PRO B 1 36 ? 11.523 -4.891 12.789 1 89.12 36 PRO B N 1
ATOM 2526 C CA . PRO B 1 36 ? 11.219 -5.5 11.484 1 89.12 36 PRO B CA 1
ATOM 2527 C C . PRO B 1 36 ? 12.195 -5.074 10.391 1 89.12 36 PRO B C 1
ATOM 2529 O O . PRO B 1 36 ? 12.555 -5.879 9.531 1 89.12 36 PRO B O 1
ATOM 2532 N N . LEU B 1 37 ? 12.609 -3.828 10.391 1 90.69 37 LEU B N 1
ATOM 2533 C CA . LEU B 1 37 ? 13.547 -3.369 9.367 1 90.69 37 LEU B CA 1
ATOM 2534 C C . LEU B 1 37 ? 14.891 -4.086 9.5 1 90.69 37 LEU B C 1
ATOM 2536 O O . LEU B 1 37 ? 15.453 -4.539 8.5 1 90.69 37 LEU B O 1
ATOM 2540 N N . LEU B 1 38 ? 15.352 -4.219 10.727 1 89.94 38 LEU B N 1
ATOM 2541 C CA . LEU B 1 38 ? 16.609 -4.922 10.961 1 89.94 38 LEU B CA 1
ATOM 2542 C C . LEU B 1 38 ? 16.484 -6.395 10.578 1 89.94 38 LEU B C 1
ATOM 2544 O O . LEU B 1 38 ? 17.422 -6.977 10.031 1 89.94 38 LEU B O 1
ATOM 2548 N N . ALA B 1 39 ? 15.375 -6.949 10.883 1 90.06 39 ALA B N 1
ATOM 2549 C CA . ALA B 1 39 ? 15.133 -8.344 10.523 1 90.06 39 ALA B CA 1
ATOM 2550 C C . ALA B 1 39 ? 15.141 -8.531 9.008 1 90.06 39 ALA B C 1
ATOM 2552 O O . ALA B 1 39 ? 15.695 -9.508 8.5 1 90.06 39 ALA B O 1
ATOM 2553 N N . ILE B 1 40 ? 14.523 -7.609 8.305 1 94.38 40 ILE B N 1
ATOM 2554 C CA . ILE B 1 40 ? 14.453 -7.668 6.852 1 94.38 40 ILE B CA 1
ATOM 2555 C C . ILE B 1 40 ? 15.867 -7.617 6.262 1 94.38 40 ILE B C 1
ATOM 2557 O O . ILE B 1 40 ? 16.234 -8.461 5.445 1 94.38 40 ILE B O 1
ATOM 2561 N N . ILE B 1 41 ? 16.625 -6.66 6.75 1 94.75 41 ILE B N 1
ATOM 2562 C CA . ILE B 1 41 ? 17.984 -6.488 6.238 1 94.75 41 ILE B CA 1
ATOM 2563 C C . ILE B 1 41 ? 18.828 -7.707 6.59 1 94.75 41 ILE B C 1
ATOM 2565 O O . ILE B 1 41 ? 19.547 -8.242 5.738 1 94.75 41 ILE B O 1
ATOM 2569 N N . TYR B 1 42 ? 18.703 -8.164 7.77 1 93.56 42 TYR B N 1
ATOM 2570 C CA . TYR B 1 42 ? 19.5 -9.289 8.234 1 93.56 42 TYR B CA 1
ATOM 2571 C C . TYR B 1 42 ? 19.141 -10.562 7.484 1 93.56 42 TYR B C 1
ATOM 2573 O O . TYR B 1 42 ? 20.031 -11.266 6.988 1 93.56 42 TYR B O 1
ATOM 2581 N N . VAL B 1 43 ? 17.922 -10.914 7.41 1 93.06 43 VAL B N 1
ATOM 2582 C CA . VAL B 1 43 ? 17.484 -12.148 6.762 1 93.06 43 VAL B CA 1
ATOM 2583 C C . VAL B 1 43 ? 17.844 -12.109 5.277 1 93.06 43 VAL B C 1
ATOM 2585 O O . VAL B 1 43 ? 18.344 -13.094 4.727 1 93.06 43 VAL B O 1
ATOM 2588 N N . ALA B 1 44 ? 17.547 -10.984 4.633 1 95.25 44 ALA B N 1
ATOM 2589 C CA . ALA B 1 44 ? 17.859 -10.852 3.215 1 95.25 44 ALA B CA 1
ATOM 2590 C C . ALA B 1 44 ? 19.359 -11 2.977 1 95.25 44 ALA B C 1
ATOM 2592 O O . ALA B 1 44 ? 19.781 -11.672 2.027 1 95.25 44 ALA B O 1
ATOM 2593 N N . TYR B 1 45 ? 20.141 -10.383 3.855 1 96.25 45 TYR B N 1
ATOM 2594 C CA . TYR B 1 45 ? 21.594 -10.461 3.711 1 96.25 45 TYR B CA 1
ATOM 2595 C C . TYR B 1 45 ? 22.094 -11.875 3.982 1 96.25 45 TYR B C 1
ATOM 2597 O O . TYR B 1 45 ? 22.859 -12.438 3.199 1 96.25 45 TYR B O 1
ATOM 2605 N N . ASP B 1 46 ? 21.703 -12.453 5.086 1 94.38 46 ASP B N 1
ATOM 2606 C CA . ASP B 1 46 ? 22.172 -13.766 5.516 1 94.38 46 ASP B CA 1
ATOM 2607 C C . ASP B 1 46 ? 21.828 -14.836 4.48 1 94.38 46 ASP B C 1
ATOM 2609 O O . ASP B 1 46 ? 22.656 -15.719 4.199 1 94.38 46 ASP B O 1
ATOM 2613 N N . ARG B 1 47 ? 20.719 -14.758 3.85 1 94.06 47 ARG B N 1
ATOM 2614 C CA . ARG B 1 47 ? 20.266 -15.805 2.943 1 94.06 47 ARG B CA 1
ATOM 2615 C C . ARG B 1 47 ? 20.641 -15.484 1.5 1 94.06 47 ARG B C 1
ATOM 2617 O O . ARG B 1 47 ? 20.609 -16.359 0.636 1 94.06 47 ARG B O 1
ATOM 2624 N N . GLY B 1 48 ? 20.922 -14.164 1.231 1 96.56 48 GLY B N 1
ATOM 2625 C CA . GLY B 1 48 ? 21.156 -13.781 -0.151 1 96.56 48 GLY B CA 1
ATOM 2626 C C . GLY B 1 48 ? 22.594 -13.414 -0.428 1 96.56 48 GLY B C 1
ATOM 2627 O O . GLY B 1 48 ? 22.969 -13.188 -1.579 1 96.56 48 GLY B O 1
ATOM 2628 N N . LYS B 1 49 ? 23.531 -13.398 0.569 1 96.25 49 LYS B N 1
ATOM 2629 C CA . LYS B 1 49 ? 24.891 -12.867 0.447 1 96.25 49 LYS B CA 1
ATOM 2630 C C . LYS B 1 49 ? 25.703 -13.68 -0.558 1 96.25 49 LYS B C 1
ATOM 2632 O O . LYS B 1 49 ? 26.594 -13.133 -1.224 1 96.25 49 LYS B O 1
ATOM 2637 N N . GLU B 1 50 ? 25.438 -14.922 -0.786 1 96 50 GLU B N 1
ATOM 2638 C CA . GLU B 1 50 ? 26.219 -15.781 -1.669 1 96 50 GLU B CA 1
ATOM 2639 C C . GLU B 1 50 ? 26 -15.414 -3.133 1 96 50 GLU B C 1
ATOM 2641 O O . GLU B 1 50 ? 26.859 -15.664 -3.977 1 96 50 GLU B O 1
ATOM 2646 N N . ALA B 1 51 ? 24.859 -14.797 -3.41 1 96.56 51 ALA B N 1
ATOM 2647 C CA . ALA B 1 51 ? 24.531 -14.461 -4.797 1 96.56 51 ALA B CA 1
ATOM 2648 C C . ALA B 1 51 ? 24.906 -13.008 -5.102 1 96.56 51 ALA B C 1
ATOM 2650 O O . ALA B 1 51 ? 24.875 -12.586 -6.262 1 96.56 51 ALA B O 1
ATOM 2651 N N . LEU B 1 52 ? 25.312 -12.305 -4.098 1 96.31 52 LEU B N 1
ATOM 2652 C CA . LEU B 1 52 ? 25.594 -10.883 -4.285 1 96.31 52 LEU B CA 1
ATOM 2653 C C . LEU B 1 52 ? 26.938 -10.672 -4.977 1 96.31 52 LEU B C 1
ATOM 2655 O O . LEU B 1 52 ? 27.969 -11.133 -4.484 1 96.31 52 LEU B O 1
ATOM 2659 N N . SER B 1 53 ? 26.953 -10.148 -6.086 1 95.81 53 SER B N 1
ATOM 2660 C CA . SER B 1 53 ? 28.125 -9.781 -6.883 1 95.81 53 SER B CA 1
ATOM 2661 C C . SER B 1 53 ? 27.781 -8.688 -7.891 1 95.81 53 SER B C 1
ATOM 2663 O O . SER B 1 53 ? 26.609 -8.375 -8.109 1 95.81 53 SER B O 1
ATOM 2665 N N . LEU B 1 54 ? 28.734 -8.125 -8.438 1 95.81 54 LEU B N 1
ATOM 2666 C CA . LEU B 1 54 ? 28.5 -7.113 -9.469 1 95.81 54 LEU B CA 1
ATOM 2667 C C . LEU B 1 54 ? 27.844 -7.727 -10.695 1 95.81 54 LEU B C 1
ATOM 2669 O O . LEU B 1 54 ? 27 -7.086 -11.336 1 95.81 54 LEU B O 1
ATOM 2673 N N . SER B 1 55 ? 28.266 -8.922 -10.977 1 95.62 55 SER B N 1
ATOM 2674 C CA . SER B 1 55 ? 27.672 -9.625 -12.102 1 95.62 55 SER B CA 1
ATOM 2675 C C . SER B 1 55 ? 26.188 -9.898 -11.859 1 95.62 55 SER B C 1
ATOM 2677 O O . SER B 1 55 ? 25.391 -9.898 -12.805 1 95.62 55 SER B O 1
ATOM 2679 N N . PHE B 1 56 ? 25.828 -10.094 -10.602 1 96.88 56 PHE B N 1
ATOM 2680 C CA . PHE B 1 56 ? 24.438 -10.367 -10.242 1 96.88 56 PHE B CA 1
ATOM 2681 C C . PHE B 1 56 ? 23.547 -9.172 -10.578 1 96.88 56 PHE B C 1
ATOM 2683 O O . PHE B 1 56 ? 22.406 -9.352 -11.016 1 96.88 56 PHE B O 1
ATOM 2690 N N . VAL B 1 57 ? 24.078 -7.91 -10.508 1 97 57 VAL B N 1
ATOM 2691 C CA . VAL B 1 57 ? 23.266 -6.711 -10.68 1 97 57 VAL B CA 1
ATOM 2692 C C . VAL B 1 57 ? 23.391 -6.195 -12.109 1 97 57 VAL B C 1
ATOM 2694 O O . VAL B 1 57 ? 22.578 -5.395 -12.57 1 97 57 VAL B O 1
ATOM 2697 N N . THR B 1 58 ? 24.422 -6.715 -12.906 1 96.5 58 THR B N 1
ATOM 2698 C CA . THR B 1 58 ? 24.703 -6.094 -14.195 1 96.5 58 THR B CA 1
ATOM 2699 C C . THR B 1 58 ? 24.359 -7.047 -15.344 1 96.5 58 THR B C 1
ATOM 2701 O O . THR B 1 58 ? 24.469 -6.68 -16.516 1 96.5 58 THR B O 1
ATOM 2704 N N . THR B 1 59 ? 23.969 -8.234 -15.008 1 96.5 59 THR B N 1
ATOM 2705 C CA . THR B 1 59 ? 23.688 -9.195 -16.062 1 96.5 59 THR B CA 1
ATOM 2706 C C . THR B 1 59 ? 22.219 -9.594 -16.062 1 96.5 59 THR B C 1
ATOM 2708 O O . THR B 1 59 ? 21.531 -9.43 -15.055 1 96.5 59 THR B O 1
ATOM 2711 N N . MET B 1 60 ? 21.812 -10.117 -17.234 1 96.56 60 MET B N 1
ATOM 2712 C CA . MET B 1 60 ? 20.453 -10.617 -17.406 1 96.56 60 MET B CA 1
ATOM 2713 C C . MET B 1 60 ? 20.344 -12.047 -16.875 1 96.56 60 MET B C 1
ATOM 2715 O O . MET B 1 60 ? 21.328 -12.781 -16.844 1 96.56 60 MET B O 1
ATOM 2719 N N . PRO B 1 61 ? 19.188 -12.375 -16.359 1 95.5 61 PRO B N 1
ATOM 2720 C CA . PRO B 1 61 ? 19 -13.773 -15.961 1 95.5 61 PRO B CA 1
ATOM 2721 C C . PRO B 1 61 ? 19.156 -14.742 -17.141 1 95.5 61 PRO B C 1
ATOM 2723 O O . PRO B 1 61 ? 18.75 -14.422 -18.25 1 95.5 61 PRO B O 1
ATOM 2726 N N . SER B 1 62 ? 19.766 -15.883 -16.906 1 93.56 62 SER B N 1
ATOM 2727 C CA . SER B 1 62 ? 19.953 -16.922 -17.922 1 93.56 62 SER B CA 1
ATOM 2728 C C . SER B 1 62 ? 19.969 -18.312 -17.281 1 93.56 62 SER B C 1
ATOM 2730 O O . SER B 1 62 ? 19.797 -18.453 -16.062 1 93.56 62 SER B O 1
ATOM 2732 N N . GLY B 1 63 ? 19.859 -19.266 -18.156 1 91.44 63 GLY B N 1
ATOM 2733 C CA . GLY B 1 63 ? 19.922 -20.625 -17.672 1 91.44 63 GLY B CA 1
ATOM 2734 C C . GLY B 1 63 ? 18.547 -21.281 -17.531 1 91.44 63 GLY B C 1
ATOM 2735 O O . GLY B 1 63 ? 17.547 -20.688 -17.906 1 91.44 63 GLY B O 1
ATOM 2736 N N . PHE B 1 64 ? 18.562 -22.547 -17.109 1 86.69 64 PHE B N 1
ATOM 2737 C CA . PHE B 1 64 ? 17.344 -23.312 -16.875 1 86.69 64 PHE B CA 1
ATOM 2738 C C . PHE B 1 64 ? 17.422 -24.047 -15.539 1 86.69 64 PHE B C 1
ATOM 2740 O O . PHE B 1 64 ? 18.391 -24.766 -15.281 1 86.69 64 PHE B O 1
ATOM 2747 N N . PRO B 1 65 ? 16.422 -23.828 -14.727 1 88.88 65 PRO B N 1
ATOM 2748 C CA . PRO B 1 65 ? 15.305 -22.891 -14.844 1 88.88 65 PRO B CA 1
ATOM 2749 C C . PRO B 1 65 ? 15.758 -21.438 -14.914 1 88.88 65 PRO B C 1
ATOM 2751 O O . PRO B 1 65 ? 16.875 -21.109 -14.484 1 88.88 65 PRO B O 1
ATOM 2754 N N . VAL B 1 66 ? 14.953 -20.672 -15.438 1 85.5 66 VAL B N 1
ATOM 2755 C CA . VAL B 1 66 ? 15.312 -19.281 -15.711 1 85.5 66 VAL B CA 1
ATOM 2756 C C . VAL B 1 66 ? 15.773 -18.609 -14.422 1 85.5 66 VAL B C 1
ATOM 2758 O O . VAL B 1 66 ? 15.117 -18.719 -13.383 1 85.5 66 VAL B O 1
ATOM 2761 N N . GLY B 1 67 ? 17 -17.938 -14.523 1 91.75 67 GLY B N 1
ATOM 2762 C CA . GLY B 1 67 ? 17.5 -17.188 -13.391 1 91.75 67 GLY B CA 1
ATOM 2763 C C . GLY B 1 67 ? 18.578 -17.922 -12.609 1 91.75 67 GLY B C 1
ATOM 2764 O O . GLY B 1 67 ? 19.25 -17.328 -11.758 1 91.75 67 GLY B O 1
ATOM 2765 N N . ILE B 1 68 ? 18.734 -19.203 -12.883 1 93.12 68 ILE B N 1
ATOM 2766 C CA . ILE B 1 68 ? 19.734 -19.969 -12.148 1 93.12 68 ILE B CA 1
ATOM 2767 C C . ILE B 1 68 ? 21.141 -19.422 -12.453 1 93.12 68 ILE B C 1
ATOM 2769 O O . ILE B 1 68 ? 22.016 -19.453 -11.602 1 93.12 68 ILE B O 1
ATOM 2773 N N . GLU B 1 69 ? 21.234 -18.938 -13.633 1 93.94 69 GLU B N 1
ATOM 2774 C CA . GLU B 1 69 ? 22.438 -18.234 -14.039 1 93.94 69 GLU B CA 1
ATOM 2775 C C . GLU B 1 69 ? 22.141 -16.766 -14.32 1 93.94 69 GLU B C 1
ATOM 2777 O O . GLU B 1 69 ? 20.984 -16.375 -14.469 1 93.94 69 GLU B O 1
ATOM 2782 N N . GLY B 1 70 ? 23.188 -15.992 -14.211 1 95.5 70 GLY B N 1
ATOM 2783 C CA . GLY B 1 70 ? 23.016 -14.578 -14.492 1 95.5 70 GLY B CA 1
ATOM 2784 C C . GLY B 1 70 ? 22.531 -13.781 -13.297 1 95.5 70 GLY B C 1
ATOM 2785 O O . GLY B 1 70 ? 22.781 -14.156 -12.148 1 95.5 70 GLY B O 1
ATOM 2786 N N . GLY B 1 71 ? 21.938 -12.578 -13.633 1 96.75 71 GLY B N 1
ATOM 2787 C CA . GLY B 1 71 ? 21.625 -11.672 -12.539 1 96.75 71 GLY B CA 1
ATOM 2788 C C . GLY B 1 71 ? 20.234 -11.078 -12.648 1 96.75 71 GLY B C 1
ATOM 2789 O O . GLY B 1 71 ? 19.281 -11.766 -13.039 1 96.75 71 GLY B O 1
ATOM 2790 N N . ILE B 1 72 ? 20.078 -9.883 -12.203 1 97.38 72 ILE B N 1
ATOM 2791 C CA . ILE B 1 72 ? 18.734 -9.336 -12.039 1 97.38 72 ILE B CA 1
ATOM 2792 C C . ILE B 1 72 ? 18.641 -7.996 -12.766 1 97.38 72 ILE B C 1
ATOM 2794 O O . ILE B 1 72 ? 17.828 -7.141 -12.391 1 97.38 72 ILE B O 1
ATOM 2798 N N . LEU B 1 73 ? 19.438 -7.758 -13.82 1 97.19 73 LEU B N 1
ATOM 2799 C CA . LEU B 1 73 ? 19.453 -6.492 -14.547 1 97.19 73 LEU B CA 1
ATOM 2800 C C . LEU B 1 73 ? 18.078 -6.215 -15.164 1 97.19 73 LEU B C 1
ATOM 2802 O O . LEU B 1 73 ? 17.656 -5.062 -15.234 1 97.19 73 LEU B O 1
ATOM 2806 N N . ASN B 1 74 ? 17.422 -7.219 -15.68 1 96 74 ASN B N 1
ATOM 2807 C CA . ASN B 1 74 ? 16.078 -7.055 -16.234 1 96 74 ASN B CA 1
ATOM 2808 C C . ASN B 1 74 ? 15.117 -6.496 -15.188 1 96 74 ASN B C 1
ATOM 2810 O O . ASN B 1 74 ? 14.297 -5.629 -15.5 1 96 74 ASN B O 1
ATOM 2814 N N . GLY B 1 75 ? 15.25 -7.031 -13.945 1 96.81 75 GLY B N 1
ATOM 2815 C CA . GLY B 1 75 ? 14.391 -6.57 -12.867 1 96.81 75 GLY B CA 1
ATOM 2816 C C . GLY B 1 75 ? 14.617 -5.117 -12.5 1 96.81 75 GLY B C 1
ATOM 2817 O O . GLY B 1 75 ? 13.664 -4.371 -12.266 1 96.81 75 GLY B O 1
ATOM 2818 N N . ILE B 1 76 ? 15.891 -4.734 -12.469 1 96.75 76 ILE B N 1
ATOM 2819 C CA . ILE B 1 76 ? 16.25 -3.357 -12.141 1 96.75 76 ILE B CA 1
ATOM 2820 C C . ILE B 1 76 ? 15.742 -2.418 -13.234 1 96.75 76 ILE B C 1
ATOM 2822 O O . ILE B 1 76 ? 15.047 -1.444 -12.961 1 96.75 76 ILE B O 1
ATOM 2826 N N . ALA B 1 77 ? 16.062 -2.74 -14.469 1 96 77 ALA B N 1
ATOM 2827 C CA . ALA B 1 77 ? 15.664 -1.915 -15.609 1 96 77 ALA B CA 1
ATOM 2828 C C . ALA B 1 77 ? 14.148 -1.863 -15.758 1 96 77 ALA B C 1
ATOM 2830 O O . ALA B 1 77 ? 13.578 -0.796 -15.992 1 96 77 ALA B O 1
ATOM 2831 N N . GLY B 1 78 ? 13.508 -3.008 -15.68 1 95.81 78 GLY B N 1
ATOM 2832 C CA . GLY B 1 78 ? 12.055 -3.047 -15.812 1 95.81 78 GLY B CA 1
ATOM 2833 C C . GLY B 1 78 ? 11.336 -2.301 -14.711 1 95.81 78 GLY B C 1
ATOM 2834 O O . GLY B 1 78 ? 10.312 -1.658 -14.953 1 95.81 78 GLY B O 1
ATOM 2835 N N . SER B 1 79 ? 11.859 -2.432 -13.445 1 96.44 79 SER B N 1
ATOM 2836 C CA . SER B 1 79 ? 11.289 -1.646 -12.359 1 96.44 79 SER B CA 1
ATOM 2837 C C . SER B 1 79 ? 11.336 -0.153 -12.672 1 96.44 79 SER B C 1
ATOM 2839 O O . SER B 1 79 ? 10.375 0.57 -12.414 1 96.44 79 SER B O 1
ATOM 2841 N N . LEU B 1 80 ? 12.43 0.278 -13.211 1 95.56 80 LEU B N 1
ATOM 2842 C CA . LEU B 1 80 ? 12.578 1.684 -13.578 1 95.56 80 LEU B CA 1
ATOM 2843 C C . LEU B 1 80 ? 11.594 2.07 -14.672 1 95.56 80 LEU B C 1
ATOM 2845 O O . LEU B 1 80 ? 10.992 3.145 -14.617 1 95.56 80 LEU B O 1
ATOM 2849 N N . ILE B 1 81 ? 11.445 1.26 -15.648 1 96.12 81 ILE B N 1
ATOM 2850 C CA . ILE B 1 81 ? 10.523 1.518 -16.75 1 96.12 81 ILE B CA 1
ATOM 2851 C C . ILE B 1 81 ? 9.102 1.66 -16.203 1 96.12 81 ILE B C 1
ATOM 2853 O O . ILE B 1 81 ? 8.391 2.598 -16.562 1 96.12 81 ILE B O 1
ATOM 2857 N N . LEU B 1 82 ? 8.719 0.764 -15.367 1 96.75 82 LEU B N 1
ATOM 2858 C CA . LEU B 1 82 ? 7.367 0.779 -14.812 1 96.75 82 LEU B CA 1
ATOM 2859 C C . LEU B 1 82 ? 7.137 2.035 -13.984 1 96.75 82 LEU B C 1
ATOM 2861 O O . LEU B 1 82 ? 6.062 2.643 -14.055 1 96.75 82 LEU B O 1
ATOM 2865 N N . ILE B 1 83 ? 8.148 2.412 -13.219 1 96.62 83 ILE B N 1
ATOM 2866 C CA . ILE B 1 83 ? 8.031 3.604 -12.383 1 96.62 83 ILE B CA 1
ATOM 2867 C C . ILE B 1 83 ? 7.883 4.84 -13.266 1 96.62 83 ILE B C 1
ATOM 2869 O O . ILE B 1 83 ? 7.105 5.746 -12.953 1 96.62 83 ILE B O 1
ATOM 2873 N N . VAL B 1 84 ? 8.625 4.906 -14.297 1 96.94 84 VAL B N 1
ATOM 2874 C CA . VAL B 1 84 ? 8.57 6.043 -15.203 1 96.94 84 VAL B CA 1
ATOM 2875 C C . VAL B 1 84 ? 7.191 6.109 -15.867 1 96.94 84 VAL B C 1
ATOM 2877 O O . VAL B 1 84 ? 6.578 7.176 -15.938 1 96.94 84 VAL B O 1
ATOM 2880 N N . LEU B 1 85 ? 6.684 5.035 -16.312 1 97 85 LEU B N 1
ATOM 2881 C CA . LEU B 1 85 ? 5.367 4.988 -16.938 1 97 85 LEU B CA 1
ATOM 2882 C C . LEU B 1 85 ? 4.277 5.391 -15.953 1 97 85 LEU B C 1
ATOM 2884 O O . LEU B 1 85 ? 3.396 6.188 -16.281 1 97 85 LEU B O 1
ATOM 2888 N N . ALA B 1 86 ? 4.332 4.805 -14.781 1 97.75 86 ALA B N 1
ATOM 2889 C CA . ALA B 1 86 ? 3.355 5.133 -13.75 1 97.75 86 ALA B CA 1
ATOM 2890 C C . ALA B 1 86 ? 3.398 6.621 -13.406 1 97.75 86 ALA B C 1
ATOM 2892 O O . ALA B 1 86 ? 2.355 7.258 -13.242 1 97.75 86 ALA B O 1
ATOM 2893 N N . SER B 1 87 ? 4.629 7.156 -13.336 1 97.62 87 SER B N 1
ATOM 2894 C CA . SER B 1 87 ? 4.805 8.555 -12.969 1 97.62 87 SER B CA 1
ATOM 2895 C C . SER B 1 87 ? 4.324 9.484 -14.086 1 97.62 87 SER B C 1
ATOM 2897 O O . SER B 1 87 ? 3.781 10.555 -13.812 1 97.62 87 SER B O 1
ATOM 2899 N N . LEU B 1 88 ? 4.57 9.125 -15.289 1 97.31 88 LEU B N 1
ATOM 2900 C CA . LEU B 1 88 ? 4.152 9.938 -16.422 1 97.31 88 LEU B CA 1
ATOM 2901 C C . LEU B 1 88 ? 2.641 10.148 -16.406 1 97.31 88 LEU B C 1
ATOM 2903 O O . LEU B 1 88 ? 2.156 11.203 -16.828 1 97.31 88 LEU B O 1
ATOM 2907 N N . LEU B 1 89 ? 1.941 9.227 -15.898 1 95.5 89 LEU B N 1
ATOM 2908 C CA . LEU B 1 89 ? 0.492 9.352 -15.805 1 95.5 89 LEU B CA 1
ATOM 2909 C C . LEU B 1 89 ? 0.094 10.039 -14.5 1 95.5 89 LEU B C 1
ATOM 2911 O O . LEU B 1 89 ? -0.634 11.031 -14.508 1 95.5 89 LEU B O 1
ATOM 2915 N N . SER B 1 90 ? 0.575 9.578 -13.43 1 96.5 90 SER B N 1
ATOM 2916 C CA . SER B 1 90 ? 0.058 9.922 -12.109 1 96.5 90 SER B CA 1
ATOM 2917 C C . SER B 1 90 ? 0.492 11.328 -11.695 1 96.5 90 SER B C 1
ATOM 2919 O O . SER B 1 90 ? -0.259 12.047 -11.031 1 96.5 90 SER B O 1
ATOM 2921 N N . VAL B 1 91 ? 1.742 11.711 -12.039 1 95.44 91 VAL B N 1
ATOM 2922 C CA . VAL B 1 91 ? 2.289 12.969 -11.531 1 95.44 91 VAL B CA 1
ATOM 2923 C C . VAL B 1 91 ? 1.529 14.148 -12.141 1 95.44 91 VAL B C 1
ATOM 2925 O O . VAL B 1 91 ? 0.993 14.984 -11.414 1 95.44 91 VAL B O 1
ATOM 2928 N N . PRO B 1 92 ? 1.387 14.242 -13.461 1 93.81 92 PRO B N 1
ATOM 2929 C CA . PRO B 1 92 ? 0.629 15.375 -14 1 93.81 92 PRO B CA 1
ATOM 2930 C C . PRO B 1 92 ? -0.832 15.375 -13.562 1 93.81 92 PRO B C 1
ATOM 2932 O O . PRO B 1 92 ? -1.359 16.406 -13.156 1 93.81 92 PRO B O 1
ATOM 2935 N N . VAL B 1 93 ? -1.469 14.234 -13.586 1 93.19 93 VAL B N 1
ATOM 2936 C CA . VAL B 1 93 ? -2.885 14.156 -13.242 1 93.19 93 VAL B CA 1
ATOM 2937 C C . VAL B 1 93 ? -3.07 14.422 -11.75 1 93.19 93 VAL B C 1
ATOM 2939 O O . VAL B 1 93 ? -3.947 15.195 -11.359 1 93.19 93 VAL B O 1
ATOM 2942 N N . GLY B 1 94 ? -2.24 13.758 -10.93 1 94.12 94 GLY B N 1
ATOM 2943 C CA . GLY B 1 94 ? -2.348 13.906 -9.492 1 94.12 94 GLY B CA 1
ATOM 2944 C C . GLY B 1 94 ? -2.045 15.312 -9.008 1 94.12 94 GLY B C 1
ATOM 2945 O O . GLY B 1 94 ? -2.746 15.844 -8.148 1 94.12 94 GLY B O 1
ATOM 2946 N N . VAL B 1 95 ? -0.979 15.883 -9.523 1 92.31 95 VAL B N 1
ATOM 2947 C CA . VAL B 1 95 ? -0.61 17.25 -9.133 1 92.31 95 VAL B CA 1
ATOM 2948 C C . VAL B 1 95 ? -1.718 18.219 -9.539 1 92.31 95 VAL B C 1
ATOM 2950 O O . VAL B 1 95 ? -2.123 19.062 -8.75 1 92.31 95 VAL B O 1
ATOM 2953 N N . TRP B 1 96 ? -2.23 18.047 -10.711 1 90.5 96 TRP B N 1
ATOM 2954 C CA . TRP B 1 96 ? -3.301 18.922 -11.172 1 90.5 96 TRP B CA 1
ATOM 2955 C C . TRP B 1 96 ? -4.555 18.75 -10.32 1 90.5 96 TRP B C 1
ATOM 2957 O O . TRP B 1 96 ? -5.227 19.719 -9.977 1 90.5 96 TRP B O 1
ATOM 2967 N N . ALA B 1 97 ? -4.902 17.562 -10.062 1 91.12 97 ALA B N 1
ATOM 2968 C CA . ALA B 1 97 ? -6.066 17.297 -9.219 1 91.12 97 ALA B CA 1
ATOM 2969 C C . ALA B 1 97 ? -5.883 17.875 -7.82 1 91.12 97 ALA B C 1
ATOM 2971 O O . ALA B 1 97 ? -6.816 18.438 -7.246 1 91.12 97 ALA B O 1
ATOM 2972 N N . GLY B 1 98 ? -4.648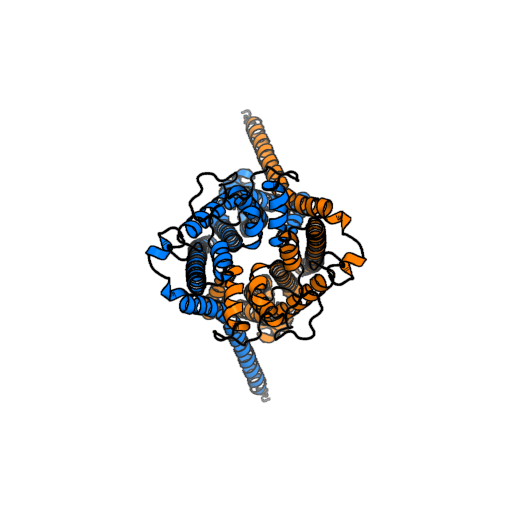 17.656 -7.281 1 92 98 GLY B N 1
ATOM 2973 C CA . GLY B 1 98 ? -4.359 18.25 -5.984 1 92 98 GLY B CA 1
ATOM 2974 C C . GLY B 1 98 ? -4.457 19.766 -5.98 1 92 98 GLY B C 1
ATOM 2975 O O . GLY B 1 98 ? -4.949 20.344 -5.02 1 92 98 GLY B O 1
ATOM 2976 N N . LEU B 1 99 ? -3.982 20.375 -7 1 89.44 99 LEU B N 1
ATOM 2977 C CA . LEU B 1 99 ? -4.082 21.812 -7.164 1 89.44 99 LEU B CA 1
ATOM 2978 C C . LEU B 1 99 ? -5.539 22.266 -7.215 1 89.44 99 LEU B C 1
ATOM 2980 O O . LEU B 1 99 ? -5.906 23.266 -6.605 1 89.44 99 LEU B O 1
ATOM 2984 N N . TYR B 1 100 ? -6.281 21.562 -7.926 1 87 100 TYR B N 1
ATOM 2985 C CA . TYR B 1 100 ? -7.703 21.859 -8.023 1 87 100 TYR B CA 1
ATOM 2986 C C . TYR B 1 100 ? -8.383 21.766 -6.664 1 87 100 TYR B C 1
ATOM 2988 O O . TYR B 1 100 ? -9.172 22.625 -6.289 1 87 100 TYR B O 1
ATOM 2996 N N . LEU B 1 101 ? -8.109 20.75 -5.992 1 90.12 101 LEU B N 1
ATOM 2997 C CA . LEU B 1 101 ? -8.719 20.531 -4.68 1 90.12 101 LEU B CA 1
ATOM 2998 C C . LEU B 1 101 ? -8.336 21.656 -3.721 1 90.12 101 LEU B C 1
ATOM 3000 O O . LEU B 1 101 ? -9.148 22.094 -2.904 1 90.12 101 LEU B O 1
ATOM 3004 N N . TRP B 1 102 ? -7.113 22.031 -3.871 1 89.94 102 TRP B N 1
ATOM 3005 C CA . TRP B 1 102 ? -6.641 23.125 -3.018 1 89.94 102 TRP B CA 1
ATOM 3006 C C . TRP B 1 102 ? -7.316 24.438 -3.385 1 89.94 102 TRP B C 1
ATOM 3008 O O . TRP B 1 102 ? -7.777 25.172 -2.508 1 89.94 102 TRP B O 1
ATOM 3018 N N . ASP B 1 103 ? -7.422 24.734 -4.617 1 86.06 103 ASP B N 1
ATOM 3019 C CA . ASP B 1 103 ? -7.945 26 -5.109 1 86.06 103 ASP B CA 1
ATOM 3020 C C . ASP B 1 103 ? -9.461 26.094 -4.914 1 86.06 103 ASP B C 1
ATOM 3022 O O . ASP B 1 103 ? -9.977 27.125 -4.508 1 86.06 103 ASP B O 1
ATOM 3026 N N . GLN B 1 104 ? -10.148 25.047 -5.273 1 86.25 104 GLN B N 1
ATOM 3027 C CA . GLN B 1 104 ? -11.609 25.016 -5.219 1 86.25 104 GLN B CA 1
ATOM 3028 C C . GLN B 1 104 ? -12.102 24.172 -4.051 1 86.25 104 GLN B C 1
ATOM 3030 O O . GLN B 1 104 ? -13.031 23.375 -4.199 1 86.25 104 GLN B O 1
ATOM 3035 N N . SER B 1 105 ? -11.445 24.297 -2.975 1 85.62 105 SER B N 1
ATOM 3036 C CA . SER B 1 105 ? -11.641 23.422 -1.823 1 85.62 105 SER B CA 1
ATOM 3037 C C . SER B 1 105 ? -13.078 23.5 -1.314 1 85.62 105 SER B C 1
ATOM 3039 O O . SER B 1 105 ? -13.586 22.531 -0.736 1 85.62 105 SER B O 1
ATOM 3041 N N . HIS B 1 106 ? -13.82 24.516 -1.656 1 87.75 106 HIS B N 1
ATOM 3042 C CA . HIS B 1 106 ? -15.133 24.75 -1.065 1 87.75 106 HIS B CA 1
ATOM 3043 C C . HIS B 1 106 ? -16.25 24.203 -1.959 1 87.75 106 HIS B C 1
ATOM 3045 O O . HIS B 1 106 ? -17.406 24.156 -1.547 1 87.75 106 HIS B O 1
ATOM 3051 N N . THR B 1 107 ? -15.961 23.812 -3.07 1 87.62 107 THR B N 1
ATOM 3052 C CA . THR B 1 107 ? -16.969 23.359 -4.016 1 87.62 107 THR B CA 1
ATOM 3053 C C . THR B 1 107 ? -17.375 21.906 -3.734 1 87.62 107 THR B C 1
ATOM 3055 O O . THR B 1 107 ? -16.609 21.156 -3.133 1 87.62 107 THR B O 1
ATOM 3058 N N . ARG B 1 108 ? -18.531 21.594 -4.125 1 88.25 108 ARG B N 1
ATOM 3059 C CA . ARG B 1 108 ? -19.031 20.234 -3.994 1 88.25 108 ARG B CA 1
ATOM 3060 C C . ARG B 1 108 ? -18.188 19.266 -4.824 1 88.25 108 ARG B C 1
ATOM 3062 O O . ARG B 1 108 ? -17.953 18.125 -4.406 1 88.25 108 ARG B O 1
ATOM 3069 N N . LEU B 1 109 ? -17.781 19.719 -5.934 1 85.06 109 LEU B N 1
ATOM 3070 C CA . LEU B 1 109 ? -16.969 18.875 -6.809 1 85.06 109 LEU B CA 1
ATOM 3071 C C . LEU B 1 109 ? -15.648 18.5 -6.129 1 85.06 109 LEU B C 1
ATOM 3073 O O . LEU B 1 109 ? -15.164 17.375 -6.273 1 85.06 109 LEU B O 1
ATOM 3077 N N . ALA B 1 110 ? -15.086 19.453 -5.434 1 87.69 110 ALA B N 1
ATOM 3078 C CA . ALA B 1 110 ? -13.859 19.172 -4.695 1 87.69 110 ALA B CA 1
ATOM 3079 C C . ALA B 1 110 ? -14.102 18.125 -3.615 1 87.69 110 ALA B C 1
ATOM 3081 O O . ALA B 1 110 ? -13.273 17.219 -3.42 1 87.69 110 ALA B O 1
ATOM 3082 N N . GLY B 1 111 ? -15.258 18.219 -2.998 1 87.25 111 GLY B N 1
ATOM 3083 C CA . GLY B 1 111 ? -15.602 17.25 -1.981 1 87.25 111 GLY B CA 1
ATOM 3084 C C . GLY B 1 111 ? -15.758 15.844 -2.533 1 87.25 111 GLY B C 1
ATOM 3085 O O . GLY B 1 111 ? -15.242 14.883 -1.953 1 87.25 111 GLY B O 1
ATOM 3086 N N . VAL B 1 112 ? -16.406 15.727 -3.596 1 86.19 112 VAL B N 1
ATOM 3087 C CA . VAL B 1 112 ? -16.609 14.43 -4.238 1 86.19 112 VAL B CA 1
ATOM 3088 C C . VAL B 1 112 ? -15.266 13.867 -4.699 1 86.19 112 VAL B C 1
ATOM 3090 O O . VAL B 1 112 ? -15.008 12.664 -4.559 1 86.19 112 VAL B O 1
ATOM 3093 N N . THR B 1 113 ? -14.422 14.758 -5.238 1 86.5 113 THR B N 1
ATOM 3094 C CA . THR B 1 113 ? -13.109 14.328 -5.703 1 86.5 113 THR B CA 1
ATOM 3095 C C . THR B 1 113 ? -12.266 13.82 -4.539 1 86.5 113 THR B C 1
ATOM 3097 O O . THR B 1 113 ? -11.562 12.812 -4.664 1 86.5 113 THR B O 1
ATOM 3100 N N . ARG B 1 114 ? -12.367 14.469 -3.422 1 87.81 114 ARG B N 1
ATOM 3101 C CA . ARG B 1 114 ? -11.664 14.023 -2.225 1 87.81 114 ARG B CA 1
ATOM 3102 C C . ARG B 1 114 ? -12.148 12.656 -1.771 1 87.81 114 ARG B C 1
ATOM 3104 O O . ARG B 1 114 ? -11.344 11.773 -1.47 1 87.81 114 ARG B O 1
ATOM 3111 N N . LEU B 1 115 ? -13.43 12.57 -1.815 1 85.5 115 LEU B N 1
ATOM 3112 C CA . LEU B 1 115 ? -14.031 11.312 -1.387 1 85.5 115 LEU B CA 1
ATOM 3113 C C . LEU B 1 115 ? -13.602 10.164 -2.299 1 85.5 115 LEU B C 1
ATOM 3115 O O . LEU B 1 115 ? -13.211 9.094 -1.819 1 85.5 115 LEU B O 1
ATOM 3119 N N . LEU B 1 116 ? -13.664 10.391 -3.547 1 87.81 116 LEU B N 1
ATOM 3120 C CA . LEU B 1 116 ? -13.32 9.352 -4.512 1 87.81 116 LEU B CA 1
ATOM 3121 C C . LEU B 1 116 ? -11.844 8.992 -4.426 1 87.81 116 LEU B C 1
ATOM 3123 O O . LEU B 1 116 ? -11.469 7.828 -4.566 1 87.81 116 LEU B O 1
ATOM 3127 N N . SER B 1 117 ? -10.984 10 -4.273 1 88.75 117 SER B N 1
ATOM 3128 C CA . SER B 1 117 ? -9.562 9.75 -4.102 1 88.75 117 SER B CA 1
ATOM 3129 C C . SER B 1 117 ? -9.289 8.898 -2.865 1 88.75 117 SER B C 1
ATOM 3131 O O . SER B 1 117 ? -8.5 7.953 -2.916 1 88.75 117 SER B O 1
ATOM 3133 N N . ASP B 1 118 ? -10 9.195 -1.818 1 87.06 118 ASP B N 1
ATOM 3134 C CA . ASP B 1 118 ? -9.828 8.445 -0.578 1 87.06 118 ASP B CA 1
ATOM 3135 C C . ASP B 1 118 ? -10.312 7.004 -0.739 1 87.06 118 ASP B C 1
ATOM 3137 O O . ASP B 1 118 ? -9.711 6.078 -0.199 1 87.06 118 ASP B O 1
ATOM 3141 N N . LEU B 1 119 ? -11.391 6.863 -1.439 1 88.81 119 LEU B N 1
ATOM 3142 C CA . LEU B 1 119 ? -11.914 5.523 -1.68 1 88.81 119 LEU B CA 1
ATOM 3143 C C . LEU B 1 119 ? -10.953 4.699 -2.523 1 88.81 119 LEU B C 1
ATOM 3145 O O . LEU B 1 119 ? -10.773 3.504 -2.283 1 88.81 119 LEU B O 1
ATOM 3149 N N . LEU B 1 120 ? -10.367 5.312 -3.461 1 90.62 120 LEU B N 1
ATOM 3150 C CA . LEU B 1 120 ? -9.422 4.629 -4.34 1 90.62 120 LEU B CA 1
ATOM 3151 C C . LEU B 1 120 ? -8.211 4.133 -3.561 1 90.62 120 LEU B C 1
ATOM 3153 O O . LEU B 1 120 ? -7.656 3.076 -3.869 1 90.62 120 LEU B O 1
ATOM 3157 N N . LEU B 1 121 ? -7.832 4.855 -2.541 1 88.62 121 LEU B N 1
ATOM 3158 C CA . LEU B 1 121 ? -6.684 4.48 -1.725 1 88.62 121 LEU B CA 1
ATOM 3159 C C . LEU B 1 121 ? -6.945 3.176 -0.982 1 88.62 121 LEU B C 1
ATOM 3161 O O . LEU B 1 121 ? -6.008 2.465 -0.618 1 88.62 121 LEU B O 1
ATOM 3165 N N . GLY B 1 122 ? -8.18 2.85 -0.831 1 88 122 GLY B N 1
ATOM 3166 C CA . GLY B 1 122 ? -8.539 1.663 -0.073 1 88 122 GLY B CA 1
ATOM 3167 C C . GLY B 1 122 ? -8.711 0.43 -0.939 1 88 122 GLY B C 1
ATOM 3168 O O . GLY B 1 122 ? -8.844 -0.683 -0.426 1 88 122 GLY B O 1
ATOM 3169 N N . VAL B 1 123 ? -8.641 0.615 -2.223 1 91.94 123 VAL B N 1
ATOM 3170 C CA . VAL B 1 123 ? -8.867 -0.506 -3.131 1 91.94 123 VAL B CA 1
ATOM 3171 C C . VAL B 1 123 ? -7.695 -1.485 -3.043 1 91.94 123 VAL B C 1
ATOM 3173 O O . VAL B 1 123 ? -6.535 -1.094 -3.199 1 91.94 123 VAL B O 1
ATOM 3176 N N . PRO B 1 124 ? -7.953 -2.725 -2.828 1 93.56 124 PRO B N 1
ATOM 3177 C CA . PRO B 1 124 ? -6.891 -3.73 -2.756 1 93.56 124 PRO B CA 1
ATOM 3178 C C . PRO B 1 124 ? -6.117 -3.863 -4.066 1 93.56 124 PRO B C 1
ATOM 3180 O O . PRO B 1 124 ? -6.703 -3.775 -5.145 1 93.56 124 PRO B O 1
ATOM 3183 N N . SER B 1 125 ? -4.898 -4.133 -3.953 1 92.5 125 SER B N 1
ATOM 3184 C CA . SER B 1 125 ? -4.027 -4.109 -5.125 1 92.5 125 SER B CA 1
ATOM 3185 C C . SER B 1 125 ? -4.379 -5.234 -6.094 1 92.5 125 SER B C 1
ATOM 3187 O O . SER B 1 125 ? -4.23 -5.078 -7.309 1 92.5 125 SER B O 1
ATOM 3189 N N . VAL B 1 126 ? -4.84 -6.41 -5.562 1 95.44 126 VAL B N 1
ATOM 3190 C CA . VAL B 1 126 ? -5.199 -7.535 -6.426 1 95.44 126 VAL B CA 1
ATOM 3191 C C . VAL B 1 126 ? -6.344 -7.129 -7.352 1 95.44 126 VAL B C 1
ATOM 3193 O O . VAL B 1 126 ? -6.395 -7.555 -8.508 1 95.44 126 VAL B O 1
ATOM 3196 N N . ILE B 1 127 ? -7.215 -6.297 -6.859 1 96.06 127 ILE B N 1
ATOM 3197 C CA . ILE B 1 127 ? -8.352 -5.844 -7.652 1 96.06 127 ILE B CA 1
ATOM 3198 C C . ILE B 1 127 ? -7.859 -4.949 -8.789 1 96.06 127 ILE B C 1
ATOM 3200 O O . ILE B 1 127 ? -8.336 -5.051 -9.922 1 96.06 127 ILE B O 1
ATOM 3204 N N . TRP B 1 128 ? -6.898 -4.113 -8.484 1 95.06 128 TRP B N 1
ATOM 3205 C CA . TRP B 1 128 ? -6.285 -3.297 -9.523 1 95.06 128 TRP B CA 1
ATOM 3206 C C . TRP B 1 128 ? -5.676 -4.172 -10.617 1 95.06 128 TRP B C 1
ATOM 3208 O O . TRP B 1 128 ? -5.793 -3.865 -11.805 1 95.06 128 TRP B O 1
ATOM 3218 N N . GLY B 1 129 ? -5.102 -5.23 -10.203 1 94.56 129 GLY B N 1
ATOM 3219 C CA . GLY B 1 129 ? -4.488 -6.145 -11.156 1 94.56 129 GLY B CA 1
ATOM 3220 C C . GLY B 1 129 ? -5.496 -6.816 -12.07 1 94.56 129 GLY B C 1
ATOM 3221 O O . GLY B 1 129 ? -5.336 -6.805 -13.289 1 94.56 129 GLY B O 1
ATOM 3222 N N . VAL B 1 130 ? -6.52 -7.328 -11.492 1 93.56 130 VAL B N 1
ATOM 3223 C CA . VAL B 1 130 ? -7.504 -8.078 -12.266 1 93.56 130 VAL B CA 1
ATOM 3224 C C . VAL B 1 130 ? -8.266 -7.137 -13.195 1 93.56 130 VAL B C 1
ATOM 3226 O O . VAL B 1 130 ? -8.523 -7.473 -14.352 1 93.56 130 VAL B O 1
ATOM 3229 N N . VAL B 1 131 ? -8.609 -6 -12.703 1 92.75 131 VAL B N 1
ATOM 3230 C CA . VAL B 1 131 ? -9.312 -5.027 -13.531 1 92.75 131 VAL B CA 1
ATOM 3231 C C . VAL B 1 131 ? -8.391 -4.523 -14.633 1 92.75 131 VAL B C 1
ATOM 3233 O O . VAL B 1 131 ? -8.812 -4.359 -15.781 1 92.75 131 VAL B O 1
ATOM 3236 N N . GLY B 1 132 ? -7.129 -4.238 -14.273 1 93.19 132 GLY B N 1
ATOM 3237 C CA . GLY B 1 132 ? -6.168 -3.881 -15.305 1 93.19 132 GLY B CA 1
ATOM 3238 C C . GLY B 1 132 ? -6.043 -4.934 -16.391 1 93.19 132 GLY B C 1
ATOM 3239 O O . GLY B 1 132 ? -5.945 -4.602 -17.578 1 93.19 132 GLY B O 1
ATOM 3240 N N . PHE B 1 133 ? -6.078 -6.184 -15.977 1 91.75 133 PHE B N 1
ATOM 3241 C CA . PHE B 1 133 ? -6.027 -7.301 -16.906 1 91.75 133 PHE B CA 1
ATOM 3242 C C . PHE B 1 133 ? -7.203 -7.246 -17.875 1 91.75 133 PHE B C 1
ATOM 3244 O O . PHE B 1 133 ? -7.016 -7.348 -19.094 1 91.75 133 PHE B O 1
ATOM 3251 N N . TYR B 1 134 ? -8.359 -7.008 -17.359 1 90.12 134 TYR B N 1
ATOM 3252 C CA . TYR B 1 134 ? -9.562 -7.035 -18.188 1 90.12 134 TYR B CA 1
ATOM 3253 C C . TYR B 1 134 ? -9.664 -5.773 -19.047 1 90.12 134 TYR B C 1
ATOM 3255 O O . TYR B 1 134 ? -10.211 -5.809 -20.141 1 90.12 134 TYR B O 1
ATOM 3263 N N . VAL B 1 135 ? -9.109 -4.672 -18.578 1 90.19 135 VAL B N 1
ATOM 3264 C CA . VAL B 1 135 ? -9.242 -3.412 -19.297 1 90.19 135 VAL B CA 1
ATOM 3265 C C . VAL B 1 135 ? -8.125 -3.299 -20.344 1 90.19 135 VAL B C 1
ATOM 3267 O O . VAL B 1 135 ? -8.383 -2.936 -21.5 1 90.19 135 VAL B O 1
ATOM 3270 N N . PHE B 1 136 ? -6.898 -3.682 -19.984 1 91.19 136 PHE B N 1
ATOM 3271 C CA . PHE B 1 136 ? -5.75 -3.375 -20.828 1 91.19 136 PHE B CA 1
ATOM 3272 C C . PHE B 1 136 ? -5.281 -4.617 -21.562 1 91.19 136 PHE B C 1
ATOM 3274 O O . PHE B 1 136 ? -4.805 -4.523 -22.703 1 91.19 136 PHE B O 1
ATOM 3281 N N . SER B 1 137 ? -5.395 -5.809 -20.953 1 87.5 137 SER B N 1
ATOM 3282 C CA . SER B 1 137 ? -4.621 -6.945 -21.438 1 87.5 137 SER B CA 1
ATOM 3283 C C . SER B 1 137 ? -5.492 -7.891 -22.266 1 87.5 137 SER B C 1
ATOM 3285 O O . SER B 1 137 ? -5.059 -8.398 -23.297 1 87.5 137 SER B O 1
ATOM 3287 N N . THR B 1 138 ? -6.719 -8.188 -21.797 1 83.69 138 THR B N 1
ATOM 3288 C CA . THR B 1 138 ? -7.516 -9.258 -22.391 1 83.69 138 THR B CA 1
ATOM 3289 C C . THR B 1 138 ? -8.25 -8.766 -23.625 1 83.69 138 THR B C 1
ATOM 3291 O O . THR B 1 138 ? -8.414 -7.555 -23.812 1 83.69 138 THR B O 1
ATOM 3294 N N . ASN B 1 139 ? -8.641 -9.719 -24.328 1 72.31 139 ASN B N 1
ATOM 3295 C CA . ASN B 1 139 ? -9.445 -9.461 -25.516 1 72.31 139 ASN B CA 1
ATOM 3296 C C . ASN B 1 139 ? -10.938 -9.43 -25.188 1 72.31 139 ASN B C 1
ATOM 3298 O O . ASN B 1 139 ? -11.75 -8.992 -26 1 72.31 139 ASN B O 1
ATOM 3302 N N . THR B 1 140 ? -11.352 -9.977 -24.188 1 58.41 140 THR B N 1
ATOM 3303 C CA . THR B 1 140 ? -12.766 -10.195 -23.906 1 58.41 140 THR B CA 1
ATOM 3304 C C . THR B 1 140 ? -13.383 -8.969 -23.234 1 58.41 140 THR B C 1
ATOM 3306 O O . THR B 1 140 ? -14.602 -8.883 -23.094 1 58.41 140 THR B O 1
ATOM 3309 N N . GLY B 1 141 ? -12.539 -8.008 -22.812 1 54.72 141 GLY B N 1
ATOM 3310 C CA . GLY B 1 141 ? -13.148 -6.871 -22.156 1 54.72 141 GLY B CA 1
ATOM 3311 C C . GLY B 1 141 ? -13.07 -5.594 -22.969 1 54.72 141 GLY B C 1
ATOM 3312 O O . GLY B 1 141 ? -13.148 -5.629 -24.203 1 54.72 141 GLY B O 1
ATOM 3313 N N . TRP B 1 142 ? -13.273 -4.477 -22.344 1 61.75 142 TRP B N 1
ATOM 3314 C CA . TRP B 1 142 ? -13.102 -3.182 -23 1 61.75 142 TRP B CA 1
ATOM 3315 C C . TRP B 1 142 ? -11.742 -3.094 -23.672 1 61.75 142 TRP B C 1
ATOM 3317 O O . TRP B 1 142 ? -11.43 -2.092 -24.328 1 61.75 142 TRP B O 1
ATOM 3327 N N . GLY B 1 143 ? -11.008 -4.215 -23.797 1 63.09 143 GLY B N 1
ATOM 3328 C CA . GLY B 1 143 ? -9.586 -4.477 -23.656 1 63.09 143 GLY B CA 1
ATOM 3329 C C . GLY B 1 143 ? -8.773 -4.016 -24.844 1 63.09 143 GLY B C 1
ATOM 3330 O O . GLY B 1 143 ? -9.266 -4.004 -25.969 1 63.09 143 GLY B O 1
ATOM 3331 N N . LEU B 1 144 ? -7.922 -3.107 -24.656 1 76.38 144 LEU B N 1
ATOM 3332 C CA . LEU B 1 144 ? -6.934 -2.521 -25.562 1 76.38 144 LEU B CA 1
ATOM 3333 C C . LEU B 1 144 ? -6.02 -3.594 -26.141 1 76.38 144 LEU B C 1
ATOM 3335 O O . LEU B 1 144 ? -5.277 -3.336 -27.094 1 76.38 144 LEU B O 1
ATOM 3339 N N . HIS B 1 145 ? -6.238 -4.949 -25.656 1 81.56 145 HIS B N 1
ATOM 3340 C CA . HIS B 1 145 ? -5.562 -6.137 -26.172 1 81.56 145 HIS B CA 1
ATOM 3341 C C . HIS B 1 145 ? -4.051 -5.934 -26.203 1 81.56 145 HIS B C 1
ATOM 3343 O O . HIS B 1 145 ? -3.4 -6.254 -27.203 1 81.56 145 HIS B O 1
ATOM 3349 N N . TRP B 1 146 ? -3.551 -5.352 -25.172 1 86.06 146 TRP B N 1
ATOM 3350 C CA . TRP B 1 146 ? -2.113 -5.105 -25.109 1 86.06 146 TRP B CA 1
ATOM 3351 C C . TRP B 1 146 ? -1.37 -6.336 -24.609 1 86.06 146 TRP B C 1
ATOM 3353 O O . TRP B 1 146 ? -0.14 -6.395 -24.672 1 86.06 146 TRP B O 1
ATOM 3363 N N . GLY B 1 147 ? -2.207 -7.406 -24.141 1 86.38 147 GLY B N 1
ATOM 3364 C CA . GLY B 1 147 ? -1.538 -8.539 -23.516 1 86.38 147 GLY B CA 1
ATOM 3365 C C . GLY B 1 147 ? -0.786 -8.172 -22.25 1 86.38 147 GLY B C 1
ATOM 3366 O O . GLY B 1 147 ? -0.969 -7.074 -21.719 1 86.38 147 GLY B O 1
ATOM 3367 N N . PHE B 1 148 ? -0.098 -9.102 -21.734 1 90.12 148 PHE B N 1
ATOM 3368 C CA . PHE B 1 148 ? 0.833 -8.766 -20.672 1 90.12 148 PHE B CA 1
ATOM 3369 C C . PHE B 1 148 ? 1.903 -7.805 -21.156 1 90.12 148 PHE B C 1
ATOM 3371 O O . PHE B 1 148 ? 2.646 -8.117 -22.094 1 90.12 148 PHE B O 1
ATOM 3378 N N . SER B 1 149 ? 1.936 -6.613 -20.594 1 93.69 149 SER B N 1
ATOM 3379 C CA . SER B 1 149 ? 2.83 -5.598 -21.141 1 93.69 149 SER B CA 1
ATOM 3380 C C . SER B 1 149 ? 3.213 -4.57 -20.078 1 93.69 149 SER B C 1
ATOM 3382 O O . SER B 1 149 ? 2.461 -4.344 -19.125 1 93.69 149 SER B O 1
ATOM 3384 N N . GLY B 1 150 ? 4.387 -4.016 -20.344 1 95.38 150 GLY B N 1
ATOM 3385 C CA . GLY B 1 150 ? 4.836 -2.938 -19.484 1 95.38 150 GLY B CA 1
ATOM 3386 C C . GLY B 1 150 ? 3.877 -1.763 -19.453 1 95.38 150 GLY B C 1
ATOM 3387 O O . GLY B 1 150 ? 3.715 -1.118 -18.406 1 95.38 150 GLY B O 1
ATOM 3388 N N . LEU B 1 151 ? 3.217 -1.522 -20.516 1 95.19 151 LEU B N 1
ATOM 3389 C CA . LEU B 1 151 ? 2.293 -0.395 -20.578 1 95.19 151 LEU B CA 1
ATOM 3390 C C . LEU B 1 151 ? 1.056 -0.659 -19.734 1 95.19 151 LEU B C 1
ATOM 3392 O O . LEU B 1 151 ? 0.594 0.226 -19 1 95.19 151 LEU B O 1
ATOM 3396 N N . ALA B 1 152 ? 0.5 -1.848 -19.875 1 94.62 152 ALA B N 1
ATOM 3397 C CA . ALA B 1 152 ? -0.648 -2.219 -19.062 1 94.62 152 ALA B CA 1
ATOM 3398 C C . ALA B 1 152 ? -0.313 -2.121 -17.578 1 94.62 152 ALA B C 1
ATOM 3400 O O . ALA B 1 152 ? -1.077 -1.547 -16.797 1 94.62 152 ALA B O 1
ATOM 3401 N N . ALA B 1 153 ? 0.865 -2.643 -17.25 1 96.31 153 ALA B N 1
ATOM 3402 C CA . ALA B 1 153 ? 1.312 -2.629 -15.859 1 96.31 153 ALA B CA 1
ATOM 3403 C C . ALA B 1 153 ? 1.625 -1.21 -15.398 1 96.31 153 ALA B C 1
ATOM 3405 O O . ALA B 1 153 ? 1.223 -0.804 -14.305 1 96.31 153 ALA B O 1
ATOM 3406 N N . GLY B 1 154 ? 2.357 -0.486 -16.203 1 96.88 154 GLY B N 1
ATOM 3407 C CA . GLY B 1 154 ? 2.707 0.885 -15.859 1 96.88 154 GLY B CA 1
ATOM 3408 C C . GLY B 1 154 ? 1.496 1.773 -15.648 1 96.88 154 GLY B C 1
ATOM 3409 O O . GLY B 1 154 ? 1.458 2.559 -14.695 1 96.88 154 GLY B O 1
ATOM 3410 N N . LEU B 1 155 ? 0.517 1.65 -16.453 1 95.19 155 LEU B N 1
ATOM 3411 C CA . LEU B 1 155 ? -0.695 2.449 -16.312 1 95.19 155 LEU B CA 1
ATOM 3412 C C . LEU B 1 155 ? -1.49 2.018 -15.086 1 95.19 155 LEU B C 1
ATOM 3414 O O . LEU B 1 155 ? -2.043 2.859 -14.367 1 95.19 155 LEU B O 1
ATOM 3418 N N . THR B 1 156 ? -1.633 0.708 -14.883 1 95.94 156 THR B N 1
ATOM 3419 C CA . THR B 1 156 ? -2.309 0.221 -13.688 1 95.94 156 THR B CA 1
ATOM 3420 C C . THR B 1 156 ? -1.66 0.794 -12.43 1 95.94 156 THR B C 1
ATOM 3422 O O . THR B 1 156 ? -2.35 1.318 -11.555 1 95.94 156 THR B O 1
ATOM 3425 N N . LEU B 1 157 ? -0.314 0.735 -12.375 1 97.06 157 LEU B N 1
ATOM 3426 C CA . LEU B 1 157 ? 0.421 1.315 -11.258 1 97.06 157 LEU B CA 1
ATOM 3427 C C . LEU B 1 157 ? 0.203 2.822 -11.188 1 97.06 157 LEU B C 1
ATOM 3429 O O . LEU B 1 157 ? 0.109 3.391 -10.094 1 97.06 157 LEU B O 1
ATOM 3433 N N . GLY B 1 158 ? 0.147 3.42 -12.312 1 96.88 158 GLY B N 1
ATOM 3434 C CA . GLY B 1 158 ? -0.122 4.848 -12.367 1 96.88 158 GLY B CA 1
ATOM 3435 C C . GLY B 1 158 ? -1.458 5.227 -11.75 1 96.88 158 GLY B C 1
ATOM 3436 O O . GLY B 1 158 ? -1.554 6.211 -11.016 1 96.88 158 GLY B O 1
ATOM 3437 N N . PHE B 1 159 ? -2.443 4.477 -12.062 1 95.56 159 PHE B N 1
ATOM 3438 C CA . PHE B 1 159 ? -3.768 4.742 -11.516 1 95.56 159 PHE B CA 1
ATOM 3439 C C . PHE B 1 159 ? -3.768 4.57 -10 1 95.56 159 PHE B C 1
ATOM 3441 O O . PHE B 1 159 ? -4.441 5.312 -9.281 1 95.56 159 PHE B O 1
ATOM 3448 N N . ILE B 1 160 ? -3.033 3.598 -9.508 1 94.81 160 ILE B N 1
ATOM 3449 C CA . ILE B 1 160 ? -2.893 3.406 -8.07 1 94.81 160 ILE B CA 1
ATOM 3450 C C . ILE B 1 160 ? -2.234 4.633 -7.445 1 94.81 160 ILE B C 1
ATOM 3452 O O . ILE B 1 160 ? -2.625 5.07 -6.359 1 94.81 160 ILE B O 1
ATOM 3456 N N . MET B 1 161 ? -1.352 5.219 -8.148 1 95.94 161 MET B N 1
ATOM 3457 C CA . MET B 1 161 ? -0.493 6.281 -7.641 1 95.94 161 MET B CA 1
ATOM 3458 C C . MET B 1 161 ? -1.198 7.633 -7.715 1 95.94 161 MET B C 1
ATOM 3460 O O . MET B 1 161 ? -0.841 8.562 -6.992 1 95.94 161 MET B O 1
ATOM 3464 N N . ILE B 1 162 ? -2.223 7.805 -8.469 1 95.06 162 ILE B N 1
ATOM 3465 C CA . ILE B 1 162 ? -2.883 9.078 -8.719 1 95.06 162 ILE B CA 1
ATOM 3466 C C . ILE B 1 162 ? -3.439 9.633 -7.406 1 95.06 162 ILE B C 1
ATOM 3468 O O . ILE B 1 162 ? -3.154 10.773 -7.035 1 95.06 162 ILE B O 1
ATOM 3472 N N . PRO B 1 163 ? -4.254 8.859 -6.707 1 93 163 PRO B N 1
ATOM 3473 C CA . PRO B 1 163 ? -4.824 9.438 -5.488 1 93 163 PRO B CA 1
ATOM 3474 C C . PRO B 1 163 ? -3.76 9.773 -4.441 1 93 163 PRO B C 1
ATOM 3476 O O . PRO B 1 163 ? -3.928 10.719 -3.668 1 93 163 PRO B O 1
ATOM 3479 N N . ILE B 1 164 ? -2.65 9.047 -4.406 1 92.56 164 ILE B N 1
ATOM 3480 C CA . ILE B 1 164 ? -1.556 9.352 -3.492 1 92.56 164 ILE B CA 1
ATOM 3481 C C . ILE B 1 164 ? -0.975 10.727 -3.822 1 92.56 164 ILE B C 1
ATOM 3483 O O . ILE B 1 164 ? -0.891 11.602 -2.951 1 92.56 164 ILE B O 1
ATOM 3487 N N . VAL B 1 165 ? -0.706 10.953 -5.066 1 94.56 165 VAL B N 1
ATOM 3488 C CA . VAL B 1 165 ? -0.112 12.211 -5.508 1 94.56 165 VAL B CA 1
ATOM 3489 C C . VAL B 1 165 ? -1.114 13.352 -5.324 1 94.56 165 VAL B C 1
ATOM 3491 O O . VAL B 1 165 ? -0.742 14.453 -4.922 1 94.56 165 VAL B O 1
ATOM 3494 N N . THR B 1 166 ? -2.352 13.07 -5.594 1 93.44 166 THR B N 1
ATOM 3495 C CA . THR B 1 166 ? -3.402 14.078 -5.465 1 93.44 166 THR B CA 1
ATOM 3496 C C . THR B 1 166 ? -3.502 14.57 -4.027 1 93.44 166 THR B C 1
ATOM 3498 O O . THR B 1 166 ? -3.451 15.781 -3.775 1 93.44 166 THR B O 1
ATOM 3501 N N . ARG B 1 167 ? -3.543 13.656 -3.131 1 90.69 167 ARG B N 1
ATOM 3502 C CA . ARG B 1 167 ? -3.773 14.023 -1.736 1 90.69 167 ARG B CA 1
ATOM 3503 C C . ARG B 1 167 ? -2.537 14.672 -1.129 1 90.69 167 ARG B C 1
ATOM 3505 O O . ARG B 1 167 ? -2.65 15.625 -0.35 1 90.69 167 ARG B O 1
ATOM 3512 N N . VAL B 1 168 ? -1.4 14.203 -1.427 1 91 168 VAL B N 1
ATOM 3513 C CA . VAL B 1 168 ? -0.186 14.789 -0.868 1 91 168 VAL B CA 1
ATOM 3514 C C . VAL B 1 168 ? 0.028 16.188 -1.445 1 91 168 VAL B C 1
ATOM 3516 O O . VAL B 1 168 ? 0.531 17.078 -0.759 1 91 168 VAL B O 1
ATOM 3519 N N . THR B 1 169 ? -0.312 16.328 -2.705 1 93.12 169 THR B N 1
ATOM 3520 C CA . THR B 1 169 ? -0.222 17.656 -3.322 1 93.12 169 THR B CA 1
ATOM 3521 C C . THR B 1 169 ? -1.177 18.641 -2.645 1 93.12 169 THR B C 1
ATOM 3523 O O . THR B 1 169 ? -0.785 19.75 -2.291 1 93.12 169 THR B O 1
ATOM 3526 N N . GLU B 1 170 ? -2.379 18.203 -2.488 1 92.19 170 GLU B N 1
ATOM 3527 C CA . GLU B 1 170 ? -3.35 19.062 -1.808 1 92.19 170 GLU B CA 1
ATOM 3528 C C . GLU B 1 170 ? -2.859 19.453 -0.416 1 92.19 170 GLU B C 1
ATOM 3530 O O . GLU B 1 170 ? -2.92 20.625 -0.037 1 92.19 170 GLU B O 1
ATOM 3535 N N . GLN B 1 171 ? -2.375 18.469 0.285 1 89.31 171 GLN B N 1
ATOM 3536 C CA . GLN B 1 171 ? -1.913 18.703 1.648 1 89.31 171 GLN B CA 1
ATOM 3537 C C . GLN B 1 171 ? -0.715 19.656 1.667 1 89.31 171 GLN B C 1
ATOM 3539 O O . GLN B 1 171 ? -0.635 20.547 2.512 1 89.31 171 GLN B O 1
ATOM 3544 N N . ALA B 1 172 ? 0.226 19.453 0.804 1 91.25 172 ALA B N 1
ATOM 3545 C CA . ALA B 1 172 ? 1.401 20.312 0.717 1 91.25 172 ALA B CA 1
ATOM 3546 C C . ALA B 1 172 ? 1.002 21.75 0.433 1 91.25 172 ALA B C 1
ATOM 3548 O O . ALA B 1 172 ? 1.577 22.688 0.999 1 91.25 172 ALA B O 1
ATOM 3549 N N . LEU B 1 173 ? 0.033 21.938 -0.358 1 92.38 173 LEU B N 1
ATOM 3550 C CA . LEU B 1 173 ? -0.428 23.266 -0.713 1 92.38 173 LEU B CA 1
ATOM 3551 C C . LEU B 1 173 ? -1.186 23.906 0.445 1 92.38 173 LEU B C 1
ATOM 3553 O O . LEU B 1 173 ? -1.121 25.125 0.639 1 92.38 173 LEU B O 1
ATOM 3557 N N . ARG B 1 174 ? -1.88 23.094 1.156 1 90.25 174 ARG B N 1
ATOM 3558 C CA . ARG B 1 174 ? -2.619 23.594 2.312 1 90.25 174 ARG B CA 1
ATOM 3559 C C . ARG B 1 174 ? -1.668 24.078 3.4 1 90.25 174 ARG B C 1
ATOM 3561 O O . ARG B 1 174 ? -2.041 24.906 4.23 1 90.25 174 ARG B O 1
ATOM 3568 N N . ASP B 1 175 ? -0.476 23.609 3.35 1 86.81 175 ASP B N 1
ATOM 3569 C CA . ASP B 1 175 ? 0.518 23.984 4.348 1 86.81 175 ASP B CA 1
ATOM 3570 C C . ASP B 1 175 ? 1.092 25.375 4.055 1 86.81 175 ASP B C 1
ATOM 3572 O O . ASP B 1 175 ? 1.739 25.984 4.91 1 86.81 175 ASP B O 1
ATOM 3576 N N . VAL B 1 176 ? 0.838 25.906 2.9 1 88.81 176 VAL B N 1
ATOM 3577 C CA . VAL B 1 176 ? 1.284 27.25 2.553 1 88.81 176 VAL B CA 1
ATOM 3578 C C . VAL B 1 176 ? 0.419 28.281 3.273 1 88.81 176 VAL B C 1
ATOM 3580 O O . VAL B 1 176 ? -0.811 28.234 3.193 1 88.81 176 VAL B O 1
ATOM 3583 N N . PRO B 1 177 ? 1.021 29.203 3.961 1 89.19 177 PRO B N 1
ATOM 3584 C CA . PRO B 1 177 ? 0.254 30.219 4.707 1 89.19 177 PRO B CA 1
ATOM 3585 C C . PRO B 1 177 ? -0.72 30.984 3.822 1 89.19 177 PRO B C 1
ATOM 3587 O O . PRO B 1 177 ? -0.341 31.469 2.748 1 89.19 177 PRO B O 1
ATOM 3590 N N . ARG B 1 178 ? -1.847 31.188 4.246 1 87.12 178 ARG B N 1
ATOM 3591 C CA . ARG B 1 178 ? -2.908 31.859 3.51 1 87.12 178 ARG B CA 1
ATOM 3592 C C . ARG B 1 178 ? -2.586 33.344 3.32 1 87.12 178 ARG B C 1
ATOM 3594 O O . ARG B 1 178 ? -2.998 33.938 2.33 1 87.12 178 ARG B O 1
ATOM 3601 N N . SER B 1 179 ? -1.846 33.781 4.305 1 89.25 179 SER B N 1
ATOM 3602 C CA . SER B 1 179 ? -1.488 35.188 4.242 1 89.25 179 SER B CA 1
ATOM 3603 C C . SER B 1 179 ? -0.693 35.531 2.98 1 89.25 179 SER B C 1
ATOM 3605 O O . SER B 1 179 ? -0.86 36.594 2.387 1 89.25 179 SER B O 1
ATOM 3607 N N . TYR B 1 180 ? 0.094 34.531 2.576 1 87.31 180 TYR B N 1
ATOM 3608 C CA . TYR B 1 180 ? 0.885 34.688 1.362 1 87.31 180 TYR B CA 1
ATOM 3609 C C . TYR B 1 180 ? -0.01 34.719 0.128 1 87.31 180 TYR B C 1
ATOM 3611 O O . TYR B 1 180 ? 0.202 35.531 -0.783 1 87.31 180 TYR B O 1
ATOM 3619 N N . ILE B 1 181 ? -0.952 34 0.162 1 89.19 181 ILE B N 1
ATOM 3620 C CA . ILE B 1 181 ? -1.867 33.844 -0.966 1 89.19 181 ILE B CA 1
ATOM 3621 C C . ILE B 1 181 ? -2.775 35.094 -1.038 1 89.19 181 ILE B C 1
ATOM 3623 O O . ILE B 1 181 ? -2.914 35.688 -2.096 1 89.19 181 ILE B O 1
ATOM 3627 N N . GLU B 1 182 ? -3.33 35.5 0.017 1 89.81 182 GLU B N 1
ATOM 3628 C CA . GLU B 1 182 ? -4.215 36.656 0.09 1 89.81 182 GLU B CA 1
ATOM 3629 C C . GLU B 1 182 ? -3.473 37.938 -0.253 1 89.81 182 GLU B C 1
ATOM 3631 O O . GLU B 1 182 ? -4.031 38.844 -0.891 1 89.81 182 GLU B O 1
ATOM 3636 N N . GLY B 1 183 ? -2.295 37.938 0.226 1 90.56 183 GLY B N 1
ATOM 3637 C CA . GLY B 1 183 ? -1.48 39.125 -0.099 1 90.56 183 GLY B CA 1
ATOM 3638 C C . GLY B 1 183 ? -1.242 39.281 -1.588 1 90.56 183 GLY B C 1
ATOM 3639 O O . GLY B 1 183 ? -1.358 40.375 -2.123 1 90.56 183 GLY B O 1
ATOM 3640 N N . ALA B 1 184 ? -0.929 38.219 -2.236 1 91.19 184 ALA B N 1
ATOM 3641 C CA . ALA B 1 184 ? -0.677 38.25 -3.674 1 91.19 184 ALA B CA 1
ATOM 3642 C C . ALA B 1 184 ? -1.947 38.594 -4.445 1 91.19 184 ALA B C 1
ATOM 3644 O O . ALA B 1 184 ? -1.905 39.375 -5.414 1 91.19 184 ALA B O 1
ATOM 3645 N N . LEU B 1 185 ? -3.008 38.125 -3.986 1 88.81 185 LEU B N 1
ATOM 3646 C CA . LEU B 1 185 ? -4.285 38.438 -4.629 1 88.81 185 LEU B CA 1
ATOM 3647 C C . LEU B 1 185 ? -4.668 39.875 -4.434 1 88.81 185 LEU B C 1
ATOM 3649 O O . LEU B 1 185 ? -5.207 40.531 -5.344 1 88.81 185 LEU B O 1
ATOM 3653 N N . ALA B 1 186 ? -4.406 40.344 -3.324 1 92.44 186 ALA B N 1
ATOM 3654 C CA . ALA B 1 186 ? -4.688 41.75 -3.027 1 92.44 186 ALA B CA 1
ATOM 3655 C C . ALA B 1 186 ? -3.854 42.688 -3.904 1 92.44 186 ALA B C 1
ATOM 3657 O O . ALA B 1 186 ? -4.285 43.781 -4.238 1 92.44 186 ALA B O 1
ATOM 3658 N N . LEU B 1 187 ? -2.697 42.219 -4.285 1 93 187 LEU B N 1
ATOM 3659 C CA . LEU B 1 187 ? -1.797 43 -5.125 1 93 187 LEU B CA 1
ATOM 3660 C C . LEU B 1 187 ? -2.18 42.875 -6.598 1 93 187 LEU B C 1
ATOM 3662 O O . LEU B 1 187 ? -1.555 43.5 -7.461 1 93 187 LEU B O 1
ATOM 3666 N N . GLY B 1 188 ? -3.232 42.094 -6.906 1 89.75 188 GLY B N 1
ATOM 3667 C CA . GLY B 1 188 ? -3.764 42.031 -8.258 1 89.75 188 GLY B CA 1
ATOM 3668 C C . GLY B 1 188 ? -3.326 40.781 -9.016 1 89.75 188 GLY B C 1
ATOM 3669 O O . GLY B 1 188 ? -3.611 40.656 -10.203 1 89.75 188 GLY B O 1
ATOM 3670 N N . ALA B 1 189 ? -2.588 39.938 -8.297 1 89.75 189 ALA B N 1
ATOM 3671 C CA . ALA B 1 189 ? -2.193 38.719 -8.961 1 89.75 189 ALA B CA 1
ATOM 3672 C C . ALA B 1 189 ? -3.41 37.844 -9.281 1 89.75 189 ALA B C 1
ATOM 3674 O O . ALA B 1 189 ? -4.371 37.812 -8.508 1 89.75 189 ALA B O 1
ATOM 3675 N N . THR B 1 190 ? -3.32 37.188 -10.445 1 85.31 190 THR B N 1
ATOM 3676 C CA . THR B 1 190 ? -4.379 36.25 -10.789 1 85.31 190 THR B CA 1
ATOM 3677 C C . THR B 1 190 ? -4.203 34.938 -10.031 1 85.31 190 THR B C 1
ATOM 3679 O O . THR B 1 190 ? -3.125 34.656 -9.508 1 85.31 190 THR B O 1
ATOM 3682 N N . ARG B 1 191 ? -5.266 34.188 -9.93 1 81.75 191 ARG B N 1
ATOM 3683 C CA . ARG B 1 191 ? -5.215 32.906 -9.234 1 81.75 191 ARG B CA 1
ATOM 3684 C C . ARG B 1 191 ? -4.172 32 -9.852 1 81.75 191 ARG B C 1
ATOM 3686 O O . ARG B 1 191 ? -3.475 31.266 -9.141 1 81.75 191 ARG B O 1
ATOM 3693 N N . PHE B 1 192 ? -4.074 32.031 -11.125 1 81.94 192 PHE B N 1
ATOM 3694 C CA . PHE B 1 192 ? -3.105 31.203 -11.82 1 81.94 192 PHE B CA 1
ATOM 3695 C C . PHE B 1 192 ? -1.682 31.641 -11.5 1 81.94 192 PHE B C 1
ATOM 3697 O O . PHE B 1 192 ? -0.792 30.797 -11.336 1 81.94 192 PHE B O 1
ATOM 3704 N N . GLN B 1 193 ? -1.489 32.906 -11.438 1 86.44 193 GLN B N 1
ATOM 3705 C CA . GLN B 1 193 ? -0.178 33.438 -11.07 1 86.44 193 GLN B CA 1
ATOM 3706 C C . GLN B 1 193 ? 0.197 33.031 -9.648 1 86.44 193 GLN B C 1
ATOM 3708 O O . GLN B 1 193 ? 1.347 32.656 -9.383 1 86.44 193 GLN B O 1
ATOM 3713 N N . VAL B 1 194 ? -0.812 33.094 -8.797 1 88 194 VAL B N 1
ATOM 3714 C CA . VAL B 1 194 ? -0.579 32.719 -7.41 1 88 194 VAL B CA 1
ATOM 3715 C C . VAL B 1 194 ? -0.219 31.234 -7.34 1 88 194 VAL B C 1
ATOM 3717 O O . VAL B 1 194 ? 0.722 30.844 -6.641 1 88 194 VAL B O 1
ATOM 3720 N N . MET B 1 195 ? -0.925 30.469 -8.086 1 87.5 195 MET B N 1
ATOM 3721 C CA . MET B 1 195 ? -0.685 29.031 -8.102 1 87.5 195 MET B CA 1
ATOM 3722 C C . MET B 1 195 ? 0.705 28.719 -8.641 1 87.5 195 MET B C 1
ATOM 3724 O O . MET B 1 195 ? 1.471 27.984 -8.016 1 87.5 195 MET B O 1
ATOM 3728 N N . ARG B 1 196 ? 1.056 29.219 -9.711 1 87.62 196 ARG B N 1
ATOM 3729 C CA . ARG B 1 196 ? 2.277 28.891 -10.438 1 87.62 196 ARG B CA 1
ATOM 3730 C C . ARG B 1 196 ? 3.498 29.516 -9.773 1 87.62 196 ARG B C 1
ATOM 3732 O O . ARG B 1 196 ? 4.543 28.875 -9.656 1 87.62 196 ARG B O 1
ATOM 3739 N N . ASP B 1 197 ? 3.326 30.734 -9.297 1 90.88 197 ASP B N 1
ATOM 3740 C CA . ASP B 1 197 ? 4.5 31.5 -8.891 1 90.88 197 ASP B CA 1
ATOM 3741 C C . ASP B 1 197 ? 4.668 31.484 -7.375 1 90.88 197 ASP B C 1
ATOM 3743 O O . ASP B 1 197 ? 5.75 31.781 -6.863 1 90.88 197 ASP B O 1
ATOM 3747 N N . LEU B 1 198 ? 3.658 31.125 -6.645 1 91 198 LEU B N 1
ATOM 3748 C CA . LEU B 1 198 ? 3.758 31.203 -5.191 1 91 198 LEU B CA 1
ATOM 3749 C C . LEU B 1 198 ? 3.449 29.859 -4.547 1 91 198 LEU B C 1
ATOM 3751 O O . LEU B 1 198 ? 4.32 29.25 -3.92 1 91 198 LEU B O 1
ATOM 3755 N N . ALA B 1 199 ? 2.289 29.359 -4.816 1 91.75 199 ALA B N 1
ATOM 3756 C CA . ALA B 1 199 ? 1.814 28.188 -4.102 1 91.75 199 ALA B CA 1
ATOM 3757 C C . ALA B 1 199 ? 2.658 26.953 -4.441 1 91.75 199 ALA B C 1
ATOM 3759 O O . ALA B 1 199 ? 3.17 26.281 -3.547 1 91.75 199 ALA B O 1
ATOM 3760 N N . ILE B 1 200 ? 2.859 26.719 -5.738 1 92.38 200 ILE B N 1
ATOM 3761 C CA . ILE B 1 200 ? 3.564 25.516 -6.176 1 92.38 200 ILE B CA 1
ATOM 3762 C C . ILE B 1 200 ? 5.023 25.578 -5.723 1 92.38 200 ILE B C 1
ATOM 3764 O O . ILE B 1 200 ? 5.527 24.641 -5.098 1 92.38 200 ILE B O 1
ATOM 3768 N N . PRO B 1 201 ? 5.691 26.703 -5.938 1 92.56 201 PRO B N 1
ATOM 3769 C CA . PRO B 1 201 ? 7.078 26.781 -5.473 1 92.56 201 PRO B CA 1
ATOM 3770 C C . PRO B 1 201 ? 7.207 26.625 -3.959 1 92.56 201 PRO B C 1
ATOM 3772 O O . PRO B 1 201 ? 8.156 26.016 -3.475 1 92.56 201 PRO B O 1
ATOM 3775 N N . ALA B 1 202 ? 6.254 27.172 -3.258 1 91.25 202 ALA B N 1
ATOM 3776 C CA . ALA B 1 202 ? 6.285 27.094 -1.799 1 91.25 202 ALA B CA 1
ATOM 3777 C C . ALA B 1 202 ? 6.031 25.672 -1.318 1 91.25 202 ALA B C 1
ATOM 3779 O O . ALA B 1 202 ? 6.496 25.281 -0.247 1 91.25 202 ALA B O 1
ATOM 3780 N N . ALA B 1 203 ? 5.375 24.891 -2.119 1 93.62 203 ALA B N 1
ATOM 3781 C CA . ALA B 1 203 ? 4.969 23.547 -1.7 1 93.62 203 ALA B CA 1
ATOM 3782 C C . ALA B 1 203 ? 5.781 22.484 -2.422 1 93.62 203 ALA B C 1
ATOM 3784 O O . ALA B 1 203 ? 5.492 21.281 -2.303 1 93.62 203 ALA B O 1
ATOM 3785 N N . ILE B 1 204 ? 6.805 22.844 -3.172 1 92.25 204 ILE B N 1
ATOM 3786 C CA . ILE B 1 204 ? 7.48 21.953 -4.105 1 92.25 204 ILE B CA 1
ATOM 3787 C C . ILE B 1 204 ? 8.125 20.797 -3.338 1 92.25 204 ILE B C 1
ATOM 3789 O O . ILE B 1 204 ? 8.133 19.656 -3.812 1 92.25 204 ILE B O 1
ATOM 3793 N N . THR B 1 205 ? 8.641 21.062 -2.186 1 88.75 205 THR B N 1
ATOM 3794 C CA . THR B 1 205 ? 9.281 20.016 -1.394 1 88.75 205 THR B CA 1
ATOM 3795 C C . THR B 1 205 ? 8.25 19 -0.895 1 88.75 205 THR B C 1
ATOM 3797 O O . THR B 1 205 ? 8.484 17.797 -0.955 1 88.75 205 THR B O 1
ATOM 3800 N N . GLY B 1 206 ? 7.094 19.531 -0.408 1 88.69 206 GLY B N 1
ATOM 3801 C CA . GLY B 1 206 ? 6.023 18.641 0.014 1 88.69 206 GLY B CA 1
ATOM 3802 C C . GLY B 1 206 ? 5.457 17.812 -1.12 1 88.69 206 GLY B C 1
ATOM 3803 O O . GLY B 1 206 ? 5.227 16.609 -0.961 1 88.69 206 GLY B O 1
ATOM 3804 N N . ILE B 1 207 ? 5.293 18.453 -2.232 1 92.94 207 ILE B N 1
ATOM 3805 C CA . ILE B 1 207 ? 4.781 17.766 -3.412 1 92.94 207 ILE B CA 1
ATOM 3806 C C . ILE B 1 207 ? 5.77 16.688 -3.854 1 92.94 207 ILE B C 1
ATOM 3808 O O . ILE B 1 207 ? 5.379 15.547 -4.117 1 92.94 207 ILE B O 1
ATOM 3812 N N . GLY B 1 208 ? 7.047 17.031 -3.908 1 91.25 208 GLY B N 1
ATOM 3813 C CA . GLY B 1 208 ? 8.078 16.094 -4.289 1 91.25 208 GLY B CA 1
ATOM 3814 C C . GLY B 1 208 ? 8.156 14.883 -3.365 1 91.25 208 GLY B C 1
ATOM 3815 O O . GLY B 1 208 ? 8.297 13.75 -3.826 1 91.25 208 GLY B O 1
ATOM 3816 N N . THR B 1 209 ? 8.031 15.133 -2.066 1 84.5 209 THR B N 1
ATOM 3817 C CA . THR B 1 209 ? 8.023 14.047 -1.091 1 84.5 209 THR B CA 1
ATOM 3818 C C . THR B 1 209 ? 6.828 13.125 -1.316 1 84.5 209 THR B C 1
ATOM 3820 O O . THR B 1 209 ? 6.953 11.906 -1.227 1 84.5 209 THR B O 1
ATOM 3823 N N . GLY B 1 210 ? 5.766 13.75 -1.567 1 86.94 210 GLY B N 1
ATOM 3824 C CA . GLY B 1 210 ? 4.57 12.969 -1.849 1 86.94 210 GLY B CA 1
ATOM 3825 C C . GLY B 1 210 ? 4.699 12.102 -3.084 1 86.94 210 GLY B C 1
ATOM 3826 O O . GLY B 1 210 ? 4.289 10.938 -3.078 1 86.94 210 GLY B O 1
ATOM 3827 N N . ILE B 1 211 ? 5.227 12.68 -4.148 1 92.94 211 ILE B N 1
ATOM 3828 C CA . ILE B 1 211 ? 5.449 11.938 -5.383 1 92.94 211 ILE B CA 1
ATOM 3829 C C . ILE B 1 211 ? 6.371 10.742 -5.109 1 92.94 211 ILE B C 1
ATOM 3831 O O . ILE B 1 211 ? 6.113 9.633 -5.578 1 92.94 211 ILE B O 1
ATOM 3835 N N . LEU B 1 212 ? 7.352 10.938 -4.352 1 90.56 212 LEU B N 1
ATOM 3836 C CA . LEU B 1 212 ? 8.297 9.867 -4.043 1 90.56 212 LEU B CA 1
ATOM 3837 C C . LEU B 1 212 ? 7.625 8.773 -3.217 1 90.56 212 LEU B C 1
ATOM 3839 O O . LEU B 1 212 ? 7.91 7.59 -3.4 1 90.56 212 LEU B O 1
ATOM 3843 N N . LEU B 1 213 ? 6.816 9.203 -2.287 1 86.5 213 LEU B N 1
ATOM 3844 C CA . LEU B 1 213 ? 6.07 8.211 -1.526 1 86.5 213 LEU B CA 1
ATOM 3845 C C . LEU B 1 213 ? 5.211 7.352 -2.449 1 86.5 213 LEU B C 1
ATOM 3847 O O . LEU B 1 213 ? 5.09 6.141 -2.244 1 86.5 213 LEU B O 1
ATOM 3851 N N . GLY B 1 214 ? 4.613 8.016 -3.408 1 93.62 214 GLY B N 1
ATOM 3852 C CA . GLY B 1 214 ? 3.861 7.277 -4.41 1 93.62 214 GLY B CA 1
ATOM 3853 C C . GLY B 1 214 ? 4.719 6.305 -5.199 1 93.62 214 GLY B C 1
ATOM 3854 O O . GLY B 1 214 ? 4.312 5.164 -5.438 1 93.62 214 GLY B O 1
ATOM 3855 N N . VAL B 1 215 ? 5.883 6.727 -5.566 1 95.19 215 VAL B N 1
ATOM 3856 C CA . VAL B 1 215 ? 6.816 5.898 -6.32 1 95.19 215 VAL B CA 1
ATOM 3857 C C . VAL B 1 215 ? 7.23 4.691 -5.48 1 95.19 215 VAL B C 1
ATOM 3859 O O . VAL B 1 215 ? 7.262 3.562 -5.98 1 95.19 215 VAL B O 1
ATOM 3862 N N . LEU B 1 216 ? 7.551 4.941 -4.254 1 92.62 216 LEU B N 1
ATOM 3863 C CA . LEU B 1 216 ? 7.941 3.85 -3.369 1 92.62 216 LEU B CA 1
ATOM 3864 C C . LEU B 1 216 ? 6.793 2.861 -3.189 1 92.62 216 LEU B C 1
ATOM 3866 O O . LEU B 1 216 ? 7.016 1.648 -3.143 1 92.62 216 LEU B O 1
ATOM 3870 N N . ASN B 1 217 ? 5.629 3.363 -3.107 1 91.56 217 ASN B N 1
ATOM 3871 C CA . ASN B 1 217 ? 4.453 2.508 -2.973 1 91.56 217 ASN B CA 1
ATOM 3872 C C . ASN B 1 217 ? 4.289 1.586 -4.176 1 91.56 217 ASN B C 1
ATOM 3874 O O . ASN B 1 217 ? 4.098 0.378 -4.02 1 91.56 217 ASN B O 1
ATOM 3878 N N . VAL B 1 218 ? 4.371 2.1 -5.363 1 95 218 VAL B N 1
ATOM 3879 C CA . VAL B 1 218 ? 4.086 1.294 -6.547 1 95 218 VAL B CA 1
ATOM 3880 C C . VAL B 1 218 ? 5.273 0.382 -6.848 1 95 218 VAL B C 1
ATOM 3882 O O . VAL B 1 218 ? 5.105 -0.702 -7.41 1 95 218 VAL B O 1
ATOM 3885 N N . LEU B 1 219 ? 6.465 0.802 -6.453 1 93.38 219 LEU B N 1
ATOM 3886 C CA . LEU B 1 219 ? 7.648 -0.044 -6.586 1 93.38 219 LEU B CA 1
ATOM 3887 C C . LEU B 1 219 ? 7.48 -1.338 -5.797 1 93.38 219 LEU B C 1
ATOM 3889 O O . LEU B 1 219 ? 8.039 -2.373 -6.168 1 93.38 219 LEU B O 1
ATOM 3893 N N . GLY B 1 220 ? 6.703 -1.319 -4.812 1 89.62 220 GLY B N 1
ATOM 3894 C CA . GLY B 1 220 ? 6.539 -2.461 -3.926 1 89.62 220 GLY B CA 1
ATOM 3895 C C . GLY B 1 220 ? 5.328 -3.309 -4.262 1 89.62 220 GLY B C 1
ATOM 3896 O O . GLY B 1 220 ? 5.02 -4.27 -3.555 1 89.62 220 GLY B O 1
ATOM 3897 N N . GLN B 1 221 ? 4.625 -2.963 -5.316 1 92.94 221 GLN B N 1
ATOM 3898 C CA . GLN B 1 221 ? 3.424 -3.703 -5.691 1 92.94 221 GLN B CA 1
ATOM 3899 C C . GLN B 1 221 ? 3.77 -4.918 -6.547 1 92.94 221 GLN B C 1
ATOM 3901 O O . GLN B 1 221 ? 4.492 -4.801 -7.535 1 92.94 221 GLN B O 1
ATOM 3906 N N . THR B 1 222 ? 3.283 -6.062 -6.184 1 92.94 222 THR B N 1
ATOM 3907 C CA . THR B 1 222 ? 3.508 -7.297 -6.93 1 92.94 222 THR B CA 1
ATOM 3908 C C . THR B 1 222 ? 2.201 -7.816 -7.523 1 92.94 222 THR B C 1
ATOM 3910 O O . THR B 1 222 ? 2.156 -8.211 -8.688 1 92.94 222 THR B O 1
ATOM 3913 N N . ALA B 1 223 ? 1.14 -7.648 -6.777 1 91.62 223 ALA B N 1
ATOM 3914 C CA . ALA B 1 223 ? -0.131 -8.273 -7.129 1 91.62 223 ALA B CA 1
ATOM 3915 C C . ALA B 1 223 ? -0.647 -7.758 -8.469 1 91.62 223 ALA B C 1
ATOM 3917 O O . ALA B 1 223 ? -1.028 -8.539 -9.344 1 91.62 223 ALA B O 1
ATOM 3918 N N . PRO B 1 224 ? -0.604 -6.43 -8.68 1 94.06 224 PRO B N 1
ATOM 3919 C CA . PRO B 1 224 ? -1.106 -5.965 -9.977 1 94.06 224 PRO B CA 1
ATOM 3920 C C . PRO B 1 224 ? -0.269 -6.465 -11.148 1 94.06 224 PRO B C 1
ATOM 3922 O O . PRO B 1 224 ? -0.791 -6.648 -12.25 1 94.06 224 PRO B O 1
ATOM 3925 N N . LEU B 1 225 ? 0.983 -6.723 -10.891 1 94.62 225 LEU B N 1
ATOM 3926 C CA . LEU B 1 225 ? 1.901 -7.07 -11.977 1 94.62 225 LEU B CA 1
ATOM 3927 C C . LEU B 1 225 ? 1.704 -8.516 -12.406 1 94.62 225 LEU B C 1
ATOM 3929 O O . LEU B 1 225 ? 1.947 -8.859 -13.57 1 94.62 225 LEU B O 1
ATOM 3933 N N . VAL B 1 226 ? 1.251 -9.312 -11.531 1 92.69 226 VAL B N 1
ATOM 3934 C CA . VAL B 1 226 ? 1.007 -10.711 -11.844 1 92.69 226 VAL B CA 1
ATOM 3935 C C . VAL B 1 226 ? -0.027 -10.82 -12.969 1 92.69 226 VAL B C 1
ATOM 3937 O O . VAL B 1 226 ? 0.052 -11.711 -13.812 1 92.69 226 VAL B O 1
ATOM 3940 N N . PHE B 1 227 ? -0.879 -9.812 -13.039 1 91.56 227 PHE B N 1
ATOM 3941 C CA . PHE B 1 227 ? -2.006 -9.93 -13.961 1 91.56 227 PHE B CA 1
ATOM 3942 C C . PHE B 1 227 ? -1.815 -9.023 -15.172 1 91.56 227 PHE B C 1
ATOM 3944 O O . PHE B 1 227 ? -2.5 -9.18 -16.188 1 91.56 227 PHE B O 1
ATOM 3951 N N . THR B 1 228 ? -0.875 -8.109 -15.094 1 92.94 228 THR B N 1
ATOM 3952 C CA . THR B 1 228 ? -0.812 -7.117 -16.156 1 92.94 228 THR B CA 1
ATOM 3953 C C . THR B 1 228 ? 0.528 -7.188 -16.891 1 92.94 228 THR B C 1
ATOM 3955 O O . THR B 1 228 ? 0.625 -6.812 -18.062 1 92.94 228 THR B O 1
ATOM 3958 N N . ASN B 1 229 ? 1.534 -7.621 -16.219 1 92.62 229 ASN B N 1
ATOM 3959 C CA . ASN B 1 229 ? 2.893 -7.637 -16.75 1 92.62 229 ASN B CA 1
ATOM 3960 C C . ASN B 1 229 ? 3.49 -9.039 -16.719 1 92.62 229 ASN B C 1
ATOM 3962 O O . ASN B 1 229 ? 4.023 -9.516 -17.719 1 92.62 229 ASN B O 1
ATOM 3966 N N . TYR B 1 230 ? 3.32 -9.711 -15.648 1 85.94 230 TYR B N 1
ATOM 3967 C CA . TYR B 1 230 ? 3.881 -11 -15.266 1 85.94 230 TYR B CA 1
ATOM 3968 C C . TYR B 1 230 ? 5.402 -10.922 -15.164 1 85.94 230 TYR B C 1
ATOM 3970 O O . TYR B 1 230 ? 5.941 -10.453 -14.156 1 85.94 230 TYR B O 1
ATOM 3978 N N . TYR B 1 231 ? 6.156 -11.203 -16.359 1 88.12 231 TYR B N 1
ATOM 3979 C CA . TYR B 1 231 ? 7.605 -11.195 -16.203 1 88.12 231 TYR B CA 1
ATOM 3980 C C . TYR B 1 231 ? 8.305 -11.328 -17.547 1 88.12 231 TYR B C 1
ATOM 3982 O O . TYR B 1 231 ? 7.766 -11.938 -18.469 1 88.12 231 TYR B O 1
ATOM 3990 N N . ASN B 1 232 ? 9.438 -10.703 -17.625 1 90.56 232 ASN B N 1
ATOM 3991 C CA . ASN B 1 232 ? 10.312 -10.797 -18.781 1 90.56 232 ASN B CA 1
ATOM 3992 C C . ASN B 1 232 ? 11.781 -10.828 -18.375 1 90.56 232 ASN B C 1
ATOM 3994 O O . ASN B 1 232 ? 12.203 -10.062 -17.5 1 90.56 232 ASN B O 1
ATOM 3998 N N . THR B 1 233 ? 12.547 -11.742 -18.953 1 89.81 233 THR B N 1
ATOM 3999 C CA . THR B 1 233 ? 13.945 -11.93 -18.578 1 89.81 233 THR B CA 1
ATOM 4000 C C . THR B 1 233 ? 14.844 -10.969 -19.344 1 89.81 233 THR B C 1
ATOM 4002 O O . THR B 1 233 ? 16.016 -10.781 -18.984 1 89.81 233 THR B O 1
ATOM 4005 N N . GLY B 1 234 ? 14.359 -10.383 -20.375 1 88.81 234 GLY B N 1
ATOM 4006 C CA . GLY B 1 234 ? 15.125 -9.469 -21.203 1 88.81 234 GLY B CA 1
ATOM 4007 C C . GLY B 1 234 ? 14.688 -8.023 -21.062 1 88.81 234 GLY B C 1
ATOM 4008 O O . GLY B 1 234 ? 14.039 -7.664 -20.078 1 88.81 234 GLY B O 1
ATOM 4009 N N . ILE B 1 235 ? 15.234 -7.227 -21.906 1 83.88 235 ILE B N 1
ATOM 4010 C CA . ILE B 1 235 ? 14.789 -5.844 -22.031 1 83.88 235 ILE B CA 1
ATOM 4011 C C . ILE B 1 235 ? 13.82 -5.723 -23.219 1 83.88 235 ILE B C 1
ATOM 4013 O O . ILE B 1 235 ? 14.164 -6.078 -24.344 1 83.88 235 ILE B O 1
ATOM 4017 N N . PRO B 1 236 ? 12.633 -5.246 -22.844 1 80.38 236 PRO B N 1
ATOM 4018 C CA . PRO B 1 236 ? 11.625 -5.281 -23.922 1 80.38 236 PRO B CA 1
ATOM 4019 C C . PRO B 1 236 ? 11.922 -4.285 -25.031 1 80.38 236 PRO B C 1
ATOM 4021 O O . PRO B 1 236 ? 12.469 -3.213 -24.781 1 80.38 236 PRO B O 1
ATOM 4024 N N . HIS B 1 237 ? 11.633 -4.766 -26.219 1 80.94 237 HIS B N 1
ATOM 4025 C CA . HIS B 1 237 ? 11.742 -3.9 -27.391 1 80.94 237 HIS B CA 1
ATOM 4026 C C . HIS B 1 237 ? 10.461 -3.1 -27.594 1 80.94 237 HIS B C 1
ATOM 4028 O O . HIS B 1 237 ? 10.461 -2.125 -28.359 1 80.94 237 HIS B O 1
ATOM 4034 N N . SER B 1 238 ? 9.43 -3.525 -27.016 1 85.5 238 SER B N 1
ATOM 4035 C CA . SER B 1 238 ? 8.133 -2.852 -27.031 1 85.5 238 SER B CA 1
ATOM 4036 C C . SER B 1 238 ? 7.453 -2.93 -25.672 1 85.5 238 SER B C 1
ATOM 4038 O O . SER B 1 238 ? 7.754 -3.814 -24.875 1 85.5 238 SER B O 1
ATOM 4040 N N . LEU B 1 239 ? 6.594 -1.99 -25.516 1 88.31 239 LEU B N 1
ATOM 4041 C CA . LEU B 1 239 ? 5.898 -1.977 -24.234 1 88.31 239 LEU B CA 1
ATOM 4042 C C . LEU B 1 239 ? 4.465 -2.469 -24.375 1 88.31 239 LEU B C 1
ATOM 4044 O O . LEU B 1 239 ? 3.664 -2.369 -23.453 1 88.31 239 LEU B O 1
ATOM 4048 N N . VAL B 1 240 ? 4.141 -2.953 -25.594 1 83.81 240 VAL B N 1
ATOM 4049 C CA . VAL B 1 240 ? 2.82 -3.529 -25.828 1 83.81 240 VAL B CA 1
ATOM 4050 C C . VAL B 1 240 ? 2.949 -4.812 -26.641 1 83.81 240 VAL B C 1
ATOM 4052 O O . VAL B 1 240 ? 3.984 -5.059 -27.266 1 83.81 240 VAL B O 1
ATOM 4055 N N . GLY B 1 241 ? 1.954 -5.648 -26.609 1 77.69 241 GLY B N 1
ATOM 4056 C CA . GLY B 1 241 ? 1.944 -6.863 -27.406 1 77.69 241 GLY B CA 1
ATOM 4057 C C . GLY B 1 241 ? 2.58 -8.047 -26.688 1 77.69 241 GLY B C 1
ATOM 4058 O O . GLY B 1 241 ? 2.873 -7.977 -25.5 1 77.69 241 GLY B O 1
ATOM 4059 N N . SER B 1 242 ? 2.779 -9.164 -27.344 1 72.69 242 SER B N 1
ATOM 4060 C CA . SER B 1 242 ? 3.252 -10.438 -26.812 1 72.69 242 SER B CA 1
ATOM 4061 C C . SER B 1 242 ? 4.641 -10.297 -26.203 1 72.69 242 SER B C 1
ATOM 4063 O O . SER B 1 242 ? 5.016 -11.078 -25.312 1 72.69 242 SER B O 1
ATOM 4065 N N . ASN B 1 243 ? 5.27 -9.281 -26.5 1 79.69 243 ASN B N 1
ATOM 4066 C CA . ASN B 1 243 ? 6.613 -9.094 -25.969 1 79.69 243 ASN B CA 1
ATOM 4067 C C . ASN B 1 243 ? 6.723 -7.801 -25.156 1 79.69 243 ASN B C 1
ATOM 4069 O O . ASN B 1 243 ? 7.797 -7.211 -25.078 1 79.69 243 ASN B O 1
ATOM 4073 N N . GLY B 1 244 ? 5.668 -7.43 -24.672 1 89.69 244 GLY B N 1
ATOM 4074 C CA . GLY B 1 244 ? 5.637 -6.105 -24.078 1 89.69 244 GLY B CA 1
ATOM 4075 C C . GLY B 1 244 ? 5.871 -6.125 -22.578 1 89.69 244 GLY B C 1
ATOM 4076 O O . GLY B 1 244 ? 5.988 -5.07 -21.953 1 89.69 244 GLY B O 1
ATOM 4077 N N . SER B 1 245 ? 6.031 -7.352 -22.016 1 93.75 245 SER B N 1
ATOM 4078 C CA . SER B 1 245 ? 6.27 -7.453 -20.578 1 93.75 245 SER B CA 1
ATOM 4079 C C . SER B 1 245 ? 7.684 -7.008 -20.219 1 93.75 245 SER B C 1
ATOM 4081 O O . SER B 1 245 ? 8.578 -7.012 -21.078 1 93.75 245 SER B O 1
ATOM 4083 N N . VAL B 1 246 ? 7.875 -6.539 -19.094 1 94.88 246 VAL B N 1
ATOM 4084 C CA . VAL B 1 246 ? 9.18 -6.125 -18.594 1 94.88 246 VAL B CA 1
ATOM 4085 C C . VAL B 1 246 ? 9.5 -6.879 -17.297 1 94.88 246 VAL B C 1
ATOM 4087 O O . VAL B 1 246 ? 8.594 -7.387 -16.625 1 94.88 246 VAL B O 1
ATOM 4090 N N . GLY B 1 247 ? 10.789 -6.988 -17.047 1 94.31 247 GLY B N 1
ATOM 4091 C CA . GLY B 1 247 ? 11.172 -7.496 -15.742 1 94.31 247 GLY B CA 1
ATOM 4092 C C . GLY B 1 247 ? 10.93 -6.504 -14.625 1 94.31 247 GLY B C 1
ATOM 4093 O O . GLY B 1 247 ? 10.812 -5.301 -14.867 1 94.31 247 GLY B O 1
ATOM 4094 N N . ASP B 1 248 ? 10.719 -7.027 -13.43 1 95.38 248 ASP B N 1
ATOM 4095 C CA . ASP B 1 248 ? 10.594 -6.215 -12.219 1 95.38 248 ASP B CA 1
ATOM 4096 C C . ASP B 1 248 ? 11.094 -6.973 -10.992 1 95.38 248 ASP B C 1
ATOM 4098 O O . ASP B 1 248 ? 10.891 -8.18 -10.883 1 95.38 248 ASP B O 1
ATOM 4102 N N . LEU B 1 249 ? 11.75 -6.238 -10.164 1 96.75 249 LEU B N 1
ATOM 4103 C CA . LEU B 1 249 ? 12.438 -6.875 -9.047 1 96.75 249 LEU B CA 1
ATOM 4104 C C . LEU B 1 249 ? 11.438 -7.562 -8.117 1 96.75 249 LEU B C 1
ATOM 4106 O O . LEU B 1 249 ? 11.695 -8.672 -7.637 1 96.75 249 LEU B O 1
ATOM 4110 N N . ALA B 1 250 ? 10.32 -6.918 -7.82 1 95.31 250 ALA B N 1
ATOM 4111 C CA . ALA B 1 250 ? 9.32 -7.504 -6.93 1 95.31 250 ALA B CA 1
ATOM 4112 C C . ALA B 1 250 ? 8.797 -8.828 -7.48 1 95.31 250 ALA B C 1
ATOM 4114 O O . ALA B 1 250 ? 8.711 -9.82 -6.75 1 95.31 250 ALA B O 1
ATOM 4115 N N . MET B 1 251 ? 8.516 -8.867 -8.727 1 93.94 251 MET B N 1
ATOM 4116 C CA . MET B 1 251 ? 8.039 -10.086 -9.375 1 93.94 251 MET B CA 1
ATOM 4117 C C . MET B 1 251 ? 9.141 -11.141 -9.43 1 93.94 251 MET B C 1
ATOM 4119 O O . MET B 1 251 ? 8.867 -12.336 -9.328 1 93.94 251 MET B O 1
ATOM 4123 N N . GLN B 1 252 ? 10.32 -10.648 -9.695 1 95.31 252 GLN B N 1
ATOM 4124 C CA . GLN B 1 252 ? 11.445 -11.578 -9.734 1 95.31 252 GLN B CA 1
ATOM 4125 C C . GLN B 1 252 ? 11.617 -12.297 -8.398 1 95.31 252 GLN B C 1
ATOM 4127 O O . GLN B 1 252 ? 11.844 -13.508 -8.367 1 95.31 252 GLN B O 1
ATOM 4132 N N . ILE B 1 253 ? 11.555 -11.586 -7.309 1 95.81 253 ILE B N 1
ATOM 4133 C CA . ILE B 1 253 ? 11.617 -12.172 -5.977 1 95.81 253 ILE B CA 1
ATOM 4134 C C . ILE B 1 253 ? 10.477 -13.18 -5.805 1 95.81 253 ILE B C 1
ATOM 4136 O O . ILE B 1 253 ? 10.703 -14.312 -5.363 1 95.81 253 ILE B O 1
ATOM 4140 N N . PHE B 1 254 ? 9.328 -12.805 -6.262 1 93.94 254 PHE B N 1
ATOM 4141 C CA . PHE B 1 254 ? 8.125 -13.625 -6.148 1 93.94 254 PHE B CA 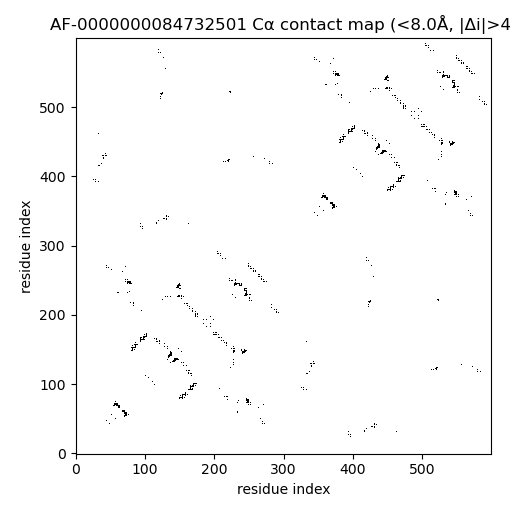1
ATOM 4142 C C . PHE B 1 254 ? 8.289 -14.93 -6.914 1 93.94 254 PHE B C 1
ATOM 4144 O O . PHE B 1 254 ? 8.008 -16 -6.387 1 93.94 254 PHE B O 1
ATOM 4151 N N . ILE B 1 255 ? 8.781 -14.836 -8.109 1 93.62 255 ILE B N 1
ATOM 4152 C CA . ILE B 1 255 ? 8.93 -16 -8.977 1 93.62 255 ILE B CA 1
ATOM 4153 C C . ILE B 1 255 ? 10.023 -16.922 -8.438 1 93.62 255 ILE B C 1
ATOM 4155 O O . ILE B 1 255 ? 9.844 -18.125 -8.336 1 93.62 255 ILE B O 1
ATOM 4159 N N . TYR B 1 256 ? 11.188 -16.344 -8.07 1 94.94 256 TYR B N 1
ATOM 4160 C CA . TYR B 1 256 ? 12.344 -17.125 -7.648 1 94.94 256 TYR B CA 1
ATOM 4161 C C . TYR B 1 256 ? 12.055 -17.875 -6.352 1 94.94 256 TYR B C 1
ATOM 4163 O O . TYR B 1 256 ? 12.492 -19.016 -6.176 1 94.94 256 TYR B O 1
ATOM 4171 N N . ILE B 1 257 ? 11.305 -17.281 -5.469 1 92.56 257 ILE B N 1
ATOM 4172 C CA . ILE B 1 257 ? 11.047 -17.922 -4.176 1 92.56 257 ILE B CA 1
ATOM 4173 C C . ILE B 1 257 ? 10.086 -19.094 -4.355 1 92.56 257 ILE B C 1
ATOM 4175 O O . ILE B 1 257 ? 10.055 -20 -3.529 1 92.56 257 ILE B O 1
ATOM 4179 N N . HIS B 1 258 ? 9.273 -19.125 -5.414 1 90.38 258 HIS B N 1
ATOM 4180 C CA . HIS B 1 258 ? 8.297 -20.188 -5.652 1 90.38 258 HIS B CA 1
ATOM 4181 C C . HIS B 1 258 ? 8.93 -21.359 -6.402 1 90.38 258 HIS B C 1
ATOM 4183 O O . HIS B 1 258 ? 8.305 -22.406 -6.547 1 90.38 258 HIS B O 1
ATOM 4189 N N . GLU B 1 259 ? 10.117 -21.109 -6.867 1 92.06 259 GLU B N 1
ATOM 4190 C CA . GLU B 1 259 ? 10.836 -22.203 -7.512 1 92.06 259 GLU B CA 1
ATOM 4191 C C . GLU B 1 259 ? 11.383 -23.188 -6.48 1 92.06 259 GLU B C 1
ATOM 4193 O O . GLU B 1 259 ? 11.789 -22.781 -5.391 1 92.06 259 GLU B O 1
ATOM 4198 N N . PRO B 1 260 ? 11.391 -24.422 -6.773 1 91.12 260 PRO B N 1
ATOM 4199 C CA . PRO B 1 260 ? 11.914 -25.406 -5.824 1 91.12 260 PRO B CA 1
ATOM 4200 C C . PRO B 1 260 ? 13.438 -25.375 -5.715 1 91.12 260 PRO B C 1
ATOM 4202 O O . PRO B 1 260 ? 14 -25.938 -4.777 1 91.12 260 PRO B O 1
ATOM 4205 N N . SER B 1 261 ? 14.172 -24.641 -6.43 1 92.81 261 SER B N 1
ATOM 4206 C CA . SER B 1 261 ? 15.633 -24.562 -6.453 1 92.81 261 SER B CA 1
ATOM 4207 C C . SER B 1 261 ? 16.156 -23.688 -5.309 1 92.81 261 SER B C 1
ATOM 4209 O O . SER B 1 261 ? 15.812 -22.516 -5.215 1 92.81 261 SER B O 1
ATOM 4211 N N . LYS B 1 262 ? 17.016 -24.266 -4.551 1 92.25 262 LYS B N 1
ATOM 4212 C CA . LYS B 1 262 ? 17.625 -23.531 -3.453 1 92.25 262 LYS B CA 1
ATOM 4213 C C . LYS B 1 262 ? 18.469 -22.359 -3.977 1 92.25 262 LYS B C 1
ATOM 4215 O O . LYS B 1 262 ? 18.531 -21.297 -3.346 1 92.25 262 LYS B O 1
ATOM 4220 N N . ALA B 1 263 ? 19.078 -22.625 -5.074 1 94.81 263 ALA B N 1
ATOM 4221 C CA . ALA B 1 263 ? 19.906 -21.578 -5.676 1 94.81 263 ALA B CA 1
ATOM 4222 C C . ALA B 1 263 ? 19.062 -20.359 -6.039 1 94.81 263 ALA B C 1
ATOM 4224 O O . ALA B 1 263 ? 19.5 -19.219 -5.887 1 94.81 263 ALA B O 1
ATOM 4225 N N . LEU B 1 264 ? 17.891 -20.625 -6.465 1 95.94 264 LEU B N 1
ATOM 4226 C CA . LEU B 1 264 ? 17 -19.516 -6.844 1 95.94 264 LEU B CA 1
ATOM 4227 C C . LEU B 1 264 ? 16.453 -18.812 -5.605 1 95.94 264 LEU B C 1
ATOM 4229 O O . LEU B 1 264 ? 16.188 -17.609 -5.641 1 95.94 264 LEU B O 1
ATOM 4233 N N . HIS B 1 265 ? 16.375 -19.547 -4.531 1 95.38 265 HIS B N 1
ATOM 4234 C CA . HIS B 1 265 ? 15.977 -18.906 -3.281 1 95.38 265 HIS B CA 1
ATOM 4235 C C . HIS B 1 265 ? 17.047 -17.922 -2.816 1 95.38 265 HIS B C 1
ATOM 4237 O O . HIS B 1 265 ? 16.719 -16.828 -2.342 1 95.38 265 HIS B O 1
ATOM 4243 N N . VAL B 1 266 ? 18.266 -18.328 -2.951 1 96.69 266 VAL B N 1
ATOM 4244 C CA . VAL B 1 266 ? 19.375 -17.453 -2.58 1 96.69 266 VAL B CA 1
ATOM 4245 C C . VAL B 1 266 ? 19.344 -16.188 -3.441 1 96.69 266 VAL B C 1
ATOM 4247 O O . VAL B 1 266 ? 19.531 -15.086 -2.934 1 96.69 266 VAL B O 1
ATOM 4250 N N . LYS B 1 267 ? 19.094 -16.375 -4.691 1 97.5 267 LYS B N 1
ATOM 4251 C CA . LYS B 1 267 ? 19.047 -15.227 -5.602 1 97.5 267 LYS B CA 1
ATOM 4252 C C . LYS B 1 267 ? 17.844 -14.336 -5.309 1 97.5 267 LYS B C 1
ATOM 4254 O O . LYS B 1 267 ? 17.922 -13.117 -5.461 1 97.5 267 LYS B O 1
ATOM 4259 N N . ALA B 1 268 ? 16.734 -14.984 -4.934 1 97.06 268 ALA B N 1
ATOM 4260 C CA . ALA B 1 268 ? 15.562 -14.211 -4.535 1 97.06 268 ALA B CA 1
ATOM 4261 C C . ALA B 1 268 ? 15.883 -13.297 -3.355 1 97.06 268 ALA B C 1
ATOM 4263 O O . ALA B 1 268 ? 15.5 -12.125 -3.352 1 97.06 268 ALA B O 1
ATOM 4264 N N . MET B 1 269 ? 16.625 -13.812 -2.424 1 96.94 269 MET B N 1
ATOM 4265 C CA . MET B 1 269 ? 16.953 -13.047 -1.227 1 96.94 269 MET B CA 1
ATOM 4266 C C . MET B 1 269 ? 17.984 -11.969 -1.541 1 96.94 269 MET B C 1
ATOM 4268 O O . MET B 1 269 ? 17.969 -10.891 -0.95 1 96.94 269 MET B O 1
ATOM 4272 N N . ALA B 1 270 ? 18.844 -12.258 -2.398 1 98.19 270 ALA B N 1
ATOM 4273 C CA . ALA B 1 270 ? 19.781 -11.234 -2.869 1 98.19 270 ALA B CA 1
ATOM 4274 C C . ALA B 1 270 ? 19.031 -10.094 -3.566 1 98.19 270 ALA B C 1
ATOM 4276 O O . ALA B 1 270 ? 19.328 -8.922 -3.33 1 98.19 270 ALA B O 1
ATOM 4277 N N . ALA B 1 271 ? 18.141 -10.484 -4.465 1 97.81 271 ALA B N 1
ATOM 4278 C CA . ALA B 1 271 ? 17.312 -9.477 -5.141 1 97.81 271 ALA B CA 1
ATOM 4279 C C . ALA B 1 271 ? 16.516 -8.656 -4.141 1 97.81 271 ALA B C 1
ATOM 4281 O O . ALA B 1 271 ? 16.359 -7.445 -4.305 1 97.81 271 ALA B O 1
ATOM 4282 N N . ALA B 1 272 ? 15.992 -9.312 -3.115 1 97.5 272 ALA B N 1
ATOM 4283 C CA . ALA B 1 272 ? 15.25 -8.633 -2.059 1 97.5 272 ALA B CA 1
ATOM 4284 C C . ALA B 1 272 ? 16.125 -7.602 -1.354 1 97.5 272 ALA B C 1
ATOM 4286 O O . ALA B 1 272 ? 15.664 -6.5 -1.038 1 97.5 272 ALA B O 1
ATOM 4287 N N . LEU B 1 273 ? 17.328 -7.949 -1.097 1 97.25 273 LEU B N 1
ATOM 4288 C CA . LEU B 1 273 ? 18.266 -7.027 -0.464 1 97.25 273 LEU B CA 1
ATOM 4289 C C . LEU B 1 273 ? 18.547 -5.828 -1.368 1 97.25 273 LEU B C 1
ATOM 4291 O O . LEU B 1 273 ? 18.562 -4.688 -0.905 1 97.25 273 LEU B O 1
ATOM 4295 N N . VAL B 1 274 ? 18.766 -6.094 -2.635 1 97.5 274 VAL B N 1
ATOM 4296 C CA . VAL B 1 274 ? 19.016 -5.023 -3.59 1 97.5 274 VAL B CA 1
ATOM 4297 C C . VAL B 1 274 ? 17.828 -4.078 -3.646 1 97.5 274 VAL B C 1
ATOM 4299 O O . VAL B 1 274 ? 17.984 -2.857 -3.596 1 97.5 274 VAL B O 1
ATOM 4302 N N . LEU B 1 275 ? 16.641 -4.656 -3.773 1 96.94 275 LEU B N 1
ATOM 4303 C CA . LEU B 1 275 ? 15.422 -3.848 -3.818 1 96.94 275 LEU B CA 1
ATOM 4304 C C . LEU B 1 275 ? 15.266 -3.023 -2.545 1 96.94 275 LEU B C 1
ATOM 4306 O O . LEU B 1 275 ? 14.914 -1.843 -2.602 1 96.94 275 LEU B O 1
ATOM 4310 N N . THR B 1 276 ? 15.539 -3.648 -1.425 1 95.62 276 THR B N 1
ATOM 4311 C CA . THR B 1 276 ? 15.469 -2.953 -0.144 1 95.62 276 THR B CA 1
ATOM 4312 C C . THR B 1 276 ? 16.438 -1.781 -0.11 1 95.62 276 THR B C 1
ATOM 4314 O O . THR B 1 276 ? 16.078 -0.68 0.313 1 95.62 276 THR B O 1
ATOM 4317 N N . VAL B 1 277 ? 17.625 -1.958 -0.563 1 95 277 VAL B N 1
ATOM 4318 C CA . VAL B 1 277 ? 18.625 -0.908 -0.586 1 95 277 VAL B CA 1
ATOM 4319 C C . VAL B 1 277 ? 18.188 0.218 -1.516 1 95 277 VAL B C 1
ATOM 4321 O O . VAL B 1 277 ? 18.312 1.397 -1.181 1 95 277 VAL B O 1
ATOM 4324 N N . ILE B 1 278 ? 17.641 -0.128 -2.65 1 94.69 278 ILE B N 1
ATOM 4325 C CA . ILE B 1 278 ? 17.156 0.872 -3.594 1 94.69 278 ILE B CA 1
ATOM 4326 C C . ILE B 1 278 ? 16.047 1.704 -2.939 1 94.69 278 ILE B C 1
ATOM 4328 O O . ILE B 1 278 ? 16.078 2.936 -2.99 1 94.69 278 ILE B O 1
ATOM 4332 N N . VAL B 1 279 ? 15.141 1.029 -2.307 1 93.38 279 VAL B N 1
ATOM 4333 C CA . VAL B 1 279 ? 14.008 1.698 -1.665 1 93.38 279 VAL B CA 1
ATOM 4334 C C . VAL B 1 279 ? 14.516 2.596 -0.539 1 93.38 279 VAL B C 1
ATOM 4336 O O . VAL B 1 279 ? 14.062 3.732 -0.391 1 93.38 279 VAL B O 1
ATOM 4339 N N . LEU B 1 280 ? 15.438 2.121 0.27 1 91.81 280 LEU B N 1
ATOM 4340 C CA . LEU B 1 280 ? 15.992 2.898 1.376 1 91.81 280 LEU B CA 1
ATOM 4341 C C . LEU B 1 280 ? 16.734 4.125 0.861 1 91.81 280 LEU B C 1
ATOM 4343 O O . LEU B 1 280 ? 16.641 5.207 1.44 1 91.81 280 LEU B O 1
ATOM 4347 N N . LEU B 1 281 ? 17.469 3.979 -0.219 1 92.56 281 LEU B N 1
ATOM 4348 C CA . LEU B 1 281 ? 18.203 5.094 -0.801 1 92.56 281 LEU B CA 1
ATOM 4349 C C . LEU B 1 281 ? 17.25 6.141 -1.367 1 92.56 281 LEU B C 1
ATOM 4351 O O . LEU B 1 281 ? 17.469 7.34 -1.191 1 92.56 281 LEU B O 1
ATOM 4355 N N . LEU B 1 282 ? 16.234 5.656 -2.023 1 90.31 282 LEU B N 1
ATOM 4356 C CA . LEU B 1 282 ? 15.234 6.582 -2.555 1 90.31 282 LEU B CA 1
ATOM 4357 C C . LEU B 1 282 ? 14.516 7.309 -1.426 1 90.31 282 LEU B C 1
ATOM 4359 O O . LEU B 1 282 ? 14.273 8.516 -1.509 1 90.31 282 LEU B O 1
ATOM 4363 N N . ASP B 1 283 ? 14.203 6.527 -0.449 1 88 283 ASP B N 1
ATOM 4364 C CA . ASP B 1 283 ? 13.516 7.102 0.704 1 88 283 ASP B CA 1
ATOM 4365 C C . ASP B 1 283 ? 14.383 8.141 1.406 1 88 283 ASP B C 1
ATOM 4367 O O . ASP B 1 283 ? 13.93 9.25 1.693 1 88 283 ASP B O 1
ATOM 4371 N N . MET B 1 284 ? 15.617 7.898 1.646 1 85.88 284 MET B N 1
ATOM 4372 C CA . MET B 1 284 ? 16.562 8.797 2.307 1 85.88 284 MET B CA 1
ATOM 4373 C C . MET B 1 284 ? 16.844 10.016 1.437 1 85.88 284 MET B C 1
ATOM 4375 O O . MET B 1 284 ? 17.016 11.125 1.948 1 85.88 284 MET B O 1
ATOM 4379 N N . GLY B 1 285 ? 17 9.805 0.191 1 80.25 285 GLY B N 1
ATOM 4380 C CA . GLY B 1 285 ? 17.219 10.922 -0.717 1 80.25 285 GLY B CA 1
ATOM 4381 C C . GLY B 1 285 ? 16.109 11.961 -0.659 1 80.25 285 GLY B C 1
ATOM 4382 O O . GLY B 1 285 ? 16.391 13.164 -0.628 1 80.25 285 GLY B O 1
ATOM 4383 N N . ILE B 1 286 ? 14.906 11.586 -0.498 1 72.88 286 ILE B N 1
ATOM 4384 C CA . ILE B 1 286 ? 13.758 12.477 -0.417 1 72.88 286 ILE B CA 1
ATOM 4385 C C . ILE B 1 286 ? 13.812 13.281 0.877 1 72.88 286 ILE B C 1
ATOM 4387 O O . ILE B 1 286 ? 13.5 14.477 0.887 1 72.88 286 ILE B O 1
ATOM 4391 N N . ARG B 1 287 ? 14.234 12.656 1.855 1 73.81 287 ARG B N 1
ATOM 4392 C CA . ARG B 1 287 ? 14.289 13.312 3.158 1 73.81 287 ARG B CA 1
ATOM 4393 C C . ARG B 1 287 ? 15.352 14.414 3.174 1 73.81 287 ARG B C 1
ATOM 4395 O O . ARG B 1 287 ? 15.164 15.453 3.811 1 73.81 287 ARG B O 1
ATOM 4402 N N . LEU B 1 288 ? 16.359 14.086 2.502 1 75.62 288 LEU B N 1
ATOM 4403 C CA . LEU B 1 288 ? 17.422 15.078 2.436 1 75.62 288 LEU B CA 1
ATOM 4404 C C . LEU B 1 288 ? 17 16.281 1.606 1 75.62 288 LEU B C 1
ATOM 4406 O O . LEU B 1 288 ? 17.375 17.422 1.908 1 75.62 288 LEU B O 1
ATOM 4410 N N . LEU B 1 289 ? 16.156 16.016 0.701 1 69.75 289 LEU B N 1
ATOM 4411 C CA . LEU B 1 289 ? 15.648 17.109 -0.127 1 69.75 289 LEU B CA 1
ATOM 4412 C C . LEU B 1 289 ? 14.617 17.922 0.632 1 69.75 289 LEU B C 1
ATOM 4414 O O . LEU B 1 289 ? 14.531 19.141 0.445 1 69.75 289 LEU B O 1
ATOM 4418 N N . SER B 1 290 ? 13.836 17.281 1.5 1 64.62 290 SER B N 1
ATOM 4419 C CA . SER B 1 290 ? 12.766 17.953 2.23 1 64.62 290 SER B CA 1
ATOM 4420 C C . SER B 1 290 ? 13.312 18.719 3.436 1 64.62 290 SER B C 1
ATOM 4422 O O . SER B 1 290 ? 12.688 19.656 3.918 1 64.62 290 SER B O 1
ATOM 4424 N N . TRP B 1 291 ? 14.336 18.25 4.074 1 57.75 291 TRP B N 1
ATOM 4425 C CA . TRP B 1 291 ? 14.953 18.938 5.207 1 57.75 291 TRP B CA 1
ATOM 4426 C C . TRP B 1 291 ? 15.398 20.344 4.816 1 57.75 291 TRP B C 1
ATOM 4428 O O . TRP B 1 291 ? 15.289 21.281 5.609 1 57.75 291 TRP B O 1
ATOM 4438 N N . GLY B 1 292 ? 15.836 20.438 3.637 1 50 292 GLY B N 1
ATOM 4439 C CA . GLY B 1 292 ? 16.297 21.766 3.244 1 50 292 GLY B CA 1
ATOM 4440 C C . GLY B 1 292 ? 15.18 22.781 3.115 1 50 292 GLY B C 1
ATOM 4441 O O . GLY B 1 292 ? 15.383 23.969 3.346 1 50 292 GLY B O 1
ATOM 4442 N N . SER B 1 293 ? 14.023 22.375 2.732 1 50.31 293 SER B N 1
ATOM 4443 C CA . SER B 1 293 ? 12.953 23.328 2.451 1 50.31 293 SER B CA 1
ATOM 4444 C C . SER B 1 293 ? 12.266 23.781 3.734 1 50.31 293 SER B C 1
ATOM 4446 O O . SER B 1 293 ? 11.555 24.781 3.738 1 50.31 293 SER B O 1
ATOM 4448 N N . ARG B 1 294 ? 12.164 22.906 4.777 1 48.81 294 ARG B N 1
ATOM 4449 C CA . ARG B 1 294 ? 11.578 23.359 6.031 1 48.81 294 ARG B CA 1
ATOM 4450 C C . ARG B 1 294 ? 12.352 24.562 6.586 1 48.81 294 ARG B C 1
ATOM 4452 O O . ARG B 1 294 ? 11.773 25.406 7.273 1 48.81 294 ARG B O 1
ATOM 4459 N N . LYS B 1 295 ? 13.57 24.656 6.273 1 43.22 295 LYS B N 1
ATOM 4460 C CA . LYS B 1 295 ? 14.344 25.797 6.734 1 43.22 295 LYS B CA 1
ATOM 4461 C C . LYS B 1 295 ? 13.891 27.094 6.051 1 43.22 295 LYS B C 1
ATOM 4463 O O . LYS B 1 295 ? 13.898 28.156 6.66 1 43.22 295 LYS B O 1
ATOM 4468 N N . TYR B 1 296 ? 13.516 26.953 4.918 1 41.69 296 TYR B N 1
ATOM 4469 C CA . TYR B 1 296 ? 13.164 28.203 4.262 1 41.69 296 TYR B CA 1
ATOM 4470 C C . TYR B 1 296 ? 11.812 28.719 4.742 1 41.69 296 TYR B C 1
ATOM 4472 O O . TYR B 1 296 ? 11.539 29.922 4.703 1 41.69 296 TYR B O 1
ATOM 4480 N N . ALA B 1 297 ? 10.875 27.859 5.137 1 43.38 297 ALA B N 1
ATOM 4481 C CA . ALA B 1 297 ? 9.586 28.359 5.602 1 43.38 297 ALA B CA 1
ATOM 4482 C C . ALA B 1 297 ? 9.719 29.078 6.941 1 43.38 297 ALA B C 1
ATOM 4484 O O . ALA B 1 297 ? 8.859 29.875 7.309 1 43.38 297 ALA B O 1
ATOM 4485 N N . ARG B 1 298 ? 10.586 28.703 7.836 1 40.06 298 ARG B N 1
ATOM 4486 C CA . ARG B 1 298 ? 10.75 29.422 9.102 1 40.06 298 ARG B CA 1
ATOM 4487 C C . ARG B 1 298 ? 11.414 30.766 8.883 1 40.06 298 ARG B C 1
ATOM 4489 O O . ARG B 1 298 ? 11.289 31.672 9.719 1 40.06 298 ARG B O 1
ATOM 4496 N N . LYS B 1 299 ? 12.195 30.938 7.914 1 40.81 299 LYS B N 1
ATOM 4497 C CA . LYS B 1 299 ? 12.922 32.188 7.875 1 40.81 299 LYS B CA 1
ATOM 4498 C C . LYS B 1 299 ? 12.055 33.312 7.305 1 40.81 299 LYS B C 1
ATOM 4500 O O . LYS B 1 299 ? 12.43 34.5 7.355 1 40.81 299 LYS B O 1
ATOM 4505 N N . GLY B 1 300 ? 11.055 33 6.566 1 35.5 300 GLY B N 1
ATOM 4506 C CA . GLY B 1 300 ? 10.32 34.188 6.195 1 35.5 300 GLY B CA 1
ATOM 4507 C C . GLY B 1 300 ? 9.156 34.469 7.121 1 35.5 300 GLY B C 1
ATOM 4508 O O . GLY B 1 300 ? 8.703 33.594 7.855 1 35.5 300 GLY B O 1
#

Secondary structure (DSSP, 8-state):
-------SSHHHHHHHHHHHHHHHHHHHHHHHHHHHHHHHHHHHHHHHGGG-SHHHHHS-EETTTTTSEE-SHHHHHHHHHHHHHHHHHHHHHHHHHHHHHHHTTTSHHHHHHHHHHHHHHTS-HHHHHHHHIIIII-SSSS-----SBHHHHHHHHHHHHHHHHHHHHHHHHHTS-HHHHHHHHHTT--HHHHIIIIIHHHHHHHHHHHHHHHHHHHHT--HHHHHHT---SS--S-SSSTTB----HHHHHHHHHHSS-HHHHHHHHHHHHHHHHHHHHHHHHHHHHHHHHHHHHHH-/-------SSHHHHHHHHHHHHHHHHHHHHHHHHHHHHHHHHHHHHHHHGGG-SHHHHHS-EETTTTTSEE-SHHHHHHHHHHHHHHHHHHHHHHHHHHHHHHHTTTSHHHHHHHHHHHHHHTS-HHHHHHHHIIIII-SSSS-----SBHHHHHHHHHHHHHHHHHHHHHHHHHTS-HHHHHHHHHTT--HHHHIIIIIHHHHHHHHHHHHHHHHHHHHT--HHHHHHT---SS--S-SSSTTB----HHHHHHHHHHSS-HHHHHHHHHHHHHHHHHHHHHHHHHHHHHHHHHHHHHH-